Protein AF-0000000067996556 (afdb_homodimer)

Nearest PDB structures (foldseek):
  2uyc-assembly1_A  TM=7.256E-01  e=2.185E-19  Haemophilus haemolyticus
  2uz4-assembly1_A  TM=7.117E-01  e=2.463E-19  Haemophilus parahaemolyticus
  2zcj-assembly1_A  TM=7.144E-01  e=1.038E-18  Haemophilus parahaemolyticus
  4ft4-assembly1_B  TM=5.582E-01  e=3.050E-13  Zea mays
  4fsx-assembly1_A  TM=5.580E-01  e=1.956E-12  Zea mays

InterPro domains:
  IPR001525 C-5 cytosine methyltransferase [PF00145] (14-364)
  IPR001525 C-5 cytosine methyltransferase [PR00105] (13-29)
  IPR001525 C-5 cytosine methyltransferase [PR00105] (121-135)
  IPR001525 C-5 cytosine methyltransferase [PR00105] (166-179)
  IPR001525 C-5 cytosine methyltransferase [PS51679] (12-372)
  IPR001525 C-5 cytosine methyltransferase [TIGR00675] (15-363)
  IPR029063 S-adenosyl-L-methionine-dependent methyltransferase superfamily [G3DSA:3.40.50.150] (5-197)
  IPR029063 S-adenosyl-L-methionine-dependent methyltransferase superfamily [SSF53335] (13-363)
  IPR050750 Cytosine-specific C5-methyltransferase [PTHR46098] (11-363)

Solvent-accessible surface area (backbone atoms only — not comparable to full-atom values): 41242 Å² total; per-residue (Å²): 132,76,80,74,73,59,74,73,78,71,35,49,30,26,35,33,39,52,33,54,46,39,36,58,52,54,13,36,45,75,58,50,37,36,65,38,36,34,28,32,61,55,67,72,23,44,56,49,25,56,62,67,41,79,87,48,95,69,40,46,78,46,80,38,62,64,81,78,55,53,34,86,77,49,81,78,70,30,41,29,37,40,31,47,48,80,87,60,75,51,45,63,27,56,58,44,16,71,76,77,62,65,51,81,40,74,56,51,39,54,52,48,29,46,57,63,32,53,91,53,37,41,51,28,38,37,39,41,37,56,55,62,42,60,53,31,81,84,22,46,27,39,52,46,53,49,43,57,42,33,75,74,52,22,32,33,27,71,36,41,50,47,38,20,38,75,30,36,22,50,42,61,27,28,37,38,43,30,18,59,70,62,67,70,68,45,86,72,60,56,40,72,36,33,36,76,90,56,43,55,65,78,29,25,84,88,53,58,60,41,36,72,81,62,80,84,72,66,69,65,55,48,50,48,35,57,78,59,50,75,91,68,63,91,82,42,81,69,45,54,52,72,67,58,46,49,53,50,58,68,39,32,49,72,68,52,41,51,51,52,50,52,47,16,58,33,82,57,81,45,42,29,30,27,41,72,42,74,53,94,87,37,78,26,49,46,69,46,78,24,26,42,31,67,58,66,44,45,44,94,82,59,77,44,55,46,30,35,36,42,28,15,67,67,35,78,49,38,28,70,62,48,59,63,39,51,27,44,53,34,60,40,61,80,60,62,65,79,96,57,55,63,68,58,48,44,35,34,57,23,71,52,57,46,16,58,56,39,29,52,46,30,60,65,46,49,50,56,49,47,54,52,49,55,51,51,51,51,52,57,57,47,53,56,66,73,97,132,78,79,74,74,58,74,74,77,71,35,49,30,26,35,32,40,51,33,54,46,38,36,56,51,53,12,37,44,75,57,52,37,36,65,38,36,35,28,31,61,54,67,72,25,44,56,48,26,54,62,67,42,80,87,48,95,68,40,46,78,46,81,38,60,64,81,77,56,53,33,86,78,50,81,78,70,30,40,30,37,39,30,48,47,79,87,60,75,50,46,65,25,55,58,45,16,71,76,78,60,66,53,81,40,74,57,52,40,52,53,48,28,47,57,63,32,53,92,53,37,42,53,28,38,37,41,40,37,54,55,62,42,62,55,33,79,83,22,46,26,39,52,45,53,49,44,56,42,33,75,72,53,21,31,32,26,73,36,42,51,48,37,20,37,76,29,36,23,49,42,61,27,27,38,38,42,29,18,59,70,63,70,68,66,46,86,73,59,54,40,71,36,33,38,76,90,56,43,55,65,78,28,23,86,89,51,56,60,41,36,72,82,64,81,84,72,66,66,65,55,48,50,49,34,57,78,59,50,75,92,68,64,90,83,42,82,68,45,52,52,70,67,57,44,47,54,51,58,69,38,32,50,72,68,53,42,51,52,52,50,51,47,16,58,33,82,58,82,45,43,29,32,28,41,72,43,74,53,95,87,36,77,27,49,45,69,47,79,25,25,43,31,67,57,63,43,44,44,94,84,58,78,44,54,45,30,36,37,41,28,14,66,69,36,78,49,39,27,69,60,49,57,63,38,50,26,43,55,34,61,39,63,81,59,63,63,78,95,58,55,62,68,58,47,43,36,35,56,24,71,51,57,46,16,59,55,37,29,51,46,29,59,64,44,50,50,57,49,48,53,52,47,54,51,51,51,52,53,54,55,49,50,57,65,73,95

Organism: NCBI:txid85336

Foldseek 3Di:
DPPPPDPLVPFAEEEEEQCQLPLLVLLQVVQGYDYQEYEHADPLSVVLNCQFDPDDPRHDYDHRQLLPDALVNDDFRHQEYEYAFAPDQQQVLVVVCVPPNDSPGSLVSVLRRLVRNPPRRHQKYKYKFAPVCCCVVHRNNVQNSQVSLVVSQWAWEKWWAFLQLPFLEGGIMIMIMTGNDDDAADPDQLCNTQPPSNCVQVVDPSGRHGHDDFDNGGDGDQADLQVQADDDDPPDPQWDDPVVVVVQLVQDDPVQNVLQQVQQAAADKAKWKWWWDQDPNDIGIDTDNTNGHYQQAQDLVPRTWIKMWIHHPNDIIIGTGWLLSLCVRLVRNVRDPPPRDGSSSSNSSNSDHRSVVSNSCSNTPSVVSSVVVVVVVVVVVVVVVVD/DPPPPDPLVPFAEEEEEQCQLPLLVLLQVVQGYDYQEYEHADPLSVVLNCQFDPDDPRHDYDHRQLLPDALVNDDFRHQEYEYAFAPDQQQVLVVVCVPPNDSPGSLVSVLRRLVRNPPRRHQKYKYKFAPVCCCVVHRNNVQNSQVSLVVSQWAWEKWWAFCQLPFLEGGIMIMIMTGNDDDAADPDQLCNTQPPSNCVQVVDPSGRHGHDDFDNGGDGDQADLQVQADDDDPPDPQWDDPVVVVVQLVQDDPVQNVLQQVQQAAADKAKWKWWWDQDPNDIGIDTDNTNGHYQQAQDLVCRTWIKMWIHHPNDIIIGTGFLLSLCVRLVRNVRDPPPRDGSSSSNSSNSDHRSVVSNSCSNTPSVVSSVVVVVVVVVVVVVVVVD

Structure (mmCIF, N/CA/C/O backbone):
data_AF-0000000067996556-model_v1
#
loop_
_entity.id
_entity.type
_entity.pdbx_description
1 polymer 'DNA (cytosine-5-)-methyltransferase'
#
loop_
_atom_site.group_PDB
_atom_site.id
_atom_site.type_symbol
_atom_site.label_atom_id
_atom_site.label_alt_id
_atom_site.label_comp_id
_atom_site.label_asym_id
_atom_site.label_entity_id
_atom_site.label_seq_id
_atom_site.pdbx_PDB_ins_code
_atom_site.Cartn_x
_atom_site.Cartn_y
_atom_site.Cartn_z
_atom_site.occupancy
_atom_site.B_iso_or_equiv
_atom_site.auth_seq_id
_atom_site.auth_comp_id
_atom_site.auth_asym_id
_atom_site.auth_atom_id
_atom_site.pdbx_PDB_model_num
ATOM 1 N N . MET A 1 1 ? 3.379 -59.719 4.691 1 25.88 1 MET A N 1
ATOM 2 C CA . MET A 1 1 ? 3.924 -58.375 4.414 1 25.88 1 MET A CA 1
ATOM 3 C C . MET A 1 1 ? 2.809 -57.375 4.109 1 25.88 1 MET A C 1
ATOM 5 O O . MET A 1 1 ? 2.066 -57.562 3.139 1 25.88 1 MET A O 1
ATOM 9 N N . GLN A 1 2 ? 2.232 -56.719 5.062 1 29.73 2 GLN A N 1
ATOM 10 C CA . GLN A 1 2 ? 1.052 -55.875 4.953 1 29.73 2 GLN A CA 1
ATOM 11 C C . GLN A 1 2 ? 1.3 -54.719 3.992 1 29.73 2 GLN A C 1
ATOM 13 O O . GLN A 1 2 ? 2.404 -54.156 3.941 1 29.73 2 GLN A O 1
ATOM 18 N N . PRO A 1 3 ? 0.66 -54.594 2.861 1 30.47 3 PRO A N 1
ATOM 19 C CA . PRO A 1 3 ? 0.991 -53.531 1.905 1 30.47 3 PRO A CA 1
ATOM 20 C C . PRO A 1 3 ? 1.204 -52.156 2.576 1 30.47 3 PRO A C 1
ATOM 22 O O . PRO A 1 3 ? 0.48 -51.812 3.512 1 30.47 3 PRO A O 1
ATOM 25 N N . VAL A 1 4 ? 2.42 -51.656 2.748 1 31.97 4 VAL A N 1
ATOM 26 C CA . VAL A 1 4 ? 2.766 -50.281 3.111 1 31.97 4 VAL A CA 1
ATOM 27 C C . VAL A 1 4 ? 1.852 -49.312 2.379 1 31.97 4 VAL A C 1
ATOM 29 O O . VAL A 1 4 ? 1.897 -49.219 1.15 1 31.97 4 VAL A O 1
ATOM 32 N N . THR A 1 5 ? 0.625 -49.312 2.66 1 36.44 5 THR A N 1
ATOM 33 C CA . THR A 1 5 ? -0.158 -48.188 2.188 1 36.44 5 THR A CA 1
ATOM 34 C C . THR A 1 5 ? 0.727 -46.938 2.01 1 36.44 5 THR A C 1
ATOM 36 O O . THR A 1 5 ? 1.381 -46.5 2.955 1 36.44 5 THR A O 1
ATOM 39 N N . SER A 1 6 ? 1.306 -46.688 0.877 1 38.44 6 SER A N 1
ATOM 40 C CA . SER A 1 6 ? 2.295 -45.656 0.536 1 38.44 6 SER A CA 1
ATOM 41 C C . SER A 1 6 ? 1.972 -44.344 1.202 1 38.44 6 SER A C 1
ATOM 43 O O . SER A 1 6 ? 0.808 -43.938 1.266 1 38.44 6 SER A O 1
ATOM 45 N N . ILE A 1 7 ? 2.688 -43.781 2.162 1 44.28 7 ILE A N 1
ATOM 46 C CA . ILE A 1 7 ? 2.74 -42.531 2.869 1 44.28 7 ILE A CA 1
ATOM 47 C C . ILE A 1 7 ? 2.25 -41.406 1.954 1 44.28 7 ILE A C 1
ATOM 49 O O . ILE A 1 7 ? 1.663 -40.406 2.42 1 44.28 7 ILE A O 1
ATOM 53 N N . ASP A 1 8 ? 2.547 -41.5 0.631 1 48.75 8 ASP A N 1
ATOM 54 C CA . ASP A 1 8 ? 2.139 -40.469 -0.318 1 48.75 8 ASP A CA 1
ATOM 55 C C . ASP A 1 8 ? 0.616 -40.406 -0.419 1 48.75 8 ASP A C 1
ATOM 57 O O . ASP A 1 8 ? 0.061 -39.344 -0.668 1 48.75 8 ASP A O 1
ATOM 61 N N . SER A 1 9 ? -0.145 -41.5 -0.221 1 55.16 9 SER A N 1
ATOM 62 C CA . SER A 1 9 ? -1.596 -41.594 -0.341 1 55.16 9 SER A CA 1
ATOM 63 C C . SER A 1 9 ? -2.297 -40.844 0.796 1 55.16 9 SER A C 1
ATOM 65 O O . SER A 1 9 ? -3.475 -40.5 0.686 1 55.16 9 SER A O 1
ATOM 67 N N . ALA A 1 10 ? -1.484 -40.375 1.815 1 73.12 10 ALA A N 1
ATOM 68 C CA . ALA A 1 10 ? -2.086 -39.781 3.01 1 73.12 10 ALA A CA 1
ATOM 69 C C . ALA A 1 10 ? -2.074 -38.25 2.938 1 73.12 10 ALA A C 1
ATOM 71 O O . ALA A 1 10 ? -2.828 -37.594 3.65 1 73.12 10 ALA A O 1
ATOM 72 N N . ARG A 1 11 ? -1.387 -37.75 1.859 1 89.88 11 ARG A N 1
ATOM 73 C CA . ARG A 1 11 ? -1.314 -36.312 1.774 1 89.88 11 ARG A CA 1
ATOM 74 C C . ARG A 1 11 ? -2.574 -35.719 1.135 1 89.88 11 ARG A C 1
ATOM 76 O O . ARG A 1 11 ? -3.102 -36.281 0.174 1 89.88 11 ARG A O 1
ATOM 83 N N . PRO A 1 12 ? -3.037 -34.656 1.656 1 96 12 PRO A N 1
ATOM 84 C CA . PRO A 1 12 ? -4.238 -34.062 1.063 1 96 12 PRO A CA 1
ATOM 85 C C . PRO A 1 12 ? -4.039 -33.656 -0.398 1 96 12 PRO A C 1
ATOM 87 O O . PRO A 1 12 ? -2.98 -33.156 -0.763 1 96 12 PRO A O 1
ATOM 90 N N . LYS A 1 13 ? -5.027 -33.969 -1.216 1 97.25 13 LYS A N 1
ATOM 91 C CA . LYS A 1 13 ? -4.973 -33.719 -2.652 1 97.25 13 LYS A CA 1
ATOM 92 C C . LYS A 1 13 ? -5.262 -32.25 -2.957 1 97.25 13 LYS A C 1
ATOM 94 O O . LYS A 1 13 ? -6.133 -31.656 -2.334 1 97.25 13 LYS A O 1
ATOM 99 N N . ALA A 1 14 ? -4.512 -31.719 -3.973 1 98.38 14 ALA A N 1
ATOM 100 C CA . ALA A 1 14 ? -4.738 -30.344 -4.426 1 98.38 14 ALA A CA 1
ATOM 101 C C . ALA A 1 14 ? -4.914 -30.281 -5.941 1 98.38 14 ALA A C 1
ATOM 103 O O . ALA A 1 14 ? -4.34 -31.094 -6.668 1 98.38 14 ALA A O 1
ATOM 104 N N . LEU A 1 15 ? -5.766 -29.391 -6.395 1 98.62 15 LEU A N 1
ATOM 105 C CA . LEU A 1 15 ? -5.953 -29.047 -7.801 1 98.62 15 LEU A CA 1
ATOM 106 C C . LEU A 1 15 ? -5.297 -27.719 -8.141 1 98.62 15 LEU A C 1
ATOM 108 O O . LEU A 1 15 ? -5.43 -26.75 -7.387 1 98.62 15 LEU A O 1
ATOM 112 N N . GLU A 1 16 ? -4.539 -27.672 -9.219 1 98.69 16 GLU A N 1
ATOM 113 C CA . GLU A 1 16 ? -3.818 -26.453 -9.594 1 98.69 16 GLU A CA 1
ATOM 114 C C . GLU A 1 16 ? -4.355 -25.891 -10.906 1 98.69 16 GLU A C 1
ATOM 116 O O . GLU A 1 16 ? -4.008 -26.359 -11.984 1 98.69 16 GLU A O 1
ATOM 121 N N . PHE A 1 17 ? -5.141 -24.812 -10.789 1 98.06 17 PHE A N 1
ATOM 122 C CA . PHE A 1 17 ? -5.676 -24.109 -11.945 1 98.06 17 PHE A CA 1
ATOM 123 C C . PHE A 1 17 ? -4.727 -23 -12.398 1 98.06 17 PHE A C 1
ATOM 125 O O . PHE A 1 17 ? -4.188 -22.266 -11.57 1 98.06 17 PHE A O 1
ATOM 132 N N . PHE A 1 18 ? -4.551 -22.875 -13.781 1 96.94 18 PHE A N 1
ATOM 133 C CA . PHE A 1 18 ? -3.596 -21.906 -14.32 1 96.94 18 PHE A CA 1
ATOM 134 C C . PHE A 1 18 ? -2.199 -22.172 -13.766 1 96.94 18 PHE A C 1
ATOM 136 O O . PHE A 1 18 ? -1.559 -21.25 -13.234 1 96.94 18 PHE A O 1
ATOM 143 N N . ALA A 1 19 ? -1.689 -23.359 -14 1 97.94 19 ALA A N 1
ATOM 144 C CA . ALA A 1 19 ? -0.556 -23.938 -13.281 1 97.94 19 ALA A CA 1
ATOM 145 C C . ALA A 1 19 ? 0.755 -23.281 -13.711 1 97.94 19 ALA A C 1
ATOM 147 O O . ALA A 1 19 ? 1.739 -23.297 -12.969 1 97.94 19 ALA A O 1
ATOM 148 N N . GLY A 1 20 ? 0.725 -22.734 -14.945 1 96.75 20 GLY A N 1
ATOM 149 C CA . GLY A 1 20 ? 1.975 -22.188 -15.453 1 96.75 20 GLY A CA 1
ATOM 150 C C . GLY A 1 20 ? 3.111 -23.188 -15.445 1 96.75 20 GLY A C 1
ATOM 151 O O . GLY A 1 20 ? 2.973 -24.297 -15.977 1 96.75 20 GLY A O 1
ATOM 152 N N . ILE A 1 21 ? 4.215 -22.828 -14.852 1 97.94 21 ILE A N 1
ATOM 153 C CA . ILE A 1 21 ? 5.395 -23.688 -14.867 1 97.94 21 ILE A CA 1
ATOM 154 C C . ILE A 1 21 ? 5.469 -24.484 -13.562 1 97.94 21 ILE A C 1
ATOM 156 O O . ILE A 1 21 ? 6.504 -25.062 -13.25 1 97.94 21 ILE A O 1
ATOM 160 N N . GLY A 1 22 ? 4.453 -24.469 -12.727 1 98.56 22 GLY A N 1
ATOM 161 C CA . GLY A 1 22 ? 4.297 -25.391 -11.609 1 98.56 22 GLY A CA 1
ATOM 162 C C . GLY A 1 22 ? 4.914 -24.875 -10.32 1 98.56 22 GLY A C 1
ATOM 163 O O . GLY A 1 22 ? 5.27 -25.656 -9.438 1 98.56 22 GLY A O 1
ATOM 164 N N . LEU A 1 23 ? 5.039 -23.547 -10.125 1 98.75 23 LEU A N 1
ATOM 165 C CA . LEU A 1 23 ? 5.699 -23.062 -8.922 1 98.75 23 LEU A CA 1
ATOM 166 C C . LEU A 1 23 ? 4.758 -23.141 -7.723 1 98.75 23 LEU A C 1
ATOM 168 O O . LEU A 1 23 ? 5.203 -23.359 -6.594 1 98.75 23 LEU A O 1
ATOM 172 N N . ALA A 1 24 ? 3.414 -22.969 -7.922 1 98.75 24 ALA A N 1
ATOM 173 C CA . ALA A 1 24 ? 2.49 -23.219 -6.82 1 98.75 24 ALA A CA 1
ATOM 174 C C . ALA A 1 24 ? 2.582 -24.672 -6.352 1 98.75 24 ALA A C 1
ATOM 176 O O . ALA A 1 24 ? 2.625 -24.938 -5.148 1 98.75 24 ALA A O 1
ATOM 177 N N . ARG A 1 25 ? 2.633 -25.578 -7.293 1 98.5 25 ARG A N 1
ATOM 178 C CA . ARG A 1 25 ? 2.791 -27 -6.977 1 98.5 25 ARG A CA 1
ATOM 179 C C . ARG A 1 25 ? 4.035 -27.234 -6.133 1 98.5 25 ARG A C 1
ATOM 181 O O . ARG A 1 25 ? 3.988 -27.953 -5.133 1 98.5 25 ARG A O 1
ATOM 188 N N . ARG A 1 26 ? 5.141 -26.641 -6.574 1 98.31 26 ARG A N 1
ATOM 189 C CA . ARG A 1 26 ? 6.391 -26.797 -5.84 1 98.31 26 ARG A CA 1
ATOM 190 C C . ARG A 1 26 ? 6.223 -26.406 -4.379 1 98.31 26 ARG A C 1
ATOM 192 O O . ARG A 1 26 ? 6.652 -27.125 -3.479 1 98.31 26 ARG A O 1
ATOM 199 N N . GLY A 1 27 ? 5.605 -25.219 -4.121 1 98.56 27 GLY A N 1
ATOM 200 C CA . GLY A 1 27 ? 5.379 -24.766 -2.76 1 98.56 27 GLY A CA 1
ATOM 201 C C . GLY A 1 27 ? 4.418 -25.641 -1.988 1 98.56 27 GLY A C 1
ATOM 202 O O . GLY A 1 27 ? 4.648 -25.953 -0.815 1 98.56 27 GLY A O 1
ATOM 203 N N . LEU A 1 28 ? 3.342 -26.078 -2.602 1 98.5 28 LEU A N 1
ATOM 204 C CA . LEU A 1 28 ? 2.324 -26.922 -1.966 1 98.5 28 LEU A CA 1
ATOM 205 C C . LEU A 1 28 ? 2.889 -28.281 -1.606 1 98.5 28 LEU A C 1
ATOM 207 O O . LEU A 1 28 ? 2.697 -28.766 -0.487 1 98.5 28 LEU A O 1
ATOM 211 N N . GLU A 1 29 ? 3.615 -28.891 -2.52 1 97.38 29 GLU A N 1
ATOM 212 C CA . GLU A 1 29 ? 4.109 -30.25 -2.305 1 97.38 29 GLU A CA 1
ATOM 213 C C . GLU A 1 29 ? 5.219 -30.281 -1.257 1 97.38 29 GLU A C 1
ATOM 215 O O . GLU A 1 29 ? 5.379 -31.266 -0.538 1 97.38 29 GLU A O 1
ATOM 220 N N . SER A 1 30 ? 5.934 -29.172 -1.111 1 96.69 30 SER A N 1
ATOM 221 C CA . SER A 1 30 ? 6.984 -29.094 -0.101 1 96.69 30 SER A CA 1
ATOM 222 C C . SER A 1 30 ? 6.395 -29.016 1.303 1 96.69 30 SER A C 1
ATOM 224 O O . SER A 1 30 ? 7.105 -29.203 2.293 1 96.69 30 SER A O 1
ATOM 226 N N . THR A 1 31 ? 5.074 -28.734 1.384 1 95.31 31 THR A N 1
ATOM 227 C CA . THR A 1 31 ? 4.457 -28.516 2.689 1 95.31 31 THR A CA 1
ATOM 228 C C . THR A 1 31 ? 3.404 -29.594 2.971 1 95.31 31 THR A C 1
ATOM 230 O O . THR A 1 31 ? 2.59 -29.438 3.885 1 95.31 31 THR A O 1
ATOM 233 N N . GLY A 1 32 ? 3.293 -30.578 2.166 1 91.88 32 GLY A N 1
ATOM 234 C CA . GLY A 1 32 ? 2.514 -31.75 2.547 1 91.88 32 GLY A CA 1
ATOM 235 C C . GLY A 1 32 ? 1.309 -31.984 1.654 1 91.88 32 GLY A C 1
ATOM 236 O O . GLY A 1 32 ? 0.521 -32.906 1.891 1 91.88 32 GLY A O 1
ATOM 237 N N . PHE A 1 33 ? 1.073 -31.219 0.642 1 97.12 33 PHE A N 1
ATOM 238 C CA . PHE A 1 33 ? 0.013 -31.469 -0.327 1 97.12 33 PHE A CA 1
ATOM 239 C C . PHE A 1 33 ? 0.512 -32.375 -1.459 1 97.12 33 PHE A C 1
ATOM 241 O O . PHE A 1 33 ? 1.721 -32.531 -1.646 1 97.12 33 PHE A O 1
ATOM 248 N N . ARG A 1 34 ? -0.404 -32.938 -2.1 1 96.62 34 ARG A N 1
ATOM 249 C CA . ARG A 1 34 ? -0.15 -33.656 -3.346 1 96.62 34 ARG A CA 1
ATOM 250 C C . ARG A 1 34 ? -1.001 -33.094 -4.48 1 96.62 34 ARG A C 1
ATOM 252 O O . ARG A 1 34 ? -2.23 -33.188 -4.445 1 96.62 34 ARG A O 1
ATOM 259 N N . VAL A 1 35 ? -0.335 -32.531 -5.453 1 97.88 35 VAL A N 1
ATOM 260 C CA . VAL A 1 35 ? -1.072 -32 -6.594 1 97.88 35 VAL A CA 1
ATOM 261 C C . VAL A 1 35 ? -1.418 -33.125 -7.566 1 97.88 35 VAL A C 1
ATOM 263 O O . VAL A 1 35 ? -0.527 -33.75 -8.156 1 97.88 35 VAL A O 1
ATOM 266 N N . THR A 1 36 ? -2.713 -33.375 -7.766 1 97.44 36 THR A N 1
ATOM 267 C CA . THR A 1 36 ? -3.137 -34.531 -8.539 1 97.44 36 THR A CA 1
ATOM 268 C C . THR A 1 36 ? -3.646 -34.125 -9.914 1 97.44 36 THR A C 1
ATOM 270 O O . THR A 1 36 ? -3.826 -34.938 -10.805 1 97.44 36 THR A O 1
ATOM 273 N N . TRP A 1 37 ? -3.861 -32.875 -10.078 1 98.12 37 TRP A N 1
ATOM 274 C CA . TRP A 1 37 ? -4.387 -32.312 -11.328 1 98.12 37 TRP A CA 1
ATOM 275 C C . TRP A 1 37 ? -3.906 -30.891 -11.547 1 98.12 37 TRP A C 1
ATOM 277 O O . TRP A 1 37 ? -3.85 -30.094 -10.602 1 98.12 37 TRP A O 1
ATOM 287 N N . ALA A 1 38 ? -3.547 -30.578 -12.781 1 98.44 38 ALA A N 1
ATOM 288 C CA . ALA A 1 38 ? -3.127 -29.234 -13.156 1 98.44 38 ALA A CA 1
ATOM 289 C C . ALA A 1 38 ? -3.66 -28.859 -14.531 1 98.44 38 ALA A C 1
ATOM 291 O O . ALA A 1 38 ? -3.893 -29.734 -15.375 1 98.44 38 ALA A O 1
ATOM 292 N N . ASN A 1 39 ? -3.863 -27.516 -14.789 1 97.94 39 ASN A N 1
ATOM 293 C CA . ASN A 1 39 ? -4.332 -27.031 -16.078 1 97.94 39 ASN A CA 1
ATOM 294 C C . ASN A 1 39 ? -3.65 -25.719 -16.453 1 97.94 39 ASN A C 1
ATOM 296 O O . ASN A 1 39 ? -3.455 -24.844 -15.609 1 97.94 39 ASN A O 1
ATOM 300 N N . ASP A 1 40 ? -3.219 -25.625 -17.594 1 96.75 40 ASP A N 1
ATOM 301 C CA . ASP A 1 40 ? -2.787 -24.391 -18.25 1 96.75 40 ASP A CA 1
ATOM 302 C C . ASP A 1 40 ? -2.947 -24.5 -19.766 1 96.75 40 ASP A C 1
ATOM 304 O O . ASP A 1 40 ? -3.027 -25.609 -20.312 1 96.75 40 ASP A O 1
ATOM 308 N N . TYR A 1 41 ? -2.979 -23.359 -20.453 1 95.5 41 TYR A N 1
ATOM 309 C CA . TYR A 1 41 ? -3.213 -23.422 -21.891 1 95.5 41 TYR A CA 1
ATOM 310 C C . TYR A 1 41 ? -1.917 -23.219 -22.656 1 95.5 41 TYR A C 1
ATOM 312 O O . TYR A 1 41 ? -1.867 -23.453 -23.875 1 95.5 41 TYR A O 1
ATOM 320 N N . GLU A 1 42 ? -0.857 -22.797 -22.031 1 94.06 42 GLU A N 1
ATOM 321 C CA . GLU A 1 42 ? 0.361 -22.375 -22.719 1 94.06 42 GLU A CA 1
ATOM 322 C C . GLU A 1 42 ? 1.323 -23.547 -22.891 1 94.06 42 GLU A C 1
ATOM 324 O O . GLU A 1 42 ? 1.904 -24.031 -21.922 1 94.06 42 GLU A O 1
ATOM 329 N N . THR A 1 43 ? 1.57 -23.938 -24.172 1 96.06 43 THR A N 1
ATOM 330 C CA . THR A 1 43 ? 2.416 -25.078 -24.5 1 96.06 43 THR A CA 1
ATOM 331 C C . THR A 1 43 ? 3.848 -24.844 -24.031 1 96.06 43 THR A C 1
ATOM 333 O O . THR A 1 43 ? 4.516 -25.781 -23.578 1 96.06 43 THR A O 1
ATOM 336 N N . LYS A 1 44 ? 4.305 -23.672 -24.141 1 94.69 44 LYS A N 1
ATOM 337 C CA . LYS A 1 44 ? 5.676 -23.359 -23.75 1 94.69 44 LYS A CA 1
ATOM 338 C C . LYS A 1 44 ? 5.867 -23.516 -22.25 1 94.69 44 LYS A C 1
ATOM 340 O O . LYS A 1 44 ? 6.953 -23.859 -21.781 1 94.69 44 LYS A O 1
ATOM 345 N N . LYS A 1 45 ? 4.863 -23.266 -21.469 1 96 45 LYS A N 1
ATOM 346 C CA . LYS A 1 45 ? 4.941 -23.438 -20.016 1 96 45 LYS A CA 1
ATOM 347 C C . LYS A 1 45 ? 4.891 -24.922 -19.641 1 96 45 LYS A C 1
ATOM 349 O O . LYS A 1 45 ? 5.57 -25.359 -18.703 1 96 45 LYS A O 1
ATOM 354 N N . LEU A 1 46 ? 4.117 -25.672 -20.422 1 97.06 46 LEU A N 1
ATOM 355 C CA . LEU A 1 46 ? 4.055 -27.109 -20.188 1 97.06 46 LEU A CA 1
ATOM 356 C C . LEU A 1 46 ? 5.434 -27.75 -20.328 1 97.06 46 LEU A C 1
ATOM 358 O O . LEU A 1 46 ? 5.793 -28.641 -19.547 1 97.06 46 LEU A O 1
ATOM 362 N N . GLU A 1 47 ? 6.164 -27.328 -21.297 1 96.88 47 GLU A N 1
ATOM 363 C CA . GLU A 1 47 ? 7.496 -27.875 -21.516 1 96.88 47 GLU A CA 1
ATOM 364 C C . GLU A 1 47 ? 8.375 -27.688 -20.281 1 96.88 47 GLU A C 1
ATOM 366 O O . GLU A 1 47 ? 9.078 -28.625 -19.875 1 96.88 47 GLU A O 1
ATOM 371 N N . ILE A 1 48 ? 8.312 -26.516 -19.688 1 97.81 48 ILE A N 1
ATOM 372 C CA . ILE A 1 48 ? 9.07 -26.25 -18.469 1 97.81 48 ILE A CA 1
ATOM 373 C C . ILE A 1 48 ? 8.516 -27.094 -17.312 1 97.81 48 ILE A C 1
ATOM 375 O O . ILE A 1 48 ? 9.273 -27.688 -16.547 1 97.81 48 ILE A O 1
ATOM 379 N N . TYR A 1 49 ? 7.172 -27.172 -17.219 1 98.06 49 TYR A N 1
ATOM 380 C CA . TYR A 1 49 ? 6.492 -27.969 -16.188 1 98.06 49 TYR A CA 1
ATOM 381 C C . TYR A 1 49 ? 6.938 -29.422 -16.25 1 98.06 49 TYR A C 1
ATOM 383 O O . TYR A 1 49 ? 7.391 -29.984 -15.25 1 98.06 49 TYR A O 1
ATOM 391 N N . GLU A 1 50 ? 6.938 -30.031 -17.391 1 96.5 50 GLU A N 1
ATOM 392 C CA . GLU A 1 50 ? 7.219 -31.453 -17.578 1 96.5 50 GLU A CA 1
ATOM 393 C C . GLU A 1 50 ? 8.695 -31.75 -17.359 1 96.5 50 GLU A C 1
ATOM 395 O O . GLU A 1 50 ? 9.055 -32.875 -16.969 1 96.5 50 GLU A O 1
ATOM 400 N N . LYS A 1 51 ? 9.469 -30.797 -17.594 1 96.5 51 LYS A N 1
ATOM 401 C CA . LYS A 1 51 ? 10.898 -30.969 -17.359 1 96.5 51 LYS A CA 1
ATOM 402 C C . LYS A 1 51 ? 11.211 -31.047 -15.875 1 96.5 51 LYS A C 1
ATOM 404 O O . LYS A 1 51 ? 12.219 -31.641 -15.484 1 96.5 51 LYS A O 1
ATOM 409 N N . ASN A 1 52 ? 10.391 -30.5 -15.016 1 97.81 52 ASN A N 1
ATOM 410 C CA . ASN A 1 52 ? 10.719 -30.375 -13.602 1 97.81 52 ASN A CA 1
ATOM 411 C C . ASN A 1 52 ? 9.805 -31.25 -12.742 1 97.81 52 ASN A C 1
ATOM 413 O O . ASN A 1 52 ? 10 -31.344 -11.531 1 97.81 52 ASN A O 1
ATOM 417 N N . TYR A 1 53 ? 8.789 -31.859 -13.344 1 96.5 53 TYR A N 1
ATOM 418 C CA . TYR A 1 53 ? 7.906 -32.781 -12.641 1 96.5 53 TYR A CA 1
ATOM 419 C C . TYR A 1 53 ? 7.773 -34.094 -13.398 1 96.5 53 TYR A C 1
ATOM 421 O O . TYR A 1 53 ? 7.297 -34.125 -14.531 1 96.5 53 TYR A O 1
ATOM 429 N N . VAL A 1 54 ? 8.18 -35.125 -12.789 1 89 54 VAL A N 1
ATOM 430 C CA . VAL A 1 54 ? 8.109 -36.438 -13.398 1 89 54 VAL A CA 1
ATOM 431 C C . VAL A 1 54 ? 6.652 -36.875 -13.531 1 89 54 VAL A C 1
ATOM 433 O O . VAL A 1 54 ? 5.883 -36.781 -12.578 1 89 54 VAL A O 1
ATOM 436 N N . PRO A 1 55 ? 6.332 -37.219 -14.711 1 85.25 55 PRO A N 1
ATOM 437 C CA . PRO A 1 55 ? 4.969 -37.75 -14.875 1 85.25 55 PRO A CA 1
ATOM 438 C C . PRO A 1 55 ? 4.684 -38.938 -14 1 85.25 55 PRO A C 1
ATOM 440 O O . PRO A 1 55 ? 5.547 -39.812 -13.836 1 85.25 55 PRO A O 1
ATOM 443 N N . THR A 1 56 ? 3.654 -38.875 -13.266 1 85.94 56 THR A N 1
ATOM 444 C CA . THR A 1 56 ? 3.203 -40 -12.445 1 85.94 56 THR A CA 1
ATOM 445 C C . THR A 1 56 ? 1.75 -40.344 -12.758 1 85.94 56 THR A C 1
ATOM 447 O O . THR A 1 56 ? 1.036 -39.562 -13.375 1 85.94 56 THR A O 1
ATOM 450 N N . LEU A 1 57 ? 1.341 -41.562 -12.312 1 85.56 57 LEU A N 1
ATOM 451 C CA . LEU A 1 57 ? -0.033 -42 -12.523 1 85.56 57 LEU A CA 1
ATOM 452 C C . LEU A 1 57 ? -1.001 -41.219 -11.664 1 85.56 57 LEU A C 1
ATOM 454 O O . LEU A 1 57 ? -2.193 -41.125 -11.969 1 85.56 57 LEU A O 1
ATOM 458 N N . ASP A 1 58 ? -0.475 -40.594 -10.719 1 88.69 58 ASP A N 1
ATOM 459 C CA . ASP A 1 58 ? -1.325 -39.906 -9.75 1 88.69 58 ASP A CA 1
ATOM 460 C C . ASP A 1 58 ? -1.445 -38.438 -10.07 1 88.69 58 ASP A C 1
ATOM 462 O O . ASP A 1 58 ? -2.039 -37.656 -9.297 1 88.69 58 ASP A O 1
ATOM 466 N N . HIS A 1 59 ? -0.871 -38 -11.125 1 95 59 HIS A N 1
ATOM 467 C CA . HIS A 1 59 ? -0.955 -36.625 -11.531 1 95 59 HIS A CA 1
ATOM 468 C C . HIS A 1 59 ? -1.323 -36.5 -13.008 1 95 59 HIS A C 1
ATOM 470 O O . HIS A 1 59 ? -0.763 -37.188 -13.852 1 95 59 HIS A O 1
ATOM 476 N N . GLN A 1 60 ? -2.242 -35.625 -13.305 1 96 60 GLN A N 1
ATOM 477 C CA . GLN A 1 60 ? -2.635 -35.312 -14.68 1 96 60 GLN A CA 1
ATOM 478 C C . GLN A 1 60 ? -2.508 -33.844 -14.977 1 96 60 GLN A C 1
ATOM 480 O O . GLN A 1 60 ? -3.039 -33 -14.242 1 96 60 GLN A O 1
ATOM 485 N N . PHE A 1 61 ? -1.757 -33.531 -16.016 1 97.44 61 PHE A N 1
ATOM 486 C CA . PHE A 1 61 ? -1.738 -32.156 -16.547 1 97.44 61 PHE A CA 1
ATOM 487 C C . PHE A 1 61 ? -2.656 -32.062 -17.75 1 97.44 61 PHE A C 1
ATOM 489 O O . PHE A 1 61 ? -2.516 -32.781 -18.719 1 97.44 61 PHE A O 1
ATOM 496 N N . VAL A 1 62 ? -3.58 -31.172 -17.766 1 97.56 62 VAL A N 1
ATOM 497 C CA . VAL A 1 62 ? -4.496 -30.922 -18.875 1 97.56 62 VAL A CA 1
ATOM 498 C C . VAL A 1 62 ? -4.113 -29.641 -19.594 1 97.56 62 VAL A C 1
ATOM 500 O O . VAL A 1 62 ? -4.34 -28.547 -19.078 1 97.56 62 VAL A O 1
ATOM 503 N N . LEU A 1 63 ? -3.537 -29.766 -20.766 1 97.44 63 LEU A N 1
ATOM 504 C CA . LEU A 1 63 ? -3.217 -28.609 -21.609 1 97.44 63 LEU A CA 1
ATOM 505 C C . LEU A 1 63 ? -4.449 -28.125 -22.359 1 97.44 63 LEU A C 1
ATOM 507 O O . LEU A 1 63 ? -5.047 -28.891 -23.125 1 97.44 63 LEU A O 1
ATOM 511 N N . GLY A 1 64 ? -4.875 -26.875 -22.141 1 96.38 64 GLY A N 1
ATOM 512 C CA . GLY A 1 64 ? -6.016 -26.359 -22.875 1 96.38 64 GLY A CA 1
ATOM 513 C C . GLY A 1 64 ? -6.715 -25.219 -22.156 1 96.38 64 GLY A C 1
ATOM 514 O O . GLY A 1 64 ? -6.375 -24.891 -21.016 1 96.38 64 GLY A O 1
ATOM 515 N N . ASP A 1 65 ? -7.637 -24.672 -22.812 1 95.44 65 ASP A N 1
ATOM 516 C CA . ASP A 1 65 ? -8.453 -23.594 -22.266 1 95.44 65 ASP A CA 1
ATOM 517 C C . ASP A 1 65 ? -9.352 -24.094 -21.141 1 95.44 65 ASP A C 1
ATOM 519 O O . ASP A 1 65 ? -10.039 -25.109 -21.297 1 95.44 65 ASP A O 1
ATOM 523 N N . ILE A 1 66 ? -9.312 -23.422 -20.016 1 95.38 66 ILE A N 1
ATOM 524 C CA . ILE A 1 66 ? -10.062 -23.812 -18.828 1 95.38 66 ILE A CA 1
ATOM 525 C C . ILE A 1 66 ? -11.555 -23.875 -19.156 1 95.38 66 ILE A C 1
ATOM 527 O O . ILE A 1 66 ? -12.312 -24.578 -18.5 1 95.38 66 ILE A O 1
ATOM 531 N N . SER A 1 67 ? -12.062 -23.125 -20.172 1 94.06 67 SER A N 1
ATOM 532 C CA . SER A 1 67 ? -13.469 -23.109 -20.562 1 94.06 67 SER A CA 1
ATOM 533 C C . SER A 1 67 ? -13.922 -24.469 -21.047 1 94.06 67 SER A C 1
ATOM 535 O O . SER A 1 67 ? -15.117 -24.766 -21.047 1 94.06 67 SER A O 1
ATOM 537 N N . ASN A 1 68 ? -12.977 -25.312 -21.438 1 95.81 68 ASN A N 1
ATOM 538 C CA . ASN A 1 68 ? -13.305 -26.625 -21.969 1 95.81 68 ASN A CA 1
ATOM 539 C C . ASN A 1 68 ? -13.203 -27.703 -20.891 1 95.81 68 ASN A C 1
ATOM 541 O O . ASN A 1 68 ? -13.383 -28.891 -21.188 1 95.81 68 ASN A O 1
ATOM 545 N N . VAL A 1 69 ? -12.867 -27.328 -19.734 1 96.5 69 VAL A N 1
ATOM 546 C CA . VAL A 1 69 ? -12.75 -28.25 -18.625 1 96.5 69 VAL A CA 1
ATOM 547 C C . VAL A 1 69 ? -14.062 -28.297 -17.844 1 96.5 69 VAL A C 1
ATOM 549 O O . VAL A 1 69 ? -14.68 -27.266 -17.594 1 96.5 69 VAL A O 1
ATOM 552 N N . SER A 1 70 ? -14.523 -29.5 -17.469 1 96.94 70 SER A N 1
ATOM 553 C CA . SER A 1 70 ? -15.711 -29.672 -16.656 1 96.94 70 SER A CA 1
ATOM 554 C C . SER A 1 70 ? -15.359 -30.281 -15.297 1 96.94 70 SER A C 1
ATOM 556 O O . SER A 1 70 ? -14.305 -30.891 -15.141 1 96.94 70 SER A O 1
ATOM 558 N N . GLY A 1 71 ? -16.234 -30.078 -14.328 1 96.38 71 GLY A N 1
ATOM 559 C CA . GLY A 1 71 ? -16.031 -30.641 -13.008 1 96.38 71 GLY A CA 1
ATOM 560 C C . GLY A 1 71 ? -15.859 -32.156 -13.016 1 96.38 71 GLY A C 1
ATOM 561 O O . GLY A 1 71 ? -15.086 -32.688 -12.227 1 96.38 71 GLY A O 1
ATOM 562 N N . LYS A 1 72 ? -16.531 -32.812 -13.906 1 94.38 72 LYS A N 1
ATOM 563 C CA . LYS A 1 72 ? -16.516 -34.25 -13.977 1 94.38 72 LYS A CA 1
ATOM 564 C C . LYS A 1 72 ? -15.148 -34.781 -14.414 1 94.38 72 LYS A C 1
ATOM 566 O O . LYS A 1 72 ? -14.82 -35.938 -14.219 1 94.38 72 LYS A O 1
ATOM 571 N N . ASP A 1 73 ? -14.344 -33.906 -15.07 1 92.69 73 ASP A N 1
ATOM 572 C CA . ASP A 1 73 ? -13.023 -34.25 -15.578 1 92.69 73 ASP A CA 1
ATOM 573 C C . ASP A 1 73 ? -11.977 -34.25 -14.469 1 92.69 73 ASP A C 1
ATOM 575 O O . ASP A 1 73 ? -10.859 -34.75 -14.656 1 92.69 73 ASP A O 1
ATOM 579 N N . LEU A 1 74 ? -12.32 -33.719 -13.328 1 96.56 74 LEU A N 1
ATOM 580 C CA . LEU A 1 74 ? -11.344 -33.531 -12.258 1 96.56 74 LEU A CA 1
ATOM 581 C C . LEU A 1 74 ? -11.367 -34.688 -11.289 1 96.56 74 LEU A C 1
ATOM 583 O O . LEU A 1 74 ? -12.414 -35.312 -11.094 1 96.56 74 LEU A O 1
ATOM 587 N N . PRO A 1 75 ? -10.203 -34.969 -10.68 1 94.5 75 PRO A N 1
ATOM 588 C CA . PRO A 1 75 ? -10.203 -35.969 -9.602 1 94.5 75 PRO A CA 1
ATOM 589 C C . PRO A 1 75 ? -11.07 -35.531 -8.414 1 94.5 75 PRO A C 1
ATOM 591 O O . PRO A 1 75 ? -11.141 -34.344 -8.086 1 94.5 75 PRO A O 1
ATOM 594 N N . GLN A 1 76 ? -11.656 -36.531 -7.785 1 92.62 76 GLN A N 1
ATOM 595 C CA . GLN A 1 76 ? -12.523 -36.281 -6.641 1 92.62 76 GLN A CA 1
ATOM 596 C C . GLN A 1 76 ? -11.734 -36.281 -5.336 1 92.62 76 GLN A C 1
ATOM 598 O O . GLN A 1 76 ? -10.609 -36.781 -5.289 1 92.62 76 GLN A O 1
ATOM 603 N N . GLY A 1 77 ? -12.273 -35.625 -4.41 1 93.94 77 GLY A N 1
ATOM 604 C CA . GLY A 1 77 ? -11.719 -35.688 -3.066 1 93.94 77 GLY A CA 1
ATOM 605 C C . GLY A 1 77 ? -10.562 -34.719 -2.842 1 93.94 77 GLY A C 1
ATOM 606 O O . GLY A 1 77 ? -9.727 -34.969 -1.969 1 93.94 77 GLY A O 1
ATOM 607 N N . ALA A 1 78 ? -10.461 -33.719 -3.623 1 97.06 78 ALA A N 1
ATOM 608 C CA . ALA A 1 78 ? -9.422 -32.719 -3.412 1 97.06 78 ALA A CA 1
ATOM 609 C C . ALA A 1 78 ? -9.734 -31.859 -2.189 1 97.06 78 ALA A C 1
ATOM 611 O O . ALA A 1 78 ? -10.891 -31.516 -1.941 1 97.06 78 ALA A O 1
ATOM 612 N N . SER A 1 79 ? -8.664 -31.562 -1.485 1 98 79 SER A N 1
ATOM 613 C CA . SER A 1 79 ? -8.805 -30.75 -0.281 1 98 79 SER A CA 1
ATOM 614 C C . SER A 1 79 ? -8.562 -29.266 -0.577 1 98 79 SER A C 1
ATOM 616 O O . SER A 1 79 ? -8.914 -28.406 0.223 1 98 79 SER A O 1
ATOM 618 N N . LEU A 1 80 ? -7.945 -29.016 -1.66 1 98.62 80 LEU A N 1
ATOM 619 C CA . LEU A 1 80 ? -7.539 -27.656 -1.979 1 98.62 80 LEU A CA 1
ATOM 620 C C . LEU A 1 80 ? -7.594 -27.406 -3.482 1 98.62 80 LEU A C 1
ATOM 622 O O . LEU A 1 80 ? -7.184 -28.266 -4.273 1 98.62 80 LEU A O 1
ATOM 626 N N . ALA A 1 81 ? -8.148 -26.312 -3.875 1 98.81 81 ALA A N 1
ATOM 627 C CA . ALA A 1 81 ? -8 -25.797 -5.23 1 98.81 81 ALA A CA 1
ATOM 628 C C . ALA A 1 81 ? -7.203 -24.484 -5.238 1 98.81 81 ALA A C 1
ATOM 630 O O . ALA A 1 81 ? -7.555 -23.531 -4.535 1 98.81 81 ALA A O 1
ATOM 631 N N . TRP A 1 82 ? -6.117 -24.469 -5.953 1 98.81 82 TRP A N 1
ATOM 632 C CA . TRP A 1 82 ? -5.297 -23.281 -6.145 1 98.81 82 TRP A CA 1
ATOM 633 C C . TRP A 1 82 ? -5.484 -22.703 -7.547 1 98.81 82 TRP A C 1
ATOM 635 O O . TRP A 1 82 ? -5.379 -23.438 -8.539 1 98.81 82 TRP A O 1
ATOM 645 N N . ALA A 1 83 ? -5.754 -21.391 -7.625 1 98.25 83 ALA A N 1
ATOM 646 C CA . ALA A 1 83 ? -5.891 -20.734 -8.922 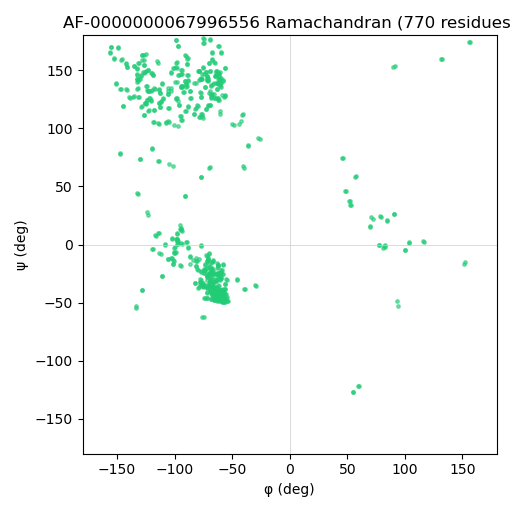1 98.25 83 ALA A CA 1
ATOM 647 C C . ALA A 1 83 ? -5.074 -19.453 -8.977 1 98.25 83 ALA A C 1
ATOM 649 O O . ALA A 1 83 ? -5.148 -18.609 -8.07 1 98.25 83 ALA A O 1
ATOM 650 N N . SER A 1 84 ? -4.25 -19.328 -9.961 1 95.88 84 SER A N 1
ATOM 651 C CA . SER A 1 84 ? -3.537 -18.094 -10.289 1 95.88 84 SER A CA 1
ATOM 652 C C . SER A 1 84 ? -3.998 -17.531 -11.625 1 95.88 84 SER A C 1
ATOM 654 O O . SER A 1 84 ? -3.25 -17.547 -12.602 1 95.88 84 SER A O 1
ATOM 656 N N . SER A 1 85 ? -5.164 -17 -11.688 1 89.62 85 SER A N 1
ATOM 657 C CA . SER A 1 85 ? -5.801 -16.578 -12.93 1 89.62 85 SER A CA 1
ATOM 658 C C . SER A 1 85 ? -5.254 -15.234 -13.406 1 89.62 85 SER A C 1
ATOM 660 O O . SER A 1 85 ? -4.812 -14.422 -12.594 1 89.62 85 SER A O 1
ATOM 662 N N . PRO A 1 86 ? -5.246 -15.062 -14.711 1 82 86 PRO A N 1
ATOM 663 C CA . PRO A 1 86 ? -4.895 -13.719 -15.188 1 82 86 PRO A CA 1
ATOM 664 C C . PRO A 1 86 ? -5.895 -12.656 -14.742 1 82 86 PRO A C 1
ATOM 666 O O . PRO A 1 86 ? -7.086 -12.945 -14.594 1 82 86 PRO A O 1
ATOM 669 N N . CYS A 1 87 ? -5.406 -11.508 -14.242 1 66.81 87 CYS A N 1
ATOM 670 C CA . CYS A 1 87 ? -6.227 -10.438 -13.68 1 66.81 87 CYS A CA 1
ATOM 671 C C . CYS A 1 87 ? -7.023 -9.734 -14.773 1 66.81 87 CYS A C 1
ATOM 673 O O . CYS A 1 87 ? -6.555 -8.75 -15.352 1 66.81 87 CYS A O 1
ATOM 675 N N . THR A 1 88 ? -7.973 -10.375 -15.445 1 63.84 88 THR A N 1
ATOM 676 C CA . THR A 1 88 ? -8.812 -9.711 -16.438 1 63.84 88 THR A CA 1
ATOM 677 C C . THR A 1 88 ? -10.055 -9.125 -15.773 1 63.84 88 THR A C 1
ATOM 679 O O . THR A 1 88 ? -10.453 -9.555 -14.688 1 63.84 88 THR A O 1
ATOM 682 N N . ASP A 1 89 ? -10.625 -7.91 -16.234 1 61.16 89 ASP A N 1
ATOM 683 C CA . ASP A 1 89 ? -11.781 -7.16 -15.75 1 61.16 89 ASP A CA 1
ATOM 684 C C . ASP A 1 89 ? -12.891 -8.102 -15.281 1 61.16 89 ASP A C 1
ATOM 686 O O . ASP A 1 89 ? -13.672 -8.602 -16.094 1 61.16 89 ASP A O 1
ATOM 690 N N . LEU A 1 90 ? -12.852 -8.555 -14.023 1 65.94 90 LEU A N 1
ATOM 691 C CA . LEU A 1 90 ? -13.797 -9.461 -13.391 1 65.94 90 LEU A CA 1
ATOM 692 C C . LEU A 1 90 ? -15.195 -8.844 -13.32 1 65.94 90 LEU A C 1
ATOM 694 O O . LEU A 1 90 ? -16.188 -9.523 -13.562 1 65.94 90 LEU A O 1
ATOM 698 N N . SER A 1 91 ? -15.375 -7.586 -12.984 1 58.84 91 SER A N 1
ATOM 699 C CA . SER A 1 91 ? -16.672 -6.969 -12.75 1 58.84 91 SER A CA 1
ATOM 700 C C . SER A 1 91 ? -17.438 -6.777 -14.062 1 58.84 91 SER A C 1
ATOM 702 O O . SER A 1 91 ? -18.656 -6.992 -14.117 1 58.84 91 SER A O 1
ATOM 704 N N . LEU A 1 92 ? -16.781 -6.383 -15.062 1 52.16 92 LEU A N 1
ATOM 705 C CA . LEU A 1 92 ? -17.469 -6.184 -16.328 1 52.16 92 LEU A CA 1
ATOM 706 C C . LEU A 1 92 ? -17.906 -7.516 -16.922 1 52.16 92 LEU A C 1
ATOM 708 O O . LEU A 1 92 ? -18.969 -7.598 -17.562 1 52.16 92 LEU A O 1
ATOM 712 N N . ALA A 1 93 ? -17.156 -8.453 -16.594 1 49.12 93 ALA A N 1
ATOM 713 C CA . ALA A 1 93 ? -17.422 -9.773 -17.156 1 49.12 93 ALA A CA 1
ATOM 714 C C . ALA A 1 93 ? -18.609 -10.438 -16.453 1 49.12 93 ALA A C 1
ATOM 716 O O . ALA A 1 93 ? -19.375 -11.18 -17.078 1 49.12 93 ALA A O 1
ATOM 717 N N . GLY A 1 94 ? -18.812 -10.141 -15.188 1 46.25 94 GLY A N 1
ATOM 718 C CA . GLY A 1 94 ? -19.891 -10.727 -14.422 1 46.25 94 GLY A CA 1
ATOM 719 C C . GLY A 1 94 ? -21.266 -10.188 -14.812 1 46.25 94 GLY A C 1
ATOM 720 O O . GLY A 1 94 ? -22.234 -10.93 -14.867 1 46.25 94 GLY A O 1
ATOM 721 N N . THR A 1 95 ? -21.328 -8.844 -14.945 1 45.38 95 THR A N 1
ATOM 722 C CA . THR A 1 95 ? -22.594 -8.195 -15.289 1 45.38 95 THR A CA 1
ATOM 723 C C . THR A 1 95 ? -23 -8.508 -16.719 1 45.38 95 THR A C 1
ATOM 725 O O . THR A 1 95 ? -24.188 -8.477 -17.062 1 45.38 95 THR A O 1
ATOM 728 N N . ARG A 1 96 ? -21.984 -8.531 -17.516 1 41.31 96 ARG A N 1
ATOM 729 C CA . ARG A 1 96 ? -22.359 -8.789 -18.891 1 41.31 96 ARG A CA 1
ATOM 730 C C . ARG A 1 96 ? -22.984 -10.172 -19.047 1 41.31 96 ARG A C 1
ATOM 732 O O . ARG A 1 96 ? -23.547 -10.492 -20.094 1 41.31 96 ARG A O 1
ATOM 739 N N . ALA A 1 97 ? -22.609 -10.977 -18.125 1 42.91 97 ALA A N 1
ATOM 740 C CA . ALA A 1 97 ? -23.25 -12.289 -18.219 1 42.91 97 ALA A CA 1
ATOM 741 C C . ALA A 1 97 ? -24.766 -12.172 -18.078 1 42.91 97 ALA A C 1
ATOM 743 O O . ALA A 1 97 ? -25.516 -12.977 -18.656 1 42.91 97 ALA A O 1
ATOM 744 N N . GLY A 1 98 ? -25.25 -11.305 -17.297 1 38.16 98 GLY A N 1
ATOM 745 C CA . GLY A 1 98 ? -26.703 -11.18 -17.281 1 38.16 98 GLY A CA 1
ATOM 746 C C . GLY A 1 98 ? -27.281 -10.883 -18.656 1 38.16 98 GLY A C 1
ATOM 747 O O . GLY A 1 98 ? -28.391 -11.336 -18.969 1 38.16 98 GLY A O 1
ATOM 748 N N . LEU A 1 99 ? -26.766 -9.961 -19.344 1 35.47 99 LEU A N 1
ATOM 749 C CA . LEU A 1 99 ? -27.484 -9.688 -20.594 1 35.47 99 LEU A CA 1
ATOM 750 C C . LEU A 1 99 ? -27.219 -10.773 -21.625 1 35.47 99 LEU A C 1
ATOM 752 O O . LEU A 1 99 ? -28.125 -11.195 -22.344 1 35.47 99 LEU A O 1
ATOM 756 N N . ALA A 1 100 ? -25.922 -10.977 -22.094 1 39.75 100 ALA A N 1
ATOM 757 C CA . ALA A 1 100 ? -25.812 -11.945 -23.188 1 39.75 100 ALA A CA 1
ATOM 758 C C . ALA A 1 100 ? -25.469 -13.336 -22.656 1 39.75 100 ALA A C 1
ATOM 760 O O . ALA A 1 100 ? -25.312 -14.281 -23.438 1 39.75 100 ALA A O 1
ATOM 761 N N . GLY A 1 101 ? -25.516 -13.75 -21.453 1 39.56 101 GLY A N 1
ATOM 762 C CA . GLY A 1 101 ? -25.469 -15.078 -20.859 1 39.56 101 GLY A CA 1
ATOM 763 C C . GLY A 1 101 ? -24.062 -15.5 -20.453 1 39.56 101 GLY A C 1
ATOM 764 O O . GLY A 1 101 ? -23.891 -16.5 -19.75 1 39.56 101 GLY A O 1
ATOM 765 N N . LYS A 1 102 ? -22.953 -15.406 -21.234 1 42 102 LYS A N 1
ATOM 766 C CA . LYS A 1 102 ? -21.734 -16.141 -20.953 1 42 102 LYS A CA 1
ATOM 767 C C . LYS A 1 102 ? -20.703 -15.25 -20.266 1 42 102 LYS A C 1
ATOM 769 O O . LYS A 1 102 ? -20.438 -14.133 -20.703 1 42 102 LYS A O 1
ATOM 774 N N . GLN A 1 103 ? -20.469 -15.289 -19.062 1 47.97 103 GLN A N 1
ATOM 775 C CA . GLN A 1 103 ? -19.375 -14.672 -18.328 1 47.97 103 GLN A CA 1
ATOM 776 C C . GLN A 1 103 ? -18.031 -14.977 -18.969 1 47.97 103 GLN A C 1
ATOM 778 O O . GLN A 1 103 ? -17.672 -16.141 -19.172 1 47.97 103 GLN A O 1
ATOM 783 N N . SER A 1 104 ? -17.188 -14.219 -19.75 1 54.72 104 SER A N 1
ATOM 784 C CA . SER A 1 104 ? -16.062 -14.523 -20.625 1 54.72 104 SER A CA 1
ATOM 785 C C . SER A 1 104 ? -14.734 -14.398 -19.891 1 54.72 104 SER A C 1
ATOM 787 O O . SER A 1 104 ? -13.688 -14.781 -20.406 1 54.72 104 SER A O 1
ATOM 789 N N . GLY A 1 105 ? -14.68 -14.305 -18.438 1 80.69 105 GLY A N 1
ATOM 790 C CA . GLY A 1 105 ? -13.367 -14.211 -17.828 1 80.69 105 GLY A CA 1
ATOM 791 C C . GLY A 1 105 ? -12.891 -15.516 -17.203 1 80.69 105 GLY A C 1
ATOM 792 O O . GLY A 1 105 ? -13.703 -16.328 -16.766 1 80.69 105 GLY A O 1
ATOM 793 N N . THR A 1 106 ? -11.586 -15.922 -17.453 1 87.62 106 THR A N 1
ATOM 794 C CA . THR A 1 106 ? -10.992 -17.172 -17.016 1 87.62 106 THR A CA 1
ATOM 795 C C . THR A 1 106 ? -11.336 -17.438 -15.547 1 87.62 106 THR A C 1
ATOM 797 O O . THR A 1 106 ? -11.586 -18.594 -15.164 1 87.62 106 THR A O 1
ATOM 800 N N . PHE A 1 107 ? -11.516 -16.453 -14.781 1 92.56 107 PHE A N 1
ATOM 801 C CA . PHE A 1 107 ? -11.898 -16.594 -13.375 1 92.56 107 PHE A CA 1
ATOM 802 C C . PHE A 1 107 ? -13.273 -17.234 -13.258 1 92.56 107 PHE A C 1
ATOM 804 O O . PHE A 1 107 ? -13.484 -18.109 -12.422 1 92.56 107 PHE A O 1
ATOM 811 N N . TRP A 1 108 ? -14.188 -16.828 -14.062 1 93 108 TRP A N 1
ATOM 812 C CA . TRP A 1 108 ? -15.562 -17.312 -13.961 1 93 108 TRP A CA 1
ATOM 813 C C . TRP A 1 108 ? -15.664 -18.781 -14.367 1 93 108 TRP A C 1
ATOM 815 O O . TRP A 1 108 ? -16.5 -19.516 -13.844 1 93 108 TRP A O 1
ATOM 825 N N . HIS A 1 109 ? -14.82 -19.172 -15.281 1 93.88 109 HIS A N 1
ATOM 826 C CA . HIS A 1 109 ? -14.773 -20.594 -15.609 1 93.88 109 HIS A CA 1
ATOM 827 C C . HIS A 1 109 ? -14.258 -21.422 -14.43 1 93.88 109 HIS A C 1
ATOM 829 O O . HIS A 1 109 ? -14.719 -22.531 -14.195 1 93.88 109 HIS A O 1
ATOM 835 N N . PHE A 1 110 ? -13.289 -20.875 -13.719 1 96 110 PHE A N 1
ATOM 836 C CA . PHE A 1 110 ? -12.82 -21.5 -12.492 1 96 110 PHE A CA 1
ATOM 837 C C . PHE A 1 110 ? -13.961 -21.656 -11.492 1 96 110 PHE A C 1
ATOM 839 O O . PHE A 1 110 ? -14.18 -22.734 -10.938 1 96 110 PHE A O 1
ATOM 846 N N . VAL A 1 111 ? -14.75 -20.594 -11.281 1 96.56 111 VAL A N 1
ATOM 847 C CA . VAL A 1 111 ? -15.891 -20.594 -10.367 1 96.56 111 VAL A CA 1
ATOM 848 C C . VAL A 1 111 ? -16.922 -21.625 -10.836 1 96.56 111 VAL A C 1
ATOM 850 O O . VAL A 1 111 ? -17.469 -22.375 -10.023 1 96.56 111 VAL A O 1
ATOM 853 N N . ARG A 1 112 ? -17.172 -21.641 -12.141 1 96.5 112 ARG A N 1
ATOM 854 C CA . ARG A 1 112 ? -18.109 -22.594 -12.719 1 96.5 112 ARG A CA 1
ATOM 855 C C . ARG A 1 112 ? -17.703 -24.031 -12.406 1 96.5 112 ARG A C 1
ATOM 857 O O . ARG A 1 112 ? -18.547 -24.844 -12.016 1 96.5 112 ARG A O 1
ATOM 864 N N . ILE A 1 113 ? -16.484 -24.312 -12.602 1 97.69 113 ILE A N 1
ATOM 865 C CA . ILE A 1 113 ? -15.977 -25.656 -12.367 1 97.69 113 ILE A CA 1
ATOM 866 C C . ILE A 1 113 ? -16.172 -26.031 -10.898 1 97.69 113 ILE A C 1
ATOM 868 O O . ILE A 1 113 ? -16.594 -27.141 -10.578 1 97.69 113 ILE A O 1
ATOM 872 N N . LEU A 1 114 ? -15.844 -25.125 -9.945 1 98 114 LEU A N 1
ATOM 873 C CA . LEU A 1 114 ? -16.078 -25.359 -8.523 1 98 114 LEU A CA 1
ATOM 874 C C . LEU A 1 114 ? -17.547 -25.672 -8.266 1 98 114 LEU A C 1
ATOM 876 O O . LEU A 1 114 ? -17.859 -26.578 -7.48 1 98 114 LEU A O 1
ATOM 880 N N . GLU A 1 115 ? -18.391 -24.922 -8.914 1 98 115 GLU A N 1
ATOM 881 C CA . GLU A 1 115 ? -19.828 -25.141 -8.773 1 98 115 GLU A CA 1
ATOM 882 C C . GLU A 1 115 ? -20.234 -26.531 -9.266 1 98 115 GLU A C 1
ATOM 884 O O . GLU A 1 115 ? -21.016 -27.219 -8.617 1 98 115 GLU A O 1
ATOM 889 N N . GLU A 1 116 ? -19.703 -26.922 -10.383 1 97.81 116 GLU A N 1
ATOM 890 C CA . GLU A 1 116 ? -20 -28.219 -11 1 97.81 116 GLU A CA 1
ATOM 891 C C . GLU A 1 116 ? -19.562 -29.375 -10.102 1 97.81 116 GLU A C 1
ATOM 893 O O . GLU A 1 116 ? -20.141 -30.453 -10.164 1 97.81 116 GLU A O 1
ATOM 898 N N . LEU A 1 117 ? -18.594 -29.094 -9.281 1 97.25 117 LEU A N 1
ATOM 899 C CA . LEU A 1 117 ? -18.109 -30.141 -8.375 1 97.25 117 LEU A CA 1
ATOM 900 C C . LEU A 1 117 ? -19.109 -30.391 -7.246 1 97.25 117 LEU A C 1
ATOM 902 O O . LEU A 1 117 ? -19.047 -31.422 -6.57 1 97.25 117 LEU A O 1
ATOM 906 N N . GLY A 1 118 ? -20 -29.438 -6.918 1 95.5 118 GLY A N 1
ATOM 907 C CA . GLY A 1 118 ? -21.062 -29.594 -5.934 1 95.5 118 GLY A CA 1
ATOM 908 C C . GLY A 1 118 ? -20.531 -29.922 -4.547 1 95.5 118 GLY A C 1
ATOM 909 O O . GLY A 1 118 ? -19.672 -29.203 -4.02 1 95.5 118 GLY A O 1
ATOM 910 N N . LYS A 1 119 ? -20.953 -31.031 -4.031 1 93.38 119 LYS A N 1
ATOM 911 C CA . LYS A 1 119 ? -20.562 -31.438 -2.686 1 93.38 119 LYS A CA 1
ATOM 912 C C . LYS A 1 119 ? -19.109 -31.906 -2.652 1 93.38 119 LYS A C 1
ATOM 914 O O . LYS A 1 119 ? -18.516 -31.984 -1.583 1 93.38 119 LYS A O 1
ATOM 919 N N . GLY A 1 120 ? -18.625 -32.188 -3.82 1 95.44 120 GLY A N 1
ATOM 920 C CA . GLY A 1 120 ? -17.25 -32.688 -3.914 1 95.44 120 GLY A CA 1
ATOM 921 C C . GLY A 1 120 ? -16.234 -31.562 -4.074 1 95.44 120 GLY A C 1
ATOM 922 O O . GLY A 1 120 ? -15.039 -31.828 -4.223 1 95.44 120 GLY A O 1
ATOM 923 N N . LYS A 1 121 ? -16.719 -30.297 -4.066 1 97.69 121 LYS A N 1
ATOM 924 C CA . LYS A 1 121 ? -15.773 -29.188 -4.203 1 97.69 121 LYS A CA 1
ATOM 925 C C . LYS A 1 121 ? -14.812 -29.141 -3.018 1 97.69 121 LYS A C 1
ATOM 927 O O . LYS A 1 121 ? -15.18 -29.516 -1.899 1 97.69 121 LYS A O 1
ATOM 932 N N . PRO A 1 122 ? -13.555 -28.734 -3.248 1 98.25 122 PRO A N 1
ATOM 933 C CA . PRO A 1 122 ? -12.594 -28.656 -2.148 1 98.25 122 PRO A CA 1
ATOM 934 C C . PRO A 1 122 ? -13.047 -27.734 -1.021 1 98.25 122 PRO A C 1
ATOM 936 O O . PRO A 1 122 ? -13.617 -26.672 -1.278 1 98.25 122 PRO A O 1
ATOM 939 N N . PRO A 1 123 ? -12.812 -28.094 0.172 1 98.19 123 PRO A N 1
ATOM 940 C CA . PRO A 1 123 ? -13.211 -27.25 1.299 1 98.19 123 PRO A CA 1
ATOM 941 C C . PRO A 1 123 ? -12.406 -25.953 1.368 1 98.19 123 PRO A C 1
ATOM 943 O O . PRO A 1 123 ? -12.828 -25 2.037 1 98.19 123 PRO A O 1
ATOM 946 N N . VAL A 1 124 ? -11.242 -25.922 0.755 1 98.69 124 VAL A N 1
ATOM 947 C CA . VAL A 1 124 ? -10.391 -24.734 0.737 1 98.69 124 VAL A CA 1
ATOM 948 C C . VAL A 1 124 ? -10.07 -24.344 -0.706 1 98.69 124 VAL A C 1
ATOM 950 O O . VAL A 1 124 ? -9.766 -25.219 -1.53 1 98.69 124 VAL A O 1
ATOM 953 N N . VAL A 1 125 ? -10.141 -23.047 -1.014 1 98.75 125 VAL A N 1
ATOM 954 C CA . VAL A 1 125 ? -9.781 -22.547 -2.332 1 98.75 125 VAL A CA 1
ATOM 955 C C . VAL A 1 125 ? -8.867 -21.328 -2.186 1 98.75 125 VAL A C 1
ATOM 957 O O . VAL A 1 125 ? -8.977 -20.578 -1.218 1 98.75 125 VAL A O 1
ATOM 960 N N . VAL A 1 126 ? -7.898 -21.203 -3.049 1 98.81 126 VAL A N 1
ATOM 961 C CA . VAL A 1 126 ? -7.012 -20.047 -3.09 1 98.81 126 VAL A CA 1
ATOM 962 C C . VAL A 1 126 ? -7.074 -19.391 -4.469 1 98.81 126 VAL A C 1
ATOM 964 O O . VAL A 1 126 ? -7.023 -20.078 -5.492 1 98.81 126 VAL A O 1
ATOM 967 N N . LEU A 1 127 ? -7.223 -18.109 -4.488 1 97.94 127 LEU A N 1
ATOM 968 C CA . LEU A 1 127 ? -7.043 -17.297 -5.695 1 97.94 127 LEU A CA 1
ATOM 969 C C . LEU A 1 127 ? -5.91 -16.297 -5.52 1 97.94 127 LEU A C 1
ATOM 971 O O . LEU A 1 127 ? -5.949 -15.461 -4.617 1 97.94 127 LEU A O 1
ATOM 975 N N . GLU A 1 128 ? -4.855 -16.438 -6.289 1 97.5 128 GLU A N 1
ATOM 976 C CA . GLU A 1 128 ? -3.748 -15.484 -6.332 1 97.5 128 GLU A CA 1
ATOM 977 C C . GLU A 1 128 ? -3.938 -14.461 -7.449 1 97.5 128 GLU A C 1
ATOM 979 O O . GLU A 1 128 ? -4.371 -14.812 -8.547 1 97.5 128 GLU A O 1
ATOM 984 N N . ASN A 1 129 ? -3.693 -13.188 -7.184 1 95 129 ASN A N 1
ATOM 985 C CA . ASN A 1 129 ? -3.816 -12.125 -8.18 1 95 129 ASN A CA 1
ATOM 986 C C . ASN A 1 129 ? -2.943 -10.922 -7.828 1 95 129 ASN A C 1
ATOM 988 O O . ASN A 1 129 ? -2.309 -10.898 -6.773 1 95 129 ASN A O 1
ATOM 992 N N . VAL A 1 130 ? -2.816 -9.977 -8.766 1 93.69 130 VAL A N 1
ATOM 993 C CA . VAL A 1 130 ? -2.066 -8.75 -8.531 1 93.69 130 VAL A CA 1
ATOM 994 C C . VAL A 1 130 ? -2.824 -7.867 -7.539 1 93.69 130 VAL A C 1
ATOM 996 O O . VAL A 1 130 ? -4.047 -7.957 -7.43 1 93.69 130 VAL A O 1
ATOM 999 N N . VAL A 1 131 ? -2.117 -6.992 -6.852 1 93.5 131 VAL A N 1
ATOM 1000 C CA . VAL A 1 131 ? -2.701 -6.137 -5.824 1 93.5 131 VAL A CA 1
ATOM 1001 C C . VAL A 1 131 ? -3.67 -5.145 -6.465 1 93.5 131 VAL A C 1
ATOM 1003 O O . VAL A 1 131 ? -4.594 -4.656 -5.809 1 93.5 131 VAL A O 1
ATOM 1006 N N . GLY A 1 132 ? -3.527 -4.871 -7.77 1 90.06 132 GLY A N 1
ATOM 1007 C CA . GLY A 1 132 ? -4.402 -3.957 -8.484 1 90.06 132 GLY A CA 1
ATOM 1008 C C . GLY A 1 132 ? -5.859 -4.379 -8.453 1 90.06 132 GLY A C 1
ATOM 1009 O O . GLY A 1 132 ? -6.754 -3.547 -8.609 1 90.06 132 GLY A O 1
ATOM 1010 N N . LEU A 1 133 ? -6.121 -5.652 -8.219 1 91.12 133 LEU A N 1
ATOM 1011 C CA . LEU A 1 133 ? -7.484 -6.16 -8.125 1 91.12 133 LEU A CA 1
ATOM 1012 C C . LEU A 1 133 ? -8.242 -5.48 -6.984 1 91.12 133 LEU A C 1
ATOM 1014 O O . LEU A 1 133 ? -9.453 -5.266 -7.078 1 91.12 133 LEU A O 1
ATOM 1018 N N . ALA A 1 134 ? -7.551 -5.09 -5.961 1 91.31 134 ALA A N 1
ATOM 1019 C CA . ALA A 1 134 ? -8.164 -4.52 -4.766 1 91.31 134 ALA A CA 1
ATOM 1020 C C . ALA A 1 134 ? -8.773 -3.152 -5.055 1 91.31 134 ALA A C 1
ATOM 1022 O O . ALA A 1 134 ? -9.672 -2.701 -4.344 1 91.31 134 ALA A O 1
ATOM 1023 N N . THR A 1 135 ? -8.258 -2.465 -6.102 1 84.5 135 THR A N 1
ATOM 1024 C CA . THR A 1 135 ? -8.734 -1.116 -6.395 1 84.5 135 THR A CA 1
ATOM 1025 C C . THR A 1 135 ? -9.359 -1.05 -7.785 1 84.5 135 THR A C 1
ATOM 1027 O O . THR A 1 135 ? -9.859 -0.003 -8.195 1 84.5 135 THR A O 1
ATOM 1030 N N . SER A 1 136 ? -9.258 -2.158 -8.43 1 81.75 136 SER A N 1
ATOM 1031 C CA . SER A 1 136 ? -9.844 -2.217 -9.766 1 81.75 136 SER A CA 1
ATOM 1032 C C . SER A 1 136 ? -11.32 -1.847 -9.742 1 81.75 136 SER A C 1
ATOM 1034 O O . SER A 1 136 ? -12.086 -2.369 -8.93 1 81.75 136 SER A O 1
ATOM 1036 N N . HIS A 1 137 ? -11.703 -0.919 -10.578 1 80 137 HIS A N 1
ATOM 1037 C CA . HIS A 1 137 ? -13.07 -0.42 -10.656 1 80 137 HIS A CA 1
ATOM 1038 C C . HIS A 1 137 ? -13.609 -0.065 -9.273 1 80 137 HIS A C 1
ATOM 1040 O O . HIS A 1 137 ? -14.695 -0.5 -8.891 1 80 137 HIS A O 1
ATOM 1046 N N . GLY A 1 138 ? -12.789 0.641 -8.523 1 76.06 138 GLY A N 1
ATOM 1047 C CA . GLY A 1 138 ? -13.188 1.104 -7.203 1 76.06 138 GLY A CA 1
ATOM 1048 C C . GLY A 1 138 ? -13.32 -0.019 -6.191 1 76.06 138 GLY A C 1
ATOM 1049 O O . GLY A 1 138 ? -14.039 0.114 -5.199 1 76.06 138 GLY A O 1
ATOM 1050 N N . GLY A 1 139 ? -12.781 -1.172 -6.52 1 87.62 139 GLY A N 1
ATOM 1051 C CA . GLY A 1 139 ? -12.867 -2.303 -5.609 1 87.62 139 GLY A CA 1
ATOM 1052 C C . GLY A 1 139 ? -13.953 -3.293 -5.988 1 87.62 139 GLY A C 1
ATOM 1053 O O . GLY A 1 139 ? -14.055 -4.371 -5.395 1 87.62 139 GLY A O 1
ATOM 1054 N N . ASP A 1 140 ? -14.734 -3.037 -6.977 1 85.5 140 ASP A N 1
ATOM 1055 C CA . ASP A 1 140 ? -15.867 -3.867 -7.363 1 85.5 140 ASP A CA 1
ATOM 1056 C C . ASP A 1 140 ? -15.406 -5.234 -7.859 1 85.5 140 ASP A C 1
ATOM 1058 O O . ASP A 1 140 ? -16.078 -6.242 -7.629 1 85.5 140 ASP A O 1
ATOM 1062 N N . ASP A 1 141 ? -14.289 -5.227 -8.562 1 88.94 141 ASP A N 1
ATOM 1063 C CA . ASP A 1 141 ? -13.797 -6.496 -9.086 1 88.94 141 ASP A CA 1
ATOM 1064 C C . ASP A 1 141 ? -13.445 -7.457 -7.949 1 88.94 141 ASP A C 1
ATOM 1066 O O . ASP A 1 141 ? -13.82 -8.633 -7.984 1 88.94 141 ASP A O 1
ATOM 1070 N N . LEU A 1 142 ? -12.727 -6.957 -6.949 1 94.06 142 LEU A N 1
ATOM 1071 C CA . LEU A 1 142 ? -12.398 -7.801 -5.805 1 94.06 142 LEU A CA 1
ATOM 1072 C C . LEU A 1 142 ? -13.664 -8.234 -5.074 1 94.06 142 LEU A C 1
ATOM 1074 O O . LEU A 1 142 ? -13.805 -9.398 -4.695 1 94.06 142 LEU A O 1
ATOM 1078 N N . ALA A 1 143 ? -14.586 -7.34 -4.859 1 93.38 143 ALA A N 1
ATOM 1079 C CA . ALA A 1 143 ? -15.852 -7.664 -4.199 1 93.38 143 ALA A CA 1
ATOM 1080 C C . ALA A 1 143 ? -16.609 -8.75 -4.957 1 93.38 143 ALA A C 1
ATOM 1082 O O . ALA A 1 143 ? -17.156 -9.672 -4.352 1 93.38 143 ALA A O 1
ATOM 1083 N N . GLU A 1 144 ? -16.578 -8.625 -6.25 1 91.19 144 GLU A N 1
ATOM 1084 C CA . GLU A 1 144 ? -17.266 -9.609 -7.074 1 91.19 144 GLU A CA 1
ATOM 1085 C C . GLU A 1 144 ? -16.625 -10.984 -6.945 1 91.19 144 GLU A C 1
ATOM 1087 O O . GLU A 1 144 ? -17.328 -12.008 -6.918 1 91.19 144 GLU A O 1
ATOM 1092 N N . ALA A 1 145 ? -15.336 -11 -6.965 1 94.44 145 ALA A N 1
ATOM 1093 C CA . ALA A 1 145 ? -14.641 -12.273 -6.781 1 94.44 145 ALA A CA 1
ATOM 1094 C C . ALA A 1 145 ? -15.008 -12.914 -5.449 1 94.44 145 ALA A C 1
ATOM 1096 O O . ALA A 1 145 ? -15.305 -14.109 -5.387 1 94.44 145 ALA A O 1
ATOM 1097 N N . ILE A 1 146 ? -15.008 -12.109 -4.402 1 97 146 ILE A N 1
ATOM 1098 C CA . ILE A 1 146 ? -15.352 -12.602 -3.072 1 97 146 ILE A CA 1
ATOM 1099 C C . ILE A 1 146 ? -16.797 -13.094 -3.057 1 97 146 ILE A C 1
ATOM 1101 O O . ILE A 1 146 ? -17.078 -14.18 -2.543 1 97 146 ILE A O 1
ATOM 1105 N N . CYS A 1 147 ? -17.719 -12.383 -3.678 1 95.12 147 CYS A N 1
ATOM 1106 C CA . CYS A 1 147 ? -19.125 -12.758 -3.742 1 95.12 147 CYS A CA 1
ATOM 1107 C C . CYS A 1 147 ? -19.297 -14.086 -4.477 1 95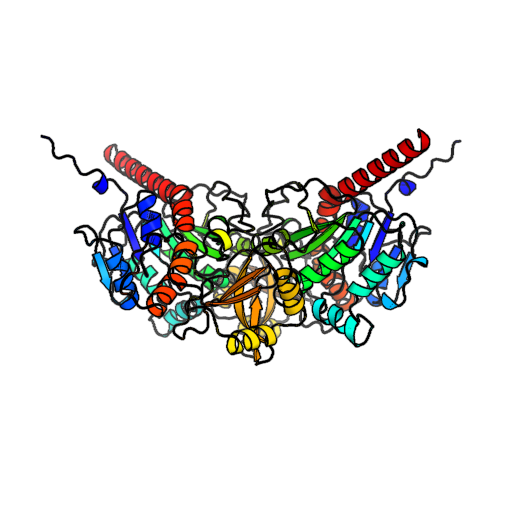.12 147 CYS A C 1
ATOM 1109 O O . CYS A 1 147 ? -20.141 -14.898 -4.098 1 95.12 147 CYS A O 1
ATOM 1111 N N . ALA A 1 148 ? -18.562 -14.219 -5.582 1 94.94 148 ALA A N 1
ATOM 1112 C CA . ALA A 1 148 ? -18.625 -15.477 -6.328 1 94.94 148 ALA A CA 1
ATOM 1113 C C . ALA A 1 148 ? -18.312 -16.672 -5.434 1 94.94 148 ALA A C 1
ATOM 1115 O O . ALA A 1 148 ? -19 -17.688 -5.473 1 94.94 148 ALA A O 1
ATOM 1116 N N . PHE A 1 149 ? -17.266 -16.562 -4.621 1 98.12 149 PHE A N 1
ATOM 1117 C CA . PHE A 1 149 ? -16.906 -17.625 -3.686 1 98.12 149 PHE A CA 1
ATOM 1118 C C . PHE A 1 149 ? -17.969 -17.75 -2.596 1 98.12 149 PHE A C 1
ATOM 1120 O O . PHE A 1 149 ? -18.297 -18.875 -2.174 1 98.12 149 PHE A O 1
ATOM 1127 N N . ASN A 1 150 ? -18.5 -16.594 -2.107 1 98.5 150 ASN A N 1
ATOM 1128 C CA . ASN A 1 150 ? -19.562 -16.609 -1.095 1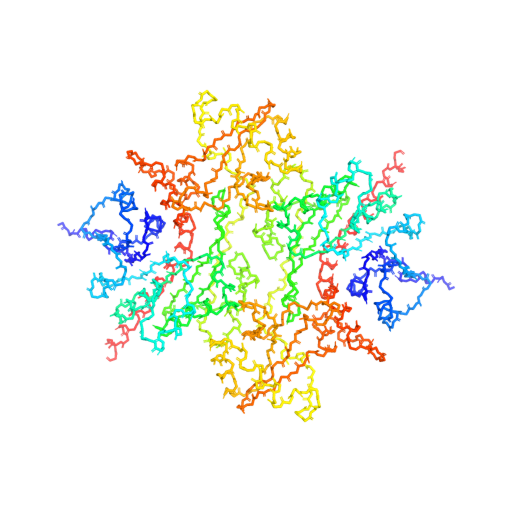 98.5 150 ASN A CA 1
ATOM 1129 C C . ASN A 1 150 ? -20.781 -17.391 -1.566 1 98.5 150 ASN A C 1
ATOM 1131 O O . ASN A 1 150 ? -21.359 -18.156 -0.799 1 98.5 150 ASN A O 1
ATOM 1135 N N . ARG A 1 151 ? -21.141 -17.219 -2.824 1 97.31 151 ARG A N 1
ATOM 1136 C CA . ARG A 1 151 ? -22.297 -17.906 -3.391 1 97.31 151 ARG A CA 1
ATOM 1137 C C . ARG A 1 151 ? -22.109 -19.422 -3.377 1 97.31 151 ARG A C 1
ATOM 1139 O O . ARG A 1 151 ? -23.078 -20.188 -3.348 1 97.31 151 ARG A O 1
ATOM 1146 N N . LEU A 1 152 ? -20.891 -19.859 -3.416 1 98.38 152 LEU A N 1
ATOM 1147 C CA . LEU A 1 152 ? -20.562 -21.281 -3.385 1 98.38 152 LEU A CA 1
ATOM 1148 C C . LEU A 1 152 ? -20.422 -21.781 -1.948 1 98.38 152 LEU A C 1
ATOM 1150 O O . LEU A 1 152 ? -20.094 -22.938 -1.718 1 98.38 152 LEU A O 1
ATOM 1154 N N . GLY A 1 153 ? -20.547 -20.906 -0.995 1 98.38 153 GLY A N 1
ATOM 1155 C CA . GLY A 1 153 ? -20.547 -21.297 0.406 1 98.38 153 GLY A CA 1
ATOM 1156 C C . GLY A 1 153 ? -19.234 -21 1.11 1 98.38 153 GLY A C 1
ATOM 1157 O O . GLY A 1 153 ? -19.094 -21.266 2.305 1 98.38 153 GLY A O 1
ATOM 1158 N N . TYR A 1 154 ? -18.281 -20.406 0.419 1 98.75 154 TYR A N 1
ATOM 1159 C CA . TYR A 1 154 ? -16.969 -20.125 1.015 1 98.75 154 TYR A CA 1
ATOM 1160 C C . TYR A 1 154 ? -16.984 -18.781 1.753 1 98.75 154 TYR A C 1
ATOM 1162 O O . TYR A 1 154 ? -17.469 -17.781 1.222 1 98.75 154 TYR A O 1
ATOM 1170 N N . SER A 1 155 ? -16.484 -18.719 2.99 1 98.81 155 SER A N 1
ATOM 1171 C CA . SER A 1 155 ? -16 -17.484 3.594 1 98.81 155 SER A CA 1
ATOM 1172 C C . SER A 1 155 ? -14.617 -17.109 3.064 1 98.81 155 SER A C 1
ATOM 1174 O O . SER A 1 155 ? -13.773 -17.984 2.865 1 98.81 155 SER A O 1
ATOM 1176 N N . VAL A 1 156 ? -14.352 -15.82 2.873 1 98.75 156 VAL A N 1
ATOM 1177 C CA . VAL A 1 156 ? -13.117 -15.477 2.17 1 98.75 156 VAL A CA 1
ATOM 1178 C C . VAL A 1 156 ? -12.25 -14.586 3.053 1 98.75 156 VAL A C 1
ATOM 1180 O O . VAL A 1 156 ? -12.734 -13.602 3.617 1 98.75 156 VAL A O 1
ATOM 1183 N N . ASP A 1 157 ? -11.031 -14.961 3.258 1 98.62 157 ASP A N 1
ATOM 1184 C CA . ASP A 1 157 ? -9.969 -14.094 3.76 1 98.62 157 ASP A CA 1
ATOM 1185 C C . ASP A 1 157 ? -9.172 -13.484 2.611 1 98.62 157 ASP A C 1
ATOM 1187 O O . ASP A 1 157 ? -9.062 -14.078 1.539 1 98.62 157 ASP A O 1
ATOM 1191 N N . VAL A 1 158 ? -8.688 -12.25 2.789 1 98.12 158 VAL A N 1
ATOM 1192 C CA . VAL A 1 158 ? -7.875 -11.594 1.769 1 98.12 158 VAL A CA 1
ATOM 1193 C C . VAL A 1 158 ? -6.551 -11.141 2.375 1 98.12 158 VAL A C 1
ATOM 1195 O O . VAL A 1 158 ? -6.535 -10.414 3.373 1 98.12 158 VAL A O 1
ATOM 1198 N N . LEU A 1 159 ? -5.465 -11.648 1.79 1 98.19 159 LEU A N 1
ATOM 1199 C CA . LEU A 1 159 ? -4.117 -11.297 2.223 1 98.19 159 LEU A CA 1
ATOM 1200 C C . LEU A 1 159 ? -3.346 -10.617 1.098 1 98.19 159 LEU A C 1
ATOM 1202 O O . LEU A 1 159 ? -3.59 -10.883 -0.081 1 98.19 159 LEU A O 1
ATOM 1206 N N . SER A 1 160 ? -2.48 -9.672 1.459 1 97.19 160 SER A N 1
ATOM 1207 C CA . SER A 1 160 ? -1.444 -9.148 0.572 1 97.19 160 SER A CA 1
ATOM 1208 C C . SER A 1 160 ? -0.053 -9.539 1.055 1 97.19 160 SER A C 1
ATOM 1210 O O . SER A 1 160 ? 0.353 -9.18 2.16 1 97.19 160 SER A O 1
ATOM 1212 N N . ILE A 1 161 ? 0.683 -10.281 0.25 1 98.12 161 ILE A N 1
ATOM 1213 C CA . ILE A 1 161 ? 2.018 -10.734 0.633 1 98.12 161 ILE A CA 1
ATOM 1214 C C . ILE A 1 161 ? 3.029 -10.305 -0.43 1 98.12 161 ILE A C 1
ATOM 1216 O O . ILE A 1 161 ? 2.879 -10.641 -1.607 1 98.12 161 ILE A O 1
ATOM 1220 N N . ASP A 1 162 ? 4.004 -9.539 0.008 1 97.44 162 ASP A N 1
ATOM 1221 C CA . ASP A 1 162 ? 5.129 -9.203 -0.859 1 97.44 162 ASP A CA 1
ATOM 1222 C C . ASP A 1 162 ? 6.215 -10.273 -0.792 1 97.44 162 ASP A C 1
ATOM 1224 O O . ASP A 1 162 ? 6.707 -10.602 0.289 1 97.44 162 ASP A O 1
ATOM 1228 N N . ALA A 1 163 ? 6.609 -10.797 -1.938 1 98.25 163 ALA A N 1
ATOM 1229 C CA . ALA A 1 163 ? 7.637 -11.836 -1.993 1 98.25 163 ALA A CA 1
ATOM 1230 C C . ALA A 1 163 ? 8.938 -11.352 -1.358 1 98.25 163 ALA A C 1
ATOM 1232 O O . ALA A 1 163 ? 9.797 -12.156 -0.987 1 98.25 163 ALA A O 1
ATOM 1233 N N . ARG A 1 164 ? 9.062 -10.07 -1.203 1 97.19 164 ARG A N 1
ATOM 1234 C CA . ARG A 1 164 ? 10.273 -9.469 -0.65 1 97.19 164 ARG A CA 1
ATOM 1235 C C . ARG A 1 164 ? 10.547 -9.992 0.756 1 97.19 164 ARG A C 1
ATOM 1237 O O . ARG A 1 164 ? 11.672 -9.898 1.249 1 97.19 164 ARG A O 1
ATOM 1244 N N . ARG A 1 165 ? 9.539 -10.445 1.399 1 97.12 165 ARG A N 1
ATOM 1245 C CA . ARG A 1 165 ? 9.711 -11 2.736 1 97.12 165 ARG A CA 1
ATOM 1246 C C . ARG A 1 165 ? 10.508 -12.297 2.689 1 97.12 165 ARG A C 1
ATOM 1248 O O . ARG A 1 165 ? 11.031 -12.75 3.713 1 97.12 165 ARG A O 1
ATOM 1255 N N . PHE A 1 166 ? 10.68 -12.93 1.479 1 98.44 166 PHE A N 1
ATOM 1256 C CA . PHE A 1 166 ? 11.258 -14.266 1.373 1 98.44 166 PHE A CA 1
ATOM 1257 C C . PHE A 1 166 ? 12.406 -14.273 0.373 1 98.44 166 PHE A C 1
ATOM 1259 O O . PHE A 1 166 ? 13.367 -15.023 0.539 1 98.44 166 PHE A O 1
ATOM 1266 N N . THR A 1 167 ? 12.289 -13.586 -0.691 1 98.56 167 THR A N 1
ATOM 1267 C CA . THR A 1 167 ? 13.297 -13.453 -1.736 1 98.56 167 THR A CA 1
ATOM 1268 C C . THR A 1 167 ? 13.586 -11.977 -2.023 1 98.56 167 THR A C 1
ATOM 1270 O O . THR A 1 167 ? 12.75 -11.117 -1.749 1 98.56 167 THR A O 1
ATOM 1273 N N . PRO A 1 168 ? 14.758 -11.656 -2.514 1 98.31 168 PRO A N 1
ATOM 1274 C CA . PRO A 1 168 ? 15.086 -10.25 -2.746 1 98.31 168 PRO A CA 1
ATOM 1275 C C . PRO A 1 168 ? 14.438 -9.688 -4.008 1 98.31 168 PRO A C 1
ATOM 1277 O O . PRO A 1 168 ? 15.133 -9.188 -4.895 1 98.31 168 PRO A O 1
ATOM 1280 N N . GLN A 1 169 ? 13.125 -9.742 -4.082 1 97.56 169 GLN A N 1
ATOM 1281 C CA . GLN A 1 169 ? 12.258 -9.242 -5.141 1 97.56 169 GLN A CA 1
ATOM 1282 C C . GLN A 1 169 ? 11.008 -8.578 -4.566 1 97.56 169 GLN A C 1
ATOM 1284 O O . GLN A 1 169 ? 10.359 -9.141 -3.68 1 97.56 169 GLN A O 1
ATOM 1289 N N . SER A 1 170 ? 10.758 -7.367 -4.953 1 96.12 170 SER A N 1
ATOM 1290 C CA . SER A 1 170 ? 9.453 -6.797 -4.617 1 96.12 170 SER A CA 1
ATOM 1291 C C . SER A 1 170 ? 8.367 -7.316 -5.551 1 96.12 170 SER A C 1
ATOM 1293 O O . SER A 1 170 ? 8.352 -6.988 -6.738 1 96.12 170 SER A O 1
ATOM 1295 N N . ARG A 1 171 ? 7.535 -8.086 -5.082 1 96.25 171 ARG A N 1
ATOM 1296 C CA . ARG A 1 171 ? 6.434 -8.703 -5.812 1 96.25 171 ARG A CA 1
ATOM 1297 C C . ARG A 1 171 ? 5.223 -8.906 -4.91 1 96.25 171 ARG A C 1
ATOM 1299 O O . ARG A 1 171 ? 5 -10 -4.395 1 96.25 171 ARG A O 1
ATOM 1306 N N . PRO A 1 172 ? 4.441 -7.797 -4.66 1 96.5 172 PRO A N 1
ATOM 1307 C CA . PRO A 1 172 ? 3.223 -7.934 -3.865 1 96.5 172 PRO A CA 1
ATOM 1308 C C . PRO A 1 172 ? 2.09 -8.617 -4.633 1 96.5 172 PRO A C 1
ATOM 1310 O O . PRO A 1 172 ? 1.859 -8.305 -5.801 1 96.5 172 PRO A O 1
ATOM 1313 N N . ARG A 1 173 ? 1.427 -9.531 -4.008 1 97.06 173 ARG A N 1
ATOM 1314 C CA . ARG A 1 173 ? 0.275 -10.227 -4.578 1 97.06 173 ARG A CA 1
ATOM 1315 C C . ARG A 1 173 ? -0.857 -10.336 -3.562 1 97.06 173 ARG A C 1
ATOM 1317 O O . ARG A 1 173 ? -0.62 -10.289 -2.354 1 97.06 173 ARG A O 1
ATOM 1324 N N . LEU A 1 174 ? -2.062 -10.43 -4.117 1 97.5 174 LEU A N 1
ATOM 1325 C CA . LEU A 1 174 ? -3.248 -10.742 -3.328 1 97.5 174 LEU A CA 1
ATOM 1326 C C . LEU A 1 174 ? -3.494 -12.25 -3.285 1 97.5 174 LEU A C 1
ATOM 1328 O O . LEU A 1 174 ? -3.326 -12.938 -4.293 1 97.5 174 LEU A O 1
ATOM 1332 N N . PHE A 1 175 ? -3.885 -12.672 -2.146 1 98.5 175 PHE A N 1
ATOM 1333 C CA . PHE A 1 175 ? -4.332 -14.047 -1.97 1 98.5 175 PHE A CA 1
ATOM 1334 C C . PHE A 1 175 ? -5.711 -14.094 -1.323 1 98.5 175 PHE A C 1
ATOM 1336 O O . PHE A 1 175 ? -5.883 -13.656 -0.184 1 98.5 175 PHE A O 1
ATOM 1343 N N . LEU A 1 176 ? -6.73 -14.516 -2.074 1 98.56 176 LEU A N 1
ATOM 1344 C CA . LEU A 1 176 ? -8.039 -14.82 -1.515 1 98.56 176 LEU A CA 1
ATOM 1345 C C . LEU A 1 176 ? -8.109 -16.281 -1.048 1 98.56 176 LEU A C 1
ATOM 1347 O O . LEU A 1 176 ? -7.895 -17.203 -1.84 1 98.56 176 LEU A O 1
ATOM 1351 N N . ILE A 1 177 ? -8.336 -16.469 0.242 1 98.81 177 ILE A N 1
ATOM 1352 C CA . ILE A 1 177 ? -8.445 -17.797 0.827 1 98.81 177 ILE A CA 1
ATOM 1353 C C . ILE A 1 177 ? -9.898 -18.094 1.183 1 98.81 177 ILE A C 1
ATOM 1355 O O . ILE A 1 177 ? -10.43 -17.547 2.152 1 98.81 177 ILE A O 1
ATOM 1359 N N . GLY A 1 178 ? -10.523 -18.938 0.358 1 98.81 178 GLY A N 1
ATOM 1360 C CA . GLY A 1 178 ? -11.883 -19.375 0.63 1 98.81 178 GLY A CA 1
ATOM 1361 C C . GLY A 1 178 ? -11.945 -20.625 1.485 1 98.81 178 GLY A C 1
ATOM 1362 O O . GLY A 1 178 ? -11.203 -21.578 1.26 1 98.81 178 GLY A O 1
ATOM 1363 N N . ALA A 1 179 ? -12.852 -20.656 2.486 1 98.69 179 ALA A N 1
ATOM 1364 C CA . ALA A 1 179 ? -13.023 -21.797 3.373 1 98.69 179 ALA A CA 1
ATOM 1365 C C . ALA A 1 179 ? -14.508 -22.109 3.578 1 98.69 179 ALA A C 1
ATOM 1367 O O . ALA A 1 179 ? -15.289 -21.219 3.914 1 98.69 179 ALA A O 1
ATOM 1368 N N . LEU A 1 180 ? -14.891 -23.359 3.344 1 98.06 180 LEU A N 1
ATOM 1369 C CA . LEU A 1 180 ? -16.25 -23.797 3.652 1 98.06 180 LEU A CA 1
ATOM 1370 C C . LEU A 1 180 ? -16.484 -23.812 5.16 1 98.06 180 LEU A C 1
ATOM 1372 O O . LEU A 1 180 ? -17.594 -23.578 5.621 1 98.06 180 LEU A O 1
ATOM 1376 N N . ASN A 1 181 ? -15.422 -24.109 5.871 1 96.88 181 ASN A N 1
ATOM 1377 C CA . ASN A 1 181 ? -15.398 -24.062 7.328 1 96.88 181 ASN A CA 1
ATOM 1378 C C . ASN A 1 181 ? -14.352 -23.062 7.832 1 96.88 181 ASN A C 1
ATOM 1380 O O . ASN A 1 181 ? -13.266 -23.469 8.25 1 96.88 181 ASN A O 1
ATOM 1384 N N . PRO A 1 182 ? -14.672 -21.781 7.875 1 97.19 182 PRO A N 1
ATOM 1385 C CA . PRO A 1 182 ? -13.68 -20.766 8.219 1 97.19 182 PRO A CA 1
ATOM 1386 C C . PRO A 1 182 ? -13.258 -20.828 9.688 1 97.19 182 PRO A C 1
ATOM 1388 O O . PRO A 1 182 ? -14.031 -21.25 10.539 1 97.19 182 PRO A O 1
ATOM 1391 N N . PRO A 1 183 ? -12.039 -20.453 9.938 1 95.69 183 PRO A N 1
ATOM 1392 C CA . PRO A 1 183 ? -11.617 -20.297 11.336 1 95.69 183 PRO A CA 1
ATOM 1393 C C . PRO A 1 183 ? -12.281 -19.109 12.023 1 95.69 183 PRO A C 1
ATOM 1395 O O . PRO A 1 183 ? -13.039 -18.375 11.391 1 95.69 183 PRO A O 1
ATOM 1398 N N . ALA A 1 184 ? -12.008 -18.953 13.289 1 93.69 184 ALA A N 1
ATOM 1399 C CA . ALA A 1 184 ? -12.516 -17.797 14.039 1 93.69 184 ALA A CA 1
ATOM 1400 C C . ALA A 1 184 ? -11.969 -16.5 13.469 1 93.69 184 ALA A C 1
ATOM 1402 O O . ALA A 1 184 ? -10.789 -16.406 13.117 1 93.69 184 ALA A O 1
ATOM 1403 N N . ASP A 1 185 ? -12.805 -15.531 13.391 1 93.88 185 ASP A N 1
ATOM 1404 C CA . ASP A 1 185 ? -12.414 -14.211 12.906 1 93.88 185 ASP A CA 1
ATOM 1405 C C . ASP A 1 185 ? -11.648 -13.43 13.969 1 93.88 185 ASP A C 1
ATOM 1407 O O . ASP A 1 185 ? -12.086 -13.336 15.117 1 93.88 185 ASP A O 1
ATOM 1411 N N . VAL A 1 186 ? -10.555 -12.906 13.562 1 90.88 186 VAL A N 1
ATOM 1412 C CA . VAL A 1 186 ? -9.766 -12.117 14.5 1 90.88 186 VAL A CA 1
ATOM 1413 C C . VAL A 1 186 ? -9.797 -10.641 14.094 1 90.88 186 VAL A C 1
ATOM 1415 O O . VAL A 1 186 ? -9.625 -10.312 12.914 1 90.88 186 VAL A O 1
ATOM 1418 N N . ALA A 1 187 ? -9.945 -9.703 15.07 1 80.75 187 ALA A N 1
ATOM 1419 C CA . ALA A 1 187 ? -10.102 -8.266 14.82 1 80.75 187 ALA A CA 1
ATOM 1420 C C . ALA A 1 187 ? -8.766 -7.629 14.453 1 80.75 187 ALA A C 1
ATOM 1422 O O . ALA A 1 187 ? -8.711 -6.723 13.617 1 80.75 187 ALA A O 1
ATOM 1423 N N . GLU A 1 188 ? -7.684 -8.133 15.039 1 80.5 188 GLU A N 1
ATOM 1424 C CA . GLU A 1 188 ? -6.371 -7.578 14.727 1 80.5 188 GLU A CA 1
ATOM 1425 C C . GLU A 1 188 ? -5.934 -7.941 13.312 1 80.5 188 GLU A C 1
ATOM 1427 O O . GLU A 1 188 ? -5.785 -9.125 12.992 1 80.5 188 GLU A O 1
ATOM 1432 N N . PRO A 1 189 ? -5.734 -7.043 12.539 1 75.06 189 PRO A N 1
ATOM 1433 C CA . PRO A 1 189 ? -5.566 -7.305 11.109 1 75.06 189 PRO A CA 1
ATOM 1434 C C . PRO A 1 189 ? -4.234 -7.977 10.789 1 75.06 189 PRO A C 1
ATOM 1436 O O . PRO A 1 189 ? -4.094 -8.602 9.734 1 75.06 189 PRO A O 1
ATOM 1439 N N . ASN A 1 190 ? -3.256 -8.102 11.703 1 87.5 190 ASN A N 1
ATOM 1440 C CA . ASN A 1 190 ? -1.936 -8.453 11.195 1 87.5 190 ASN A CA 1
ATOM 1441 C C . ASN A 1 190 ? -1.563 -7.602 9.984 1 87.5 190 ASN A C 1
ATOM 1443 O O . ASN A 1 190 ? -1.443 -8.117 8.867 1 87.5 190 ASN A O 1
ATOM 1447 N N . SER A 1 191 ? -1.229 -6.398 10.141 1 88.56 191 SER A N 1
ATOM 1448 C CA . SER A 1 191 ? -1.137 -5.387 9.094 1 88.56 191 SER A CA 1
ATOM 1449 C C . SER A 1 191 ? -0.089 -5.762 8.055 1 88.56 191 SER A C 1
ATOM 1451 O O . SER A 1 191 ? -0.117 -5.258 6.93 1 88.56 191 SER A O 1
ATOM 1453 N N . GLU A 1 192 ? 0.801 -6.703 8.461 1 92.31 192 GLU A N 1
ATOM 1454 C CA . GLU A 1 192 ? 1.785 -7.191 7.496 1 92.31 192 GLU A CA 1
ATOM 1455 C C . GLU A 1 192 ? 1.116 -7.977 6.371 1 92.31 192 GLU A C 1
ATOM 1457 O O . GLU A 1 192 ? 1.625 -8.016 5.25 1 92.31 192 GLU A O 1
ATOM 1462 N N . LEU A 1 193 ? -0.061 -8.531 6.723 1 96.31 193 LEU A N 1
ATOM 1463 C CA . LEU A 1 193 ? -0.751 -9.398 5.773 1 96.31 193 LEU A CA 1
ATOM 1464 C C . LEU A 1 193 ? -2.023 -8.734 5.254 1 96.31 193 LEU A C 1
ATOM 1466 O O . LEU A 1 193 ? -2.49 -9.055 4.16 1 96.31 193 LEU A O 1
ATOM 1470 N N . ARG A 1 194 ? -2.566 -7.906 6.02 1 96.06 194 ARG A N 1
ATOM 1471 C CA . ARG A 1 194 ? -3.785 -7.176 5.691 1 96.06 194 ARG A CA 1
ATOM 1472 C C . ARG A 1 194 ? -3.609 -5.68 5.934 1 96.06 194 ARG A C 1
ATOM 1474 O O . ARG A 1 194 ? -4.191 -5.121 6.867 1 96.06 194 ARG A O 1
ATOM 1481 N N . PRO A 1 195 ? -2.824 -5.039 5.012 1 93.81 195 PRO A N 1
ATOM 1482 C CA . PRO A 1 195 ? -2.541 -3.615 5.191 1 93.81 195 PRO A CA 1
ATOM 1483 C C . PRO A 1 195 ? -3.801 -2.752 5.152 1 93.81 195 PRO A C 1
ATOM 1485 O O . PRO A 1 195 ? -4.879 -3.242 4.805 1 93.81 195 PRO A O 1
ATOM 1488 N N . ASP A 1 196 ? -3.682 -1.49 5.484 1 90.81 196 ASP A N 1
ATOM 1489 C CA . ASP A 1 196 ? -4.816 -0.588 5.656 1 90.81 196 ASP A CA 1
ATOM 1490 C C . ASP A 1 196 ? -5.625 -0.473 4.367 1 90.81 196 ASP A C 1
ATOM 1492 O O . ASP A 1 196 ? -6.859 -0.464 4.402 1 90.81 196 ASP A O 1
ATOM 1496 N N . TRP A 1 197 ? -4.941 -0.408 3.258 1 89.81 197 TRP A N 1
ATOM 1497 C CA . TRP A 1 197 ? -5.617 -0.192 1.982 1 89.81 197 TRP A CA 1
ATOM 1498 C C . TRP A 1 197 ? -6.492 -1.388 1.621 1 89.81 197 TRP A C 1
ATOM 1500 O O . TRP A 1 197 ? -7.344 -1.295 0.734 1 89.81 197 TRP A O 1
ATOM 1510 N N . LEU A 1 198 ? -6.316 -2.463 2.287 1 94.31 198 LEU A N 1
ATOM 1511 C CA . LEU A 1 198 ? -7.062 -3.684 2.002 1 94.31 198 LEU A CA 1
ATOM 1512 C C . LEU A 1 198 ? -8.211 -3.861 2.99 1 94.31 198 LEU A C 1
ATOM 1514 O O . LEU A 1 198 ? -9.086 -4.707 2.785 1 94.31 198 LEU A O 1
ATOM 1518 N N . GLN A 1 199 ? -8.336 -3.068 4.02 1 93.38 199 GLN A N 1
ATOM 1519 C CA . GLN A 1 199 ? -9.227 -3.287 5.152 1 93.38 199 GLN A CA 1
ATOM 1520 C C . GLN A 1 199 ? -10.688 -3.08 4.754 1 93.38 199 GLN A C 1
ATOM 1522 O O . GLN A 1 199 ? -11.594 -3.584 5.418 1 93.38 199 GLN A O 1
ATOM 1527 N N . TRP A 1 200 ? -10.938 -2.369 3.668 1 91.75 200 TRP A N 1
ATOM 1528 C CA . TRP A 1 200 ? -12.305 -2.094 3.25 1 91.75 200 TRP A CA 1
ATOM 1529 C C . TRP A 1 200 ? -13.062 -3.391 2.986 1 91.75 200 TRP A C 1
ATOM 1531 O O . TRP A 1 200 ? -14.281 -3.455 3.178 1 91.75 200 TRP A O 1
ATOM 1541 N N . VAL A 1 201 ? -12.383 -4.445 2.59 1 95.31 201 VAL A N 1
ATOM 1542 C CA . VAL A 1 201 ? -12.961 -5.746 2.283 1 95.31 201 VAL A CA 1
ATOM 1543 C C . VAL A 1 201 ? -13.711 -6.277 3.502 1 95.31 201 VAL A C 1
ATOM 1545 O O . VAL A 1 201 ? -14.82 -6.805 3.377 1 95.31 201 VAL A O 1
ATOM 1548 N N . PHE A 1 202 ? -13.172 -6.078 4.621 1 95.06 202 PHE A N 1
ATOM 1549 C CA . PHE A 1 202 ? -13.695 -6.656 5.852 1 95.06 202 PHE A CA 1
ATOM 1550 C C . PHE A 1 202 ? -14.766 -5.762 6.465 1 95.06 202 PHE A C 1
ATOM 1552 O O . PHE A 1 202 ? -15.445 -6.156 7.414 1 95.06 202 PHE A O 1
ATOM 1559 N N . GLY A 1 203 ? -14.922 -4.559 5.961 1 91.69 203 GLY A N 1
ATOM 1560 C CA . GLY A 1 203 ? -15.945 -3.641 6.426 1 91.69 203 GLY A CA 1
ATOM 1561 C C . GLY A 1 203 ? -17.156 -3.596 5.523 1 91.69 203 GLY A C 1
ATOM 1562 O O . GLY A 1 203 ? -18.125 -2.879 5.801 1 91.69 203 GLY A O 1
ATOM 1563 N N . ASP A 1 204 ? -17.156 -4.297 4.441 1 92.31 204 ASP A N 1
ATOM 1564 C CA . ASP A 1 204 ? -18.281 -4.387 3.512 1 92.31 204 ASP A CA 1
ATOM 1565 C C . ASP A 1 204 ? -19.297 -5.43 3.977 1 92.31 204 ASP A C 1
ATOM 1567 O O . ASP A 1 204 ? -19.047 -6.633 3.881 1 92.31 204 ASP A O 1
ATOM 1571 N N . ASP A 1 205 ? -20.422 -5.062 4.363 1 88.88 205 ASP A N 1
ATOM 1572 C CA . ASP A 1 205 ? -21.422 -5.918 5 1 88.88 205 ASP A CA 1
ATOM 1573 C C . ASP A 1 205 ? -22.016 -6.906 4.004 1 88.88 205 ASP A C 1
ATOM 1575 O O . ASP A 1 205 ? -22.688 -7.867 4.395 1 88.88 205 ASP A O 1
ATOM 1579 N N . ARG A 1 206 ? -21.812 -6.73 2.719 1 89.56 206 ARG A N 1
ATOM 1580 C CA . ARG A 1 206 ? -22.359 -7.613 1.697 1 89.56 206 ARG A CA 1
ATOM 1581 C C . ARG A 1 206 ? -21.5 -8.859 1.533 1 89.56 206 ARG A C 1
ATOM 1583 O O . ARG A 1 206 ? -21.938 -9.852 0.934 1 89.56 206 ARG A O 1
ATOM 1590 N N . LEU A 1 207 ? -20.281 -8.75 2.02 1 96.19 207 LEU A N 1
ATOM 1591 C CA . LEU A 1 207 ? -19.312 -9.828 1.82 1 96.19 207 LEU A CA 1
ATOM 1592 C C . LEU A 1 207 ? -19.234 -10.727 3.051 1 96.19 207 LEU A C 1
ATOM 1594 O O . LEU A 1 207 ? -19.312 -10.242 4.184 1 96.19 207 LEU A O 1
ATOM 1598 N N . ILE A 1 208 ? -19.125 -12.031 2.787 1 98.12 208 ILE A N 1
ATOM 1599 C CA . ILE A 1 208 ? -18.844 -12.984 3.854 1 98.12 208 ILE A CA 1
ATOM 1600 C C . ILE A 1 208 ? -17.344 -13.242 3.92 1 98.12 208 ILE A C 1
ATOM 1602 O O . ILE A 1 208 ? -16.766 -13.859 3.021 1 98.12 208 ILE A O 1
ATOM 1606 N N . THR A 1 209 ? -16.75 -12.688 4.961 1 98.06 209 THR A N 1
ATOM 1607 C CA . THR A 1 209 ? -15.297 -12.734 5.094 1 98.06 209 THR A CA 1
ATOM 1608 C C . THR A 1 209 ? -14.891 -13.266 6.469 1 98.06 209 THR A C 1
ATOM 1610 O O . THR A 1 209 ? -15.75 -13.461 7.336 1 98.06 209 THR A O 1
ATOM 1613 N N . HIS A 1 210 ? -13.664 -13.672 6.609 1 97.69 210 HIS A N 1
ATOM 1614 C CA . HIS A 1 210 ? -13.023 -13.977 7.883 1 97.69 210 HIS A CA 1
ATOM 1615 C C . HIS A 1 210 ? -11.57 -13.531 7.887 1 97.69 210 HIS A C 1
ATOM 1617 O O . HIS A 1 210 ? -10.984 -13.297 6.824 1 97.69 210 HIS A O 1
ATOM 1623 N N . ARG A 1 211 ? -11.039 -13.281 9.023 1 96.69 211 ARG A N 1
ATOM 1624 C CA . ARG A 1 211 ? -9.617 -12.992 9.227 1 96.69 211 ARG A CA 1
ATOM 1625 C C . ARG A 1 211 ? -8.977 -14.039 10.125 1 96.69 211 ARG A C 1
ATOM 1627 O O . ARG A 1 211 ? -9.125 -13.992 11.352 1 96.69 211 ARG A O 1
ATOM 1634 N N . ALA A 1 212 ? -8.188 -14.922 9.469 1 97 212 ALA A N 1
ATOM 1635 C CA . ALA A 1 212 ? -7.523 -15.984 10.234 1 97 212 ALA A CA 1
ATOM 1636 C C . ALA A 1 212 ? -6.391 -15.414 11.086 1 97 212 ALA A C 1
ATOM 1638 O O . ALA A 1 212 ? -5.695 -14.484 10.664 1 97 212 ALA A O 1
ATOM 1639 N N . GLU A 1 213 ? -6.219 -16.016 12.289 1 95.5 213 GLU A N 1
ATOM 1640 C CA . GLU A 1 213 ? -5.027 -15.711 13.07 1 95.5 213 GLU A CA 1
ATOM 1641 C C . GLU A 1 213 ? -3.783 -16.359 12.461 1 95.5 213 GLU A C 1
ATOM 1643 O O . GLU A 1 213 ? -3.707 -17.578 12.344 1 95.5 213 GLU A O 1
ATOM 1648 N N . LEU A 1 214 ? -2.877 -15.578 12.039 1 96.56 214 LEU A N 1
ATOM 1649 C CA . LEU A 1 214 ? -1.649 -16.047 11.414 1 96.56 214 LEU A CA 1
ATOM 1650 C C . LEU A 1 214 ? -0.423 -15.484 12.117 1 96.56 214 LEU A C 1
ATOM 1652 O O . LEU A 1 214 ? -0.481 -14.391 12.695 1 96.56 214 LEU A O 1
ATOM 1656 N N . PRO A 1 215 ? 0.681 -16.266 12.117 1 95.62 215 PRO A N 1
ATOM 1657 C CA . PRO A 1 215 ? 1.912 -15.688 12.648 1 95.62 215 PRO A CA 1
ATOM 1658 C C . PRO A 1 215 ? 2.428 -14.523 11.812 1 95.62 215 PRO A C 1
ATOM 1660 O O . PRO A 1 215 ? 2.082 -14.406 10.633 1 95.62 215 PRO A O 1
ATOM 1663 N N . THR A 1 216 ? 3.236 -13.625 12.43 1 92.38 216 THR A N 1
ATOM 1664 C CA . THR A 1 216 ? 3.9 -12.562 11.688 1 92.38 216 THR A CA 1
ATOM 1665 C C . THR A 1 216 ? 4.852 -13.141 10.641 1 92.38 216 THR A C 1
ATOM 1667 O O . THR A 1 216 ? 5.68 -13.992 10.961 1 92.38 216 THR A O 1
ATOM 1670 N N . PRO A 1 217 ? 4.664 -12.766 9.414 1 94.81 217 PRO A N 1
ATOM 1671 C CA . PRO A 1 217 ? 5.633 -13.227 8.414 1 94.81 217 PRO A CA 1
ATOM 1672 C C . PRO A 1 217 ? 7.02 -12.617 8.609 1 94.81 217 PRO A C 1
ATOM 1674 O O . PRO A 1 217 ? 7.18 -11.68 9.398 1 94.81 217 PRO A O 1
ATOM 1677 N N . PRO A 1 218 ? 8.031 -13.18 7.957 1 94.62 218 PRO A N 1
ATOM 1678 C CA . PRO A 1 218 ? 9.367 -12.586 8.078 1 94.62 218 PRO A CA 1
ATOM 1679 C C . PRO A 1 218 ? 9.391 -11.109 7.668 1 94.62 218 PRO A C 1
ATOM 1681 O O . PRO A 1 218 ? 8.562 -10.68 6.859 1 94.62 218 PRO A O 1
ATOM 1684 N N . ALA A 1 219 ? 10.32 -10.367 8.258 1 93.12 219 ALA A N 1
ATOM 1685 C CA . ALA A 1 219 ? 10.5 -8.977 7.848 1 93.12 219 ALA A CA 1
ATOM 1686 C C . ALA A 1 219 ? 10.93 -8.898 6.387 1 93.12 219 ALA A C 1
ATOM 1688 O O . ALA A 1 219 ? 11.617 -9.789 5.883 1 93.12 219 ALA A O 1
ATOM 1689 N N . PRO A 1 220 ? 10.523 -7.84 5.691 1 94.31 220 PRO A N 1
ATOM 1690 C CA . PRO A 1 220 ? 10.992 -7.688 4.312 1 94.31 220 PRO A CA 1
ATOM 1691 C C . PRO A 1 220 ? 12.516 -7.547 4.219 1 94.31 220 PRO A C 1
ATOM 1693 O O . PRO A 1 220 ? 13.133 -6.91 5.078 1 94.31 220 PRO A O 1
ATOM 1696 N N . LEU A 1 221 ? 13.016 -8.109 3.217 1 95.81 221 LEU A N 1
ATOM 1697 C CA . LEU A 1 221 ? 14.445 -7.992 2.969 1 95.81 221 LEU A CA 1
ATOM 1698 C C . LEU A 1 221 ? 14.805 -6.582 2.506 1 95.81 221 LEU A C 1
ATOM 1700 O O . LEU A 1 221 ? 14.062 -5.973 1.732 1 95.81 221 LEU A O 1
ATOM 1704 N N . LEU A 1 222 ? 15.961 -6.102 2.947 1 94.62 222 LEU A N 1
ATOM 1705 C CA . LEU A 1 222 ? 16.453 -4.793 2.512 1 94.62 222 LEU A CA 1
ATOM 1706 C C . LEU A 1 222 ? 17.516 -4.941 1.438 1 94.62 222 LEU A C 1
ATOM 1708 O O . LEU A 1 222 ? 17.875 -3.969 0.771 1 94.62 222 LEU A O 1
ATOM 1712 N N . GLU A 1 223 ? 18.062 -6.133 1.326 1 96.31 223 GLU A N 1
ATOM 1713 C CA . GLU A 1 223 ? 19.109 -6.473 0.366 1 96.31 223 GLU A CA 1
ATOM 1714 C C . GLU A 1 223 ? 19.125 -7.969 0.07 1 96.31 223 GLU A C 1
ATOM 1716 O O . GLU A 1 223 ? 18.391 -8.734 0.693 1 96.31 223 GLU A O 1
ATOM 1721 N N . GLY A 1 224 ? 19.844 -8.398 -1.026 1 98 224 GLY A N 1
ATOM 1722 C CA . GLY A 1 224 ? 20 -9.828 -1.243 1 98 224 GLY A CA 1
ATOM 1723 C C . GLY A 1 224 ? 20.156 -10.195 -2.707 1 98 224 GLY A C 1
ATOM 1724 O O . GLY A 1 224 ? 20.625 -11.289 -3.029 1 98 224 GLY A O 1
ATOM 1725 N N . PHE A 1 225 ? 19.812 -9.297 -3.625 1 98.38 225 PHE A N 1
ATOM 1726 C CA . PHE A 1 225 ? 19.906 -9.617 -5.043 1 98.38 225 PHE A CA 1
ATOM 1727 C C . PHE A 1 225 ? 21.344 -9.922 -5.438 1 98.38 225 PHE A C 1
ATOM 1729 O O . PHE A 1 225 ? 21.609 -10.898 -6.141 1 98.38 225 PHE A O 1
ATOM 1736 N N . GLY A 1 226 ? 22.281 -9.109 -4.988 1 97.81 226 GLY A N 1
ATOM 1737 C CA . GLY A 1 226 ? 23.688 -9.32 -5.293 1 97.81 226 GLY A CA 1
ATOM 1738 C C . GLY A 1 226 ? 24.188 -10.695 -4.902 1 97.81 226 GLY A C 1
ATOM 1739 O O . GLY A 1 226 ? 25.047 -11.266 -5.578 1 97.81 226 GLY A O 1
ATOM 1740 N N . LYS A 1 227 ? 23.625 -11.266 -3.896 1 97.38 227 LYS A N 1
ATOM 1741 C CA . LYS A 1 227 ? 24.047 -12.555 -3.369 1 97.38 227 LYS A CA 1
ATOM 1742 C C . LYS A 1 227 ? 23.562 -13.703 -4.246 1 97.38 227 LYS A C 1
ATOM 1744 O O . LYS A 1 227 ? 24.141 -14.789 -4.242 1 97.38 227 LYS A O 1
ATOM 1749 N N . ILE A 1 228 ? 22.484 -13.438 -5.012 1 97.94 228 ILE A N 1
ATOM 1750 C CA . ILE A 1 228 ? 21.922 -14.555 -5.766 1 97.94 228 ILE A CA 1
ATOM 1751 C C . ILE A 1 228 ? 22.234 -14.383 -7.25 1 97.94 228 ILE A C 1
ATOM 1753 O O . ILE A 1 228 ? 21.828 -15.211 -8.078 1 97.94 228 ILE A O 1
ATOM 1757 N N . THR A 1 229 ? 22.938 -13.305 -7.574 1 97.88 229 THR A N 1
ATOM 1758 C CA . THR A 1 229 ? 23.281 -13.07 -8.969 1 97.88 229 THR A CA 1
ATOM 1759 C C . THR A 1 229 ? 24.141 -14.203 -9.516 1 97.88 229 THR A C 1
ATOM 1761 O O . THR A 1 229 ? 24.953 -14.781 -8.781 1 97.88 229 THR A O 1
ATOM 1764 N N . GLU A 1 230 ? 23.922 -14.516 -10.805 1 97.81 230 GLU A N 1
ATOM 1765 C CA . GLU A 1 230 ? 24.797 -15.477 -11.469 1 97.81 230 GLU A CA 1
ATOM 1766 C C . GLU A 1 230 ? 26.203 -14.922 -11.625 1 97.81 230 GLU A C 1
ATOM 1768 O O . GLU A 1 230 ? 26.375 -13.781 -12.078 1 97.81 230 GLU A O 1
ATOM 1773 N N . GLN A 1 231 ? 27.172 -15.703 -11.203 1 95.5 231 GLN A N 1
ATOM 1774 C CA . GLN A 1 231 ? 28.562 -15.281 -11.383 1 95.5 231 GLN A CA 1
ATOM 1775 C C . GLN A 1 231 ? 29 -15.438 -12.836 1 95.5 231 GLN A C 1
ATOM 1777 O O . GLN A 1 231 ? 29.141 -16.562 -13.336 1 95.5 231 GLN A O 1
ATOM 1782 N N . ILE A 1 232 ? 29.156 -14.305 -13.445 1 96 232 ILE A N 1
ATOM 1783 C CA . ILE A 1 232 ? 29.531 -14.242 -14.852 1 96 232 ILE A CA 1
ATOM 1784 C C . ILE A 1 232 ? 30.859 -13.508 -15 1 96 232 ILE A C 1
ATOM 1786 O O . ILE A 1 232 ? 31.062 -12.445 -14.414 1 96 232 ILE A O 1
ATOM 1790 N N . GLU A 1 233 ? 31.781 -14.07 -15.789 1 95.94 233 GLU A N 1
ATOM 1791 C CA . GLU A 1 233 ? 33.062 -13.438 -16 1 95.94 233 GLU A CA 1
ATOM 1792 C C . GLU A 1 233 ? 32.906 -12.078 -16.688 1 95.94 233 GLU A C 1
ATOM 1794 O O . GLU A 1 233 ? 32.031 -11.898 -17.531 1 95.94 233 GLU A O 1
ATOM 1799 N N . LYS A 1 234 ? 33.812 -11.188 -16.391 1 93.62 234 LYS A N 1
ATOM 1800 C CA . LYS A 1 234 ? 33.75 -9.828 -16.906 1 93.62 234 LYS A CA 1
ATOM 1801 C C . LYS A 1 234 ? 33.844 -9.812 -18.438 1 93.62 234 LYS A C 1
ATOM 1803 O O . LYS A 1 234 ? 33.344 -8.875 -19.078 1 93.62 234 LYS A O 1
ATOM 1808 N N . THR A 1 235 ? 34.438 -10.844 -19.016 1 95.19 235 THR A N 1
ATOM 1809 C CA . THR A 1 235 ? 34.656 -10.867 -20.453 1 95.19 235 THR A CA 1
ATOM 1810 C C . THR A 1 235 ? 33.531 -11.586 -21.172 1 95.19 235 THR A C 1
ATOM 1812 O O . THR A 1 235 ? 33.562 -11.742 -22.391 1 95.19 235 THR A O 1
ATOM 1815 N N . ASP A 1 236 ? 32.594 -12.008 -20.375 1 97.25 236 ASP A N 1
ATOM 1816 C CA . ASP A 1 236 ? 31.469 -12.75 -20.953 1 97.25 236 ASP A CA 1
ATOM 1817 C C . ASP A 1 236 ? 30.703 -11.898 -21.969 1 97.25 236 ASP A C 1
ATOM 1819 O O . ASP A 1 236 ? 30.484 -10.703 -21.75 1 97.25 236 ASP A O 1
ATOM 1823 N N . GLU A 1 237 ? 30.25 -12.523 -23.062 1 96.81 237 GLU A N 1
ATOM 1824 C CA . GLU A 1 237 ? 29.625 -11.828 -24.172 1 96.81 237 GLU A CA 1
ATOM 1825 C C . GLU A 1 237 ? 28.234 -11.32 -23.781 1 96.81 237 GLU A C 1
ATOM 1827 O O . GLU A 1 237 ? 27.641 -10.516 -24.5 1 96.81 237 GLU A O 1
ATOM 1832 N N . ARG A 1 238 ? 27.719 -11.75 -22.672 1 96.81 238 ARG A N 1
ATOM 1833 C CA . ARG A 1 238 ? 26.391 -11.32 -22.234 1 96.81 238 ARG A CA 1
ATOM 1834 C C . ARG A 1 238 ? 26.422 -9.883 -21.734 1 96.81 238 ARG A C 1
ATOM 1836 O O . ARG A 1 238 ? 25.375 -9.227 -21.656 1 96.81 238 ARG A O 1
ATOM 1843 N N . TRP A 1 239 ? 27.562 -9.422 -21.359 1 98.25 239 TRP A N 1
ATOM 1844 C CA . TRP A 1 239 ? 27.688 -8.008 -21 1 98.25 239 TRP A CA 1
ATOM 1845 C C .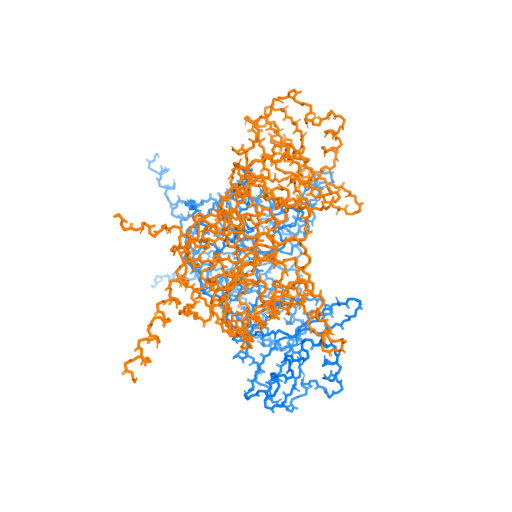 TRP A 1 239 ? 27.516 -7.121 -22.219 1 98.25 239 TRP A C 1
ATOM 1847 O O . TRP A 1 239 ? 28.047 -7.43 -23.297 1 98.25 239 TRP A O 1
ATOM 1857 N N . TRP A 1 240 ? 26.781 -6.078 -22.031 1 98.19 240 TRP A N 1
ATOM 1858 C CA . TRP A 1 240 ? 26.562 -5.152 -23.125 1 98.19 240 TRP A CA 1
ATOM 1859 C C . TRP A 1 240 ? 27.859 -4.496 -23.562 1 98.19 240 TRP A C 1
ATOM 1861 O O . TRP A 1 240 ? 28.75 -4.277 -22.734 1 98.19 240 TRP A O 1
ATOM 1871 N N . ASN A 1 241 ? 27.969 -4.152 -24.875 1 97.56 241 ASN A N 1
ATOM 1872 C CA . ASN A 1 241 ? 29.172 -3.482 -25.359 1 97.56 241 ASN A CA 1
ATOM 1873 C C . ASN A 1 241 ? 29.188 -2.016 -24.938 1 97.56 241 ASN A C 1
ATOM 1875 O O . ASN A 1 241 ? 28.25 -1.524 -24.312 1 97.56 241 ASN A O 1
ATOM 1879 N N . THR A 1 242 ? 30.234 -1.388 -25.281 1 96.69 242 THR A N 1
ATOM 1880 C CA . THR A 1 242 ? 30.5 -0.02 -24.844 1 96.69 242 THR A CA 1
ATOM 1881 C C . THR A 1 242 ? 29.422 0.925 -25.359 1 96.69 242 THR A C 1
ATOM 1883 O O . THR A 1 242 ? 28.938 1.791 -24.625 1 96.69 242 THR A O 1
ATOM 1886 N N . GLU A 1 243 ? 29 0.748 -26.578 1 97.69 243 GLU A N 1
ATOM 1887 C CA . GLU A 1 243 ? 28.016 1.628 -27.188 1 97.69 243 GLU A CA 1
ATOM 1888 C C . GLU A 1 243 ? 26.656 1.497 -26.5 1 97.69 243 GLU A C 1
ATOM 1890 O O . GLU A 1 243 ? 26.031 2.502 -26.172 1 97.69 243 GLU A O 1
ATOM 1895 N N . ARG A 1 244 ? 26.297 0.245 -26.312 1 97.31 244 ARG A N 1
ATOM 1896 C CA . ARG A 1 244 ? 25.016 -0.009 -25.656 1 97.31 244 ARG A CA 1
ATOM 1897 C C . ARG A 1 244 ? 25.031 0.475 -24.203 1 97.31 244 ARG A C 1
ATOM 1899 O O . ARG A 1 244 ? 24.047 1.042 -23.734 1 97.31 244 ARG A O 1
ATOM 1906 N N . THR A 1 245 ? 26.062 0.264 -23.516 1 97.94 245 THR A N 1
ATOM 1907 C CA . THR A 1 245 ? 26.219 0.72 -22.125 1 97.94 245 THR A CA 1
ATOM 1908 C C . THR A 1 245 ? 26.156 2.242 -22.062 1 97.94 245 THR A C 1
ATOM 1910 O O . THR A 1 245 ? 25.547 2.807 -21.156 1 97.94 245 THR A O 1
ATOM 1913 N N . LYS A 1 246 ? 26.766 2.912 -23.047 1 97.06 246 LYS A N 1
ATOM 1914 C CA . LYS A 1 246 ? 26.734 4.371 -23.094 1 97.06 246 LYS A CA 1
ATOM 1915 C C . LYS A 1 246 ? 25.312 4.879 -23.266 1 97.06 246 LYS A C 1
ATOM 1917 O O . LYS A 1 246 ? 24.906 5.848 -22.625 1 97.06 246 LYS A O 1
ATOM 1922 N N . LYS A 1 247 ? 24.625 4.223 -24.188 1 96.38 247 LYS A N 1
ATOM 1923 C CA . LYS A 1 247 ? 23.219 4.598 -24.406 1 96.38 247 LYS A CA 1
ATOM 1924 C C . LYS A 1 247 ? 22.406 4.418 -23.125 1 96.38 247 LYS A C 1
ATOM 1926 O O . LYS A 1 247 ? 21.531 5.227 -22.828 1 96.38 247 LYS A O 1
ATOM 1931 N N . PHE A 1 248 ? 22.656 3.352 -22.391 1 96.62 248 PHE A N 1
ATOM 1932 C CA . PHE A 1 248 ? 22.016 3.084 -21.094 1 96.62 248 PHE A CA 1
ATOM 1933 C C . PHE A 1 248 ? 22.297 4.219 -20.109 1 96.62 248 PHE A C 1
ATOM 1935 O O . PHE A 1 248 ? 21.359 4.785 -19.547 1 96.62 248 PHE A O 1
ATOM 1942 N N . ILE A 1 249 ? 23.484 4.613 -19.969 1 96.94 249 ILE A N 1
ATOM 1943 C CA . ILE A 1 249 ? 23.906 5.648 -19.031 1 96.94 249 ILE A CA 1
ATOM 1944 C C . ILE A 1 249 ? 23.297 6.988 -19.438 1 96.94 249 ILE A C 1
ATOM 1946 O O . ILE A 1 249 ? 22.797 7.73 -18.578 1 96.94 249 ILE A O 1
ATOM 1950 N N . ASP A 1 250 ? 23.25 7.242 -20.734 1 95.38 250 ASP A N 1
ATOM 1951 C CA . ASP A 1 250 ? 22.766 8.516 -21.25 1 95.38 250 ASP A CA 1
ATOM 1952 C C . ASP A 1 250 ? 21.266 8.656 -21.016 1 95.38 250 ASP A C 1
ATOM 1954 O O . ASP A 1 250 ? 20.719 9.766 -21.047 1 95.38 250 ASP A O 1
ATOM 1958 N N . SER A 1 251 ? 20.609 7.516 -20.891 1 94 251 SER A N 1
ATOM 1959 C CA . SER A 1 251 ? 19.156 7.543 -20.75 1 94 251 SER A CA 1
ATOM 1960 C C . SER A 1 251 ? 18.734 7.859 -19.312 1 94 251 SER A C 1
ATOM 1962 O O . SER A 1 251 ? 17.578 8.18 -19.062 1 94 251 SER A O 1
ATOM 1964 N N . LEU A 1 252 ? 19.641 7.777 -18.344 1 92.88 252 LEU A N 1
ATOM 1965 C CA . LEU A 1 252 ? 19.328 7.977 -16.938 1 92.88 252 LEU A CA 1
ATOM 1966 C C . LEU A 1 252 ? 19.031 9.445 -16.641 1 92.88 252 LEU A C 1
ATOM 1968 O O . LEU A 1 252 ? 19.594 10.336 -17.266 1 92.88 252 LEU A O 1
ATOM 1972 N N . SER A 1 253 ? 18.062 9.656 -15.797 1 86.19 253 SER A N 1
ATOM 1973 C CA . SER A 1 253 ? 17.844 11.016 -15.312 1 86.19 253 SER A CA 1
ATOM 1974 C C . SER A 1 253 ? 19.078 11.555 -14.602 1 86.19 253 SER A C 1
ATOM 1976 O O . SER A 1 253 ? 19.969 10.781 -14.227 1 86.19 253 SER A O 1
ATOM 1978 N N . SER A 1 254 ? 19.125 12.844 -14.367 1 86.56 254 SER A N 1
ATOM 1979 C CA . SER A 1 254 ? 20.281 13.469 -13.719 1 86.56 254 SER A CA 1
ATOM 1980 C C . SER A 1 254 ? 20.484 12.906 -12.312 1 86.56 254 SER A C 1
ATOM 1982 O O . SER A 1 254 ? 21.625 12.633 -11.914 1 86.56 254 SER A O 1
ATOM 1984 N N . THR A 1 255 ? 19.422 12.695 -11.664 1 83.69 255 THR A N 1
ATOM 1985 C CA . THR A 1 255 ? 19.5 12.18 -10.305 1 83.69 255 THR A CA 1
ATOM 1986 C C . THR A 1 255 ? 20.016 10.75 -10.289 1 83.69 255 THR A C 1
ATOM 1988 O O . THR A 1 255 ? 20.859 10.398 -9.461 1 83.69 255 THR A O 1
ATOM 1991 N N . GLN A 1 256 ? 19.578 9.969 -11.164 1 89.25 256 GLN A N 1
ATOM 1992 C CA . GLN A 1 256 ? 20 8.578 -11.242 1 89.25 256 GLN A CA 1
ATOM 1993 C C . GLN A 1 256 ? 21.469 8.484 -11.68 1 89.25 256 GLN A C 1
ATOM 1995 O O . GLN A 1 256 ? 22.203 7.633 -11.188 1 89.25 256 GLN A O 1
ATOM 2000 N N . LEU A 1 257 ? 21.766 9.359 -12.609 1 93.38 257 LEU A N 1
ATOM 2001 C CA . LEU A 1 257 ? 23.141 9.375 -13.07 1 93.38 257 LEU A CA 1
ATOM 2002 C C . LEU A 1 257 ? 24.094 9.695 -11.922 1 93.38 257 LEU A C 1
ATOM 2004 O O . LEU A 1 257 ? 25.141 9.055 -11.781 1 93.38 257 LEU A O 1
ATOM 2008 N N . GLU A 1 258 ? 23.672 10.633 -11.141 1 90.75 258 GLU A N 1
ATOM 2009 C CA . GLU A 1 258 ? 24.5 10.984 -9.984 1 90.75 258 GLU A CA 1
ATOM 2010 C C . GLU A 1 258 ? 24.656 9.805 -9.039 1 90.75 258 GLU A C 1
ATOM 2012 O O . GLU A 1 258 ? 25.766 9.508 -8.586 1 90.75 258 GLU A O 1
ATOM 2017 N N . ARG A 1 259 ? 23.609 9.148 -8.797 1 90.94 259 ARG A N 1
ATOM 2018 C CA . ARG A 1 259 ? 23.625 8 -7.891 1 90.94 259 ARG A CA 1
ATOM 2019 C C . ARG A 1 259 ? 24.469 6.863 -8.461 1 90.94 259 ARG A C 1
ATOM 2021 O O . ARG A 1 259 ? 25.297 6.285 -7.758 1 90.94 259 ARG A O 1
ATOM 2028 N N . VAL A 1 260 ? 24.266 6.555 -9.656 1 94.88 260 VAL A N 1
ATOM 2029 C CA . VAL A 1 260 ? 24.969 5.469 -10.336 1 94.88 260 VAL A CA 1
ATOM 2030 C C . VAL A 1 260 ? 26.469 5.781 -10.383 1 94.88 260 VAL A C 1
ATOM 2032 O O . VAL A 1 260 ? 27.297 4.895 -10.18 1 94.88 260 VAL A O 1
ATOM 2035 N N . THR A 1 261 ? 26.797 7.047 -10.633 1 95.81 261 THR A N 1
ATOM 2036 C CA . THR A 1 261 ? 28.188 7.465 -10.688 1 95.81 261 THR A CA 1
ATOM 2037 C C . THR A 1 261 ? 28.859 7.309 -9.32 1 95.81 261 THR A C 1
ATOM 2039 O O . THR A 1 261 ? 29.984 6.828 -9.227 1 95.81 261 THR A O 1
ATOM 2042 N N . GLU A 1 262 ? 28.141 7.707 -8.344 1 93.56 262 GLU A N 1
ATOM 2043 C CA . GLU A 1 262 ? 28.656 7.559 -6.988 1 93.56 262 GLU A CA 1
ATOM 2044 C C . GLU A 1 262 ? 28.891 6.09 -6.648 1 93.56 262 GLU A C 1
ATOM 2046 O O . GLU A 1 262 ? 29.922 5.738 -6.07 1 93.56 262 GLU A O 1
ATOM 2051 N N . MET A 1 263 ? 27.984 5.246 -6.977 1 94.25 263 MET A N 1
ATOM 2052 C CA . MET A 1 263 ? 28.094 3.816 -6.711 1 94.25 263 MET A CA 1
ATOM 2053 C C . MET A 1 263 ? 29.25 3.209 -7.504 1 94.25 263 MET A C 1
ATOM 2055 O O . MET A 1 263 ? 29.984 2.354 -6.992 1 94.25 263 MET A O 1
ATOM 2059 N N . LYS A 1 264 ? 29.359 3.656 -8.688 1 96.38 264 LYS A N 1
ATOM 2060 C CA . LYS A 1 264 ? 30.453 3.195 -9.539 1 96.38 264 LYS A CA 1
ATOM 2061 C C . LYS A 1 264 ? 31.812 3.48 -8.898 1 96.38 264 LYS A C 1
ATOM 2063 O O . LYS A 1 264 ? 32.719 2.648 -8.961 1 96.38 264 LYS A O 1
ATOM 2068 N N . ARG A 1 265 ? 31.922 4.617 -8.258 1 96 265 ARG A N 1
ATOM 2069 C CA . ARG A 1 265 ? 33.188 5.066 -7.691 1 96 265 ARG A CA 1
ATOM 2070 C C . ARG A 1 265 ? 33.469 4.398 -6.348 1 96 265 ARG A C 1
ATOM 2072 O O . ARG A 1 265 ? 34.594 4.367 -5.879 1 96 265 ARG A O 1
ATOM 2079 N N . SER A 1 266 ? 32.438 3.922 -5.73 1 94.25 266 SER A N 1
ATOM 2080 C CA . SER A 1 266 ? 32.594 3.336 -4.402 1 94.25 266 SER A CA 1
ATOM 2081 C C . SER A 1 266 ? 33.406 2.045 -4.449 1 94.25 266 SER A C 1
ATOM 2083 O O . SER A 1 266 ? 33.562 1.45 -5.516 1 94.25 266 SER A O 1
ATOM 2085 N N . SER A 1 267 ? 33.969 1.664 -3.291 1 94.88 267 SER A N 1
ATOM 2086 C CA . SER A 1 267 ? 34.75 0.426 -3.182 1 94.88 267 SER A CA 1
ATOM 2087 C C . SER A 1 267 ? 33.812 -0.789 -3.115 1 94.88 267 SER A C 1
ATOM 2089 O O . SER A 1 267 ? 32.75 -0.724 -2.525 1 94.88 267 SER A O 1
ATOM 2091 N N . GLY A 1 268 ? 34.281 -1.84 -3.766 1 95 268 GLY A N 1
ATOM 2092 C CA . GLY A 1 268 ? 33.5 -3.064 -3.742 1 95 268 GLY A CA 1
ATOM 2093 C C . GLY A 1 268 ? 32.531 -3.158 -4.887 1 95 268 GLY A C 1
ATOM 2094 O O . GLY A 1 268 ? 32.062 -2.139 -5.398 1 95 268 GLY A O 1
ATOM 2095 N N . ILE A 1 269 ? 32.188 -4.352 -5.262 1 95.5 269 ILE A N 1
ATOM 2096 C CA . ILE A 1 269 ? 31.266 -4.574 -6.367 1 95.5 269 ILE A CA 1
ATOM 2097 C C . ILE A 1 269 ? 29.828 -4.684 -5.836 1 95.5 269 ILE A C 1
ATOM 2099 O O . ILE A 1 269 ? 29.578 -5.383 -4.852 1 95.5 269 ILE A O 1
ATOM 2103 N N . LYS A 1 270 ? 28.938 -3.975 -6.445 1 95.94 270 LYS A N 1
ATOM 2104 C CA . LYS A 1 270 ? 27.516 -4.008 -6.125 1 95.94 270 LYS A CA 1
ATOM 2105 C C . LYS A 1 270 ? 26.672 -4.371 -7.355 1 95.94 270 LYS A C 1
ATOM 2107 O O . LYS A 1 270 ? 27.109 -4.156 -8.484 1 95.94 270 LYS A O 1
ATOM 2112 N N . TYR A 1 271 ? 25.594 -4.973 -7.125 1 97.69 271 TYR A N 1
ATOM 2113 C CA . TYR A 1 271 ? 24.641 -5.281 -8.18 1 97.69 271 TYR A CA 1
ATOM 2114 C C . TYR A 1 271 ? 23.312 -4.578 -7.926 1 97.69 271 TYR A C 1
ATOM 2116 O O . TYR A 1 271 ? 22.844 -4.504 -6.785 1 97.69 271 TYR A O 1
ATOM 2124 N N . ARG A 1 272 ? 22.719 -3.969 -8.914 1 97.12 272 ARG A N 1
ATOM 2125 C CA . ARG A 1 272 ? 21.391 -3.367 -8.914 1 97.12 272 ARG A CA 1
ATOM 2126 C C . ARG A 1 272 ? 20.594 -3.797 -10.133 1 97.12 272 ARG A C 1
ATOM 2128 O O . ARG A 1 272 ? 21.156 -4.254 -11.125 1 97.12 272 ARG A O 1
ATOM 2135 N N . THR A 1 273 ? 19.312 -3.734 -10.023 1 96.69 273 THR A N 1
ATOM 2136 C CA . THR A 1 273 ? 18.469 -4.016 -11.18 1 96.69 273 THR A CA 1
ATOM 2137 C C . THR A 1 273 ? 17.969 -2.719 -11.812 1 96.69 273 THR A C 1
ATOM 2139 O O . THR A 1 273 ? 17.953 -1.67 -11.164 1 96.69 273 THR A O 1
ATOM 2142 N N . ALA A 1 274 ? 17.719 -2.781 -13.07 1 95.12 274 ALA A N 1
ATOM 2143 C CA . ALA A 1 274 ? 17.219 -1.639 -13.828 1 95.12 274 ALA A CA 1
ATOM 2144 C C . ALA A 1 274 ? 16.031 -2.037 -14.703 1 95.12 274 ALA A C 1
ATOM 2146 O O . ALA A 1 274 ? 15.984 -3.148 -15.234 1 95.12 274 ALA A O 1
ATOM 2147 N N . TYR A 1 275 ? 15.039 -1.178 -14.773 1 91.06 275 TYR A N 1
ATOM 2148 C CA . TYR A 1 275 ? 13.875 -1.417 -15.625 1 91.06 275 TYR A CA 1
ATOM 2149 C C . TYR A 1 275 ? 13.625 -0.234 -16.547 1 91.06 275 TYR A C 1
ATOM 2151 O O . TYR A 1 275 ? 14.062 0.885 -16.266 1 91.06 275 TYR A O 1
ATOM 2159 N N . ARG A 1 276 ? 12.906 -0.513 -17.625 1 87.75 276 ARG A N 1
ATOM 2160 C CA . ARG A 1 276 ? 12.594 0.51 -18.625 1 87.75 276 ARG A CA 1
ATOM 2161 C C . ARG A 1 276 ? 11.227 1.134 -18.344 1 87.75 276 ARG A C 1
ATOM 2163 O O . ARG A 1 276 ? 10.281 0.435 -17.984 1 87.75 276 ARG A O 1
ATOM 2170 N N . ARG A 1 277 ? 11.172 2.447 -18.438 1 82.38 277 ARG A N 1
ATOM 2171 C CA . ARG A 1 277 ? 9.93 3.201 -18.344 1 82.38 277 ARG A CA 1
ATOM 2172 C C . ARG A 1 277 ? 9.812 4.223 -19.469 1 82.38 277 ARG A C 1
ATOM 2174 O O . ARG A 1 277 ? 10.805 4.531 -20.141 1 82.38 277 ARG A O 1
ATOM 2181 N N . THR A 1 278 ? 8.578 4.516 -19.812 1 77.81 278 THR A N 1
ATOM 2182 C CA . THR A 1 278 ? 8.367 5.605 -20.75 1 77.81 278 THR A CA 1
ATOM 2183 C C . THR A 1 278 ? 8.07 6.906 -20.016 1 77.81 278 THR A C 1
ATOM 2185 O O . THR A 1 278 ? 7.121 6.98 -19.234 1 77.81 278 THR A O 1
ATOM 2188 N N . ARG A 1 279 ? 8.953 7.812 -20.047 1 69.25 279 ARG A N 1
ATOM 2189 C CA . ARG A 1 279 ? 8.773 9.141 -19.469 1 69.25 279 ARG A CA 1
ATOM 2190 C C . ARG A 1 279 ? 8.703 10.203 -20.562 1 69.25 279 ARG A C 1
ATOM 2192 O O . ARG A 1 279 ? 9.625 10.336 -21.359 1 69.25 279 ARG A O 1
ATOM 2199 N N . ASN A 1 280 ? 7.637 10.945 -20.578 1 73.75 280 ASN A N 1
ATOM 2200 C CA . ASN A 1 280 ? 7.43 11.969 -21.594 1 73.75 280 ASN A CA 1
ATOM 2201 C C . ASN A 1 280 ? 7.617 11.414 -23.016 1 73.75 280 ASN A C 1
ATOM 2203 O O . ASN A 1 280 ? 8.32 12.008 -23.828 1 73.75 280 ASN A O 1
ATOM 2207 N N . GLY A 1 281 ? 7.191 10.211 -23.203 1 77.94 281 GLY A N 1
ATOM 2208 C CA . GLY A 1 281 ? 7.215 9.594 -24.531 1 77.94 281 GLY A CA 1
ATOM 2209 C C . GLY A 1 281 ? 8.562 9.008 -24.891 1 77.94 281 GLY A C 1
ATOM 2210 O O . GLY A 1 281 ? 8.734 8.453 -25.969 1 77.94 281 GLY A O 1
ATOM 2211 N N . LYS A 1 282 ? 9.508 9.148 -23.984 1 83.25 282 LYS A N 1
ATOM 2212 C CA . LYS A 1 282 ? 10.844 8.633 -24.266 1 83.25 282 LYS A CA 1
ATOM 2213 C C . LYS A 1 282 ? 11.18 7.465 -23.344 1 83.25 282 LYS A C 1
ATOM 2215 O O . LYS A 1 282 ? 11.008 7.559 -22.125 1 83.25 282 LYS A O 1
ATOM 2220 N N . PRO A 1 283 ? 11.641 6.391 -23.953 1 83.38 283 PRO A N 1
ATOM 2221 C CA . PRO A 1 283 ? 12.086 5.281 -23.109 1 83.38 283 PRO A CA 1
ATOM 2222 C C . PRO A 1 283 ? 13.305 5.637 -22.266 1 83.38 283 PRO A C 1
ATOM 2224 O O . PRO A 1 283 ? 14.266 6.211 -22.781 1 83.38 283 PRO A O 1
ATOM 2227 N N . THR A 1 284 ? 13.234 5.453 -21.016 1 89.69 284 THR A N 1
ATOM 2228 C CA . THR A 1 284 ? 14.336 5.723 -20.094 1 89.69 284 THR A CA 1
ATOM 2229 C C . THR A 1 284 ? 14.547 4.551 -19.141 1 89.69 284 THR A C 1
ATOM 2231 O O . THR A 1 284 ? 13.617 3.783 -18.875 1 89.69 284 THR A O 1
ATOM 2234 N N . TRP A 1 285 ? 15.82 4.316 -18.766 1 93.12 285 TRP A N 1
ATOM 2235 C CA . TRP A 1 285 ? 16.141 3.301 -17.781 1 93.12 285 TRP A CA 1
ATOM 2236 C C . TRP A 1 285 ? 16.094 3.885 -16.375 1 93.12 285 TRP A C 1
ATOM 2238 O O . TRP A 1 285 ? 16.438 5.051 -16.156 1 93.12 285 TRP A O 1
ATOM 2248 N N . GLU A 1 286 ? 15.594 3.129 -15.461 1 91.88 286 GLU A N 1
ATOM 2249 C CA . GLU A 1 286 ? 15.633 3.447 -14.031 1 91.88 286 GLU A CA 1
ATOM 2250 C C . GLU A 1 286 ? 16.375 2.371 -13.25 1 91.88 286 GLU A C 1
ATOM 2252 O O . GLU A 1 286 ? 16.016 1.193 -13.305 1 91.88 286 GLU A O 1
ATOM 2257 N N . VAL A 1 287 ? 17.406 2.803 -12.523 1 94.19 287 VAL A N 1
ATOM 2258 C CA . VAL A 1 287 ? 18.203 1.881 -11.719 1 94.19 287 VAL A CA 1
ATOM 2259 C C . VAL A 1 287 ? 17.734 1.918 -10.266 1 94.19 287 VAL A C 1
ATOM 2261 O O . VAL A 1 287 ? 17.656 2.99 -9.664 1 94.19 287 VAL A O 1
ATOM 2264 N N . ARG A 1 288 ? 17.422 0.771 -9.758 1 93.75 288 ARG A N 1
ATOM 2265 C CA . ARG A 1 288 ? 17 0.713 -8.367 1 93.75 288 ARG A CA 1
ATOM 2266 C C . ARG A 1 288 ? 18.125 1.124 -7.43 1 93.75 288 ARG A C 1
ATOM 2268 O O . ARG A 1 288 ? 19.297 0.78 -7.66 1 93.75 288 ARG A O 1
ATOM 2275 N N . ALA A 1 289 ? 17.703 1.788 -6.363 1 91.75 289 ALA A N 1
ATOM 2276 C CA . ALA A 1 289 ? 18.688 2.268 -5.395 1 91.75 289 ALA A CA 1
ATOM 2277 C C . ALA A 1 289 ? 19.094 1.16 -4.422 1 91.75 289 ALA A C 1
ATOM 2279 O O . ALA A 1 289 ? 20.219 1.121 -3.947 1 91.75 289 ALA A O 1
ATOM 2280 N N . ASP A 1 290 ? 18.156 0.254 -4.082 1 93.5 290 ASP A N 1
ATOM 2281 C CA . ASP A 1 290 ? 18.422 -0.806 -3.115 1 93.5 290 ASP A CA 1
ATOM 2282 C C . ASP A 1 290 ? 18.797 -2.111 -3.816 1 93.5 290 ASP A C 1
ATOM 2284 O O . ASP A 1 290 ? 18.797 -2.182 -5.047 1 93.5 290 ASP A O 1
ATOM 2288 N N . ASP A 1 291 ? 19.234 -3.094 -3.051 1 97.19 291 ASP A N 1
ATOM 2289 C CA . ASP A 1 291 ? 19.703 -4.387 -3.535 1 97.19 291 ASP A CA 1
ATOM 2290 C C . ASP A 1 291 ? 18.562 -5.402 -3.596 1 97.19 291 ASP A C 1
ATOM 2292 O O . ASP A 1 291 ? 18.703 -6.535 -3.133 1 97.19 291 ASP A O 1
ATOM 2296 N N . ILE A 1 292 ? 17.375 -4.941 -4.074 1 97.5 292 ILE A N 1
ATOM 2297 C CA . ILE A 1 292 ? 16.172 -5.727 -4.254 1 97.5 292 ILE A CA 1
ATOM 2298 C C . ILE A 1 292 ? 15.703 -5.633 -5.707 1 97.5 292 ILE A C 1
ATOM 2300 O O . ILE A 1 292 ? 15.711 -4.555 -6.301 1 97.5 292 ILE A O 1
ATOM 2304 N N . ALA A 1 293 ? 15.375 -6.73 -6.336 1 96.94 293 ALA A N 1
ATOM 2305 C CA . ALA A 1 293 ? 14.883 -6.723 -7.711 1 96.94 293 ALA A CA 1
ATOM 2306 C C . ALA A 1 293 ? 13.438 -6.25 -7.773 1 96.94 293 ALA A C 1
ATOM 2308 O O . ALA A 1 293 ? 12.688 -6.391 -6.801 1 96.94 293 ALA A O 1
ATOM 2309 N N . GLY A 1 294 ? 13.055 -5.672 -8.906 1 93.88 294 GLY A N 1
ATOM 2310 C CA . GLY A 1 294 ? 11.648 -5.395 -9.148 1 93.88 294 GLY A CA 1
ATOM 2311 C C . GLY A 1 294 ? 10.852 -6.637 -9.516 1 93.88 294 GLY A C 1
ATOM 2312 O O . GLY A 1 294 ? 11.414 -7.719 -9.68 1 93.88 294 GLY A O 1
ATOM 2313 N N . CYS A 1 295 ? 9.602 -6.406 -9.594 1 93.38 295 CYS A N 1
ATOM 2314 C CA . CYS A 1 295 ? 8.727 -7.512 -9.977 1 93.38 295 CYS A CA 1
ATOM 2315 C C . CYS A 1 295 ? 9.055 -8.008 -11.375 1 93.38 295 CYS A C 1
ATOM 2317 O O . CYS A 1 295 ? 9.109 -7.215 -12.32 1 93.38 295 CYS A O 1
ATOM 2319 N N . LEU A 1 296 ? 9.289 -9.258 -11.477 1 93.19 296 LEU A N 1
ATOM 2320 C CA . LEU A 1 296 ? 9.5 -9.844 -12.797 1 93.19 296 LEU A CA 1
ATOM 2321 C C . LEU A 1 296 ? 8.211 -9.844 -13.609 1 93.19 296 LEU A C 1
ATOM 2323 O O . LEU A 1 296 ? 7.16 -10.25 -13.109 1 93.19 296 LEU A O 1
ATOM 2327 N N . ARG A 1 297 ? 8.305 -9.141 -14.766 1 81 297 ARG A N 1
ATOM 2328 C CA . ARG A 1 297 ? 7.121 -9.07 -15.609 1 81 297 ARG A CA 1
ATOM 2329 C C . ARG A 1 297 ? 7.344 -9.805 -16.922 1 81 297 ARG A C 1
ATOM 2331 O O . ARG A 1 297 ? 8.484 -9.953 -17.375 1 81 297 ARG A O 1
ATOM 2338 N N . THR A 1 298 ? 6.414 -10.641 -17.391 1 64.81 298 THR A N 1
ATOM 2339 C CA . THR A 1 298 ? 6.59 -11.469 -18.578 1 64.81 298 THR A CA 1
ATOM 2340 C C . THR A 1 298 ? 5.883 -10.852 -19.781 1 64.81 298 THR A C 1
ATOM 2342 O O . THR A 1 298 ? 4.656 -10.93 -19.891 1 64.81 298 THR A O 1
ATOM 2345 N N . ALA A 1 299 ? 6.316 -9.664 -20.344 1 56.62 299 ALA A N 1
ATOM 2346 C CA . ALA A 1 299 ? 5.625 -9.328 -21.594 1 56.62 299 ALA A CA 1
ATOM 2347 C C . ALA A 1 299 ? 6.035 -10.273 -22.719 1 56.62 299 ALA A C 1
ATOM 2349 O O . ALA A 1 299 ? 7.16 -10.781 -22.734 1 56.62 299 ALA A O 1
ATOM 2350 N N . ARG A 1 300 ? 5.125 -10.867 -23.453 1 51.91 300 ARG A N 1
ATOM 2351 C CA . ARG A 1 300 ? 5.387 -11.688 -24.641 1 51.91 300 ARG A CA 1
ATOM 2352 C C . ARG A 1 300 ? 6.504 -11.086 -25.484 1 51.91 300 ARG A C 1
ATOM 2354 O O . ARG A 1 300 ? 7.359 -11.812 -26 1 51.91 300 ARG A O 1
ATOM 2361 N N . GLY A 1 301 ? 6.535 -9.719 -25.594 1 51.03 301 GLY A N 1
ATOM 2362 C CA . GLY A 1 301 ? 7.434 -9.094 -26.547 1 51.03 301 GLY A CA 1
ATOM 2363 C C . GLY A 1 301 ? 8.766 -8.688 -25.938 1 51.03 301 GLY A C 1
ATOM 2364 O O . GLY A 1 301 ? 9.625 -8.133 -26.625 1 51.03 301 GLY A O 1
ATOM 2365 N N . GLY A 1 302 ? 9.062 -9.156 -24.734 1 56.59 302 GLY A N 1
ATOM 2366 C CA . GLY A 1 302 ? 10.375 -8.914 -24.156 1 56.59 302 GLY A CA 1
ATOM 2367 C C . GLY A 1 302 ? 10.531 -7.516 -23.609 1 56.59 302 GLY A C 1
ATOM 2368 O O . GLY A 1 302 ? 11.602 -7.156 -23.109 1 56.59 302 GLY A O 1
ATOM 2369 N N . SER A 1 303 ? 9.578 -6.629 -23.672 1 59.41 303 SER A N 1
ATOM 2370 C CA . SER A 1 303 ? 9.734 -5.219 -23.328 1 59.41 303 SER A CA 1
ATOM 2371 C C . SER A 1 303 ? 9.75 -5.016 -21.812 1 59.41 303 SER A C 1
ATOM 2373 O O . SER A 1 303 ? 10.219 -3.984 -21.328 1 59.41 303 SER A O 1
ATOM 2375 N N . SER A 1 304 ? 9.594 -6.102 -20.984 1 80.62 304 SER A N 1
ATOM 2376 C CA . SER A 1 304 ? 9.469 -5.84 -19.562 1 80.62 304 SER A CA 1
ATOM 2377 C C . SER A 1 304 ? 10.539 -6.578 -18.766 1 80.62 304 SER A C 1
ATOM 2379 O O . SER A 1 304 ? 10.383 -6.801 -17.562 1 80.62 304 SER A O 1
ATOM 2381 N N . LYS A 1 305 ? 11.672 -6.824 -19.562 1 88.38 305 LYS A N 1
ATOM 2382 C CA . LYS A 1 305 ? 12.789 -7.48 -18.891 1 88.38 305 LYS A CA 1
ATOM 2383 C C . LYS A 1 305 ? 13.586 -6.488 -18.047 1 88.38 305 LYS A C 1
ATOM 2385 O O . LYS A 1 305 ? 13.68 -5.309 -18.391 1 88.38 305 LYS A O 1
ATOM 2390 N N . GLN A 1 306 ? 14.141 -7.035 -16.984 1 93.31 306 GLN A N 1
ATOM 2391 C CA . GLN A 1 306 ? 15.008 -6.211 -16.156 1 93.31 306 GLN A CA 1
ATOM 2392 C C . GLN A 1 306 ? 16.484 -6.414 -16.531 1 93.31 306 GLN A C 1
ATOM 2394 O O . GLN A 1 306 ? 16.875 -7.492 -16.969 1 93.31 306 GLN A O 1
ATOM 2399 N N . ALA A 1 307 ? 17.234 -5.379 -16.422 1 96.06 307 ALA A N 1
ATOM 2400 C CA . ALA A 1 307 ? 18.688 -5.465 -16.578 1 96.06 307 ALA A CA 1
ATOM 2401 C C . ALA A 1 307 ? 19.375 -5.543 -15.211 1 96.06 307 ALA A C 1
ATOM 2403 O O . ALA A 1 307 ? 18.766 -5.246 -14.18 1 96.06 307 ALA A O 1
ATOM 2404 N N . VAL A 1 308 ? 20.547 -6.082 -15.234 1 97.94 308 VAL A N 1
ATOM 2405 C CA . VAL A 1 308 ? 21.422 -6.125 -14.078 1 97.94 308 VAL A CA 1
ATOM 2406 C C . VAL A 1 308 ? 22.609 -5.195 -14.297 1 97.94 308 VAL A C 1
ATOM 2408 O O . VAL A 1 308 ? 23.281 -5.258 -15.336 1 97.94 308 VAL A O 1
ATOM 2411 N N . VAL A 1 309 ? 22.812 -4.309 -13.367 1 98.25 309 VAL A N 1
ATOM 2412 C CA . VAL A 1 309 ? 23.938 -3.381 -13.391 1 98.25 309 VAL A CA 1
ATOM 2413 C C . VAL A 1 309 ? 24.984 -3.816 -12.367 1 98.25 309 VAL A C 1
ATOM 2415 O O . VAL A 1 309 ? 24.688 -3.932 -11.18 1 98.25 309 VAL A O 1
ATOM 2418 N N . ARG A 1 310 ? 26.156 -4.141 -12.797 1 98.06 310 ARG A N 1
ATOM 2419 C CA . ARG A 1 310 ? 27.328 -4.391 -11.953 1 98.06 310 ARG A CA 1
ATOM 2420 C C . ARG A 1 310 ? 28.203 -3.146 -11.844 1 98.06 310 ARG A C 1
ATOM 2422 O O . ARG A 1 310 ? 28.656 -2.607 -12.852 1 98.06 310 ARG A O 1
ATOM 2429 N N . LEU A 1 311 ? 28.359 -2.693 -10.625 1 96.94 311 LEU A N 1
ATOM 2430 C CA . LEU A 1 311 ? 29.125 -1.452 -10.523 1 96.94 311 LEU A CA 1
ATOM 2431 C C . LEU A 1 311 ? 29.953 -1.42 -9.242 1 96.94 311 LEU A C 1
ATOM 2433 O O . LEU A 1 311 ? 29.641 -2.139 -8.289 1 96.94 311 LEU A O 1
ATOM 2437 N N . GLY A 1 312 ? 31 -0.568 -9.234 1 96.62 312 GLY A N 1
ATOM 2438 C CA . GLY A 1 312 ? 31.984 -0.43 -8.172 1 96.62 312 GLY A CA 1
ATOM 2439 C C . GLY A 1 312 ? 33.406 -0.449 -8.672 1 96.62 312 GLY A C 1
ATOM 2440 O O . GLY A 1 312 ? 33.688 -0.888 -9.789 1 96.62 312 GLY A O 1
ATOM 2441 N N . ASN A 1 313 ? 34.344 0.101 -7.832 1 96.88 313 ASN A N 1
ATOM 2442 C CA . ASN A 1 313 ? 35.75 0.17 -8.195 1 96.88 313 ASN A CA 1
ATOM 2443 C C . ASN A 1 313 ? 35.969 0.833 -9.555 1 96.88 313 ASN A C 1
ATOM 2445 O O . ASN A 1 313 ? 36.719 0.34 -10.383 1 96.88 313 ASN A O 1
ATOM 2449 N N . ASN A 1 314 ? 35.125 1.766 -9.805 1 96.69 314 ASN A N 1
ATOM 2450 C CA . ASN A 1 314 ? 35.156 2.615 -10.984 1 96.69 314 ASN A CA 1
ATOM 2451 C C . ASN A 1 314 ? 34.781 1.842 -12.25 1 96.69 314 ASN A C 1
ATOM 2453 O O . ASN A 1 314 ? 35.281 2.145 -13.336 1 96.69 314 ASN A O 1
ATOM 2457 N N . GLN A 1 315 ? 34.094 0.826 -12.109 1 96.31 315 GLN A N 1
ATOM 2458 C CA . GLN A 1 315 ? 33.625 0.025 -13.234 1 96.31 315 GLN A CA 1
ATOM 2459 C C . GLN A 1 315 ? 32.094 -0.04 -13.266 1 96.31 315 GLN A C 1
ATOM 2461 O O . GLN A 1 315 ? 31.438 0.032 -12.219 1 96.31 315 GLN A O 1
ATOM 2466 N N . LEU A 1 316 ? 31.531 -0.125 -14.477 1 97.94 316 LEU A N 1
ATOM 2467 C CA . LEU A 1 316 ? 30.094 -0.284 -14.695 1 97.94 316 LEU A CA 1
ATOM 2468 C C . LEU A 1 316 ? 29.828 -1.168 -15.906 1 97.94 316 LEU A C 1
ATOM 2470 O O . LEU A 1 316 ? 30.344 -0.906 -17 1 97.94 316 LEU A O 1
ATOM 2474 N N . GLN A 1 317 ? 29.172 -2.262 -15.711 1 98.25 317 GLN A N 1
ATOM 2475 C CA . GLN A 1 317 ? 28.719 -3.162 -16.766 1 98.25 317 GLN A CA 1
ATOM 2476 C C . GLN A 1 317 ? 27.219 -3.445 -16.641 1 98.25 317 GLN A C 1
ATOM 2478 O O . GLN A 1 317 ? 26.672 -3.387 -15.547 1 98.25 317 GLN A O 1
ATOM 2483 N N . VAL A 1 318 ? 26.594 -3.656 -17.781 1 98.5 318 VAL A N 1
ATOM 2484 C CA . VAL A 1 318 ? 25.156 -3.914 -17.797 1 98.5 318 VAL A CA 1
ATOM 2485 C C . VAL A 1 318 ? 24.875 -5.148 -18.641 1 98.5 318 VAL A C 1
ATOM 2487 O O . VAL A 1 318 ? 25.531 -5.379 -19.672 1 98.5 318 VAL A O 1
ATOM 2490 N N . ARG A 1 319 ? 23.969 -5.941 -18.281 1 97.75 319 ARG A N 1
ATOM 2491 C CA . ARG A 1 319 ? 23.469 -7.082 -19.031 1 97.75 319 ARG A CA 1
ATOM 2492 C C . ARG A 1 319 ? 21.984 -7.336 -18.734 1 97.75 319 ARG A C 1
ATOM 2494 O O . ARG A 1 319 ? 21.438 -6.742 -17.812 1 97.75 319 ARG A O 1
ATOM 2501 N N . TRP A 1 320 ? 21.422 -8.211 -19.547 1 96 320 TRP A N 1
ATOM 2502 C CA . TRP A 1 320 ? 20.094 -8.695 -19.188 1 96 320 TRP A CA 1
ATOM 2503 C C . TRP A 1 320 ? 20.156 -9.648 -18 1 96 320 TRP A C 1
ATOM 2505 O O . TRP A 1 320 ? 21.141 -10.383 -17.828 1 96 320 TRP A O 1
ATOM 2515 N N . MET A 1 321 ? 19.078 -9.625 -17.188 1 96.56 321 MET A N 1
ATOM 2516 C CA . MET A 1 321 ? 18.938 -10.641 -16.141 1 96.56 321 MET A CA 1
ATOM 2517 C C . MET A 1 321 ? 18.812 -12.031 -16.75 1 96.56 321 MET A C 1
ATOM 2519 O O . MET A 1 321 ? 18.109 -12.211 -17.766 1 96.56 321 MET A O 1
ATOM 2523 N N . THR A 1 322 ? 19.469 -13.055 -16.172 1 96.56 322 THR A N 1
ATOM 2524 C CA . THR A 1 322 ? 19.531 -14.383 -16.766 1 96.56 322 THR A CA 1
ATOM 2525 C C . THR A 1 322 ? 18.375 -15.25 -16.297 1 96.56 322 THR A C 1
ATOM 2527 O O . THR A 1 322 ? 17.75 -14.969 -15.281 1 96.56 322 THR A O 1
ATOM 2530 N N . PRO A 1 323 ? 18.109 -16.359 -17.047 1 96.69 323 PRO A N 1
ATOM 2531 C CA . PRO A 1 323 ? 17.094 -17.328 -16.625 1 96.69 323 PRO A CA 1
ATOM 2532 C C . PRO A 1 323 ? 17.359 -17.875 -15.219 1 96.69 323 PRO A C 1
ATOM 2534 O O . PRO A 1 323 ? 16.422 -18.031 -14.438 1 96.69 323 PRO A O 1
ATOM 2537 N N . LEU A 1 324 ? 18.594 -18.109 -14.883 1 98.06 324 LEU A N 1
ATOM 2538 C CA . LEU A 1 324 ? 18.938 -18.625 -13.562 1 98.06 324 LEU A CA 1
ATOM 2539 C C . LEU A 1 324 ? 18.578 -17.625 -12.477 1 98.06 324 LEU A C 1
ATOM 2541 O O . LEU A 1 324 ? 18.047 -18 -11.422 1 98.06 324 LEU A O 1
ATOM 2545 N N . GLU A 1 325 ? 18.859 -16.375 -12.727 1 98 325 GLU A N 1
ATOM 2546 C CA . GLU A 1 325 ? 18.531 -15.32 -11.766 1 98 325 GLU A CA 1
ATOM 2547 C C . GLU A 1 325 ? 17.016 -15.18 -11.594 1 98 325 GLU A C 1
ATOM 2549 O O . GLU A 1 325 ? 16.531 -15.008 -10.477 1 98 325 GLU A O 1
ATOM 2554 N N . TYR A 1 326 ? 16.234 -15.312 -12.703 1 97.31 326 TYR A N 1
ATOM 2555 C CA . TYR A 1 326 ? 14.789 -15.375 -12.602 1 97.31 326 TYR A CA 1
ATOM 2556 C C . TYR A 1 326 ? 14.344 -16.516 -11.695 1 97.31 326 TYR A C 1
ATOM 2558 O O . TYR A 1 326 ? 13.531 -16.312 -10.789 1 97.31 326 TYR A O 1
ATOM 2566 N N . ALA A 1 327 ? 14.922 -17.656 -11.93 1 98.56 327 ALA A N 1
ATOM 2567 C CA . ALA A 1 327 ? 14.562 -18.859 -11.172 1 98.56 327 ALA A CA 1
ATOM 2568 C C . ALA A 1 327 ? 14.867 -18.672 -9.688 1 98.56 327 ALA A C 1
ATOM 2570 O O . ALA A 1 327 ? 14.031 -19 -8.836 1 98.56 327 ALA A O 1
ATOM 2571 N N . ARG A 1 328 ? 16 -18.109 -9.391 1 98.81 328 ARG A N 1
ATOM 2572 C CA . ARG A 1 328 ? 16.422 -17.922 -8.008 1 98.81 328 ARG A CA 1
ATOM 2573 C C . ARG A 1 328 ? 15.523 -16.906 -7.297 1 98.81 328 ARG A C 1
ATOM 2575 O O . ARG A 1 328 ? 15.141 -17.109 -6.145 1 98.81 328 ARG A O 1
ATOM 2582 N N . LEU A 1 329 ? 15.133 -15.859 -7.992 1 98.56 329 LEU A N 1
ATOM 2583 C CA . LEU A 1 329 ? 14.25 -14.852 -7.422 1 98.56 329 LEU A CA 1
ATOM 2584 C C . LEU A 1 329 ? 12.867 -15.438 -7.133 1 98.56 329 LEU A C 1
ATOM 2586 O O . LEU A 1 329 ? 12.18 -14.977 -6.219 1 98.56 329 LEU A O 1
ATOM 2590 N N . MET A 1 330 ? 12.477 -16.484 -7.828 1 98.56 330 MET A N 1
ATOM 2591 C CA . MET A 1 330 ? 11.156 -17.078 -7.68 1 98.56 330 MET A CA 1
ATOM 2592 C C . MET A 1 330 ? 11.203 -18.281 -6.75 1 98.56 330 MET A C 1
ATOM 2594 O O . MET A 1 330 ? 10.195 -18.969 -6.57 1 98.56 330 MET A O 1
ATOM 2598 N N . GLY A 1 331 ? 12.344 -18.562 -6.156 1 98.56 331 GLY A N 1
ATOM 2599 C CA . GLY A 1 331 ? 12.492 -19.672 -5.23 1 98.56 331 GLY A CA 1
ATOM 2600 C C . GLY A 1 331 ? 12.641 -21.016 -5.926 1 98.56 331 GLY A C 1
ATOM 2601 O O . GLY A 1 331 ? 12.312 -22.047 -5.352 1 98.56 331 GLY A O 1
ATOM 2602 N N . ALA A 1 332 ? 13.102 -21 -7.176 1 98.56 332 ALA A N 1
ATOM 2603 C CA . ALA A 1 332 ? 13.234 -22.203 -7.98 1 98.56 332 ALA A CA 1
ATOM 2604 C C . ALA A 1 332 ? 14.609 -22.281 -8.641 1 98.56 332 ALA A C 1
ATOM 2606 O O . ALA A 1 332 ? 14.719 -22.594 -9.828 1 98.56 332 ALA A O 1
ATOM 2607 N N . GLY A 1 333 ? 15.586 -21.969 -7.875 1 98.25 333 GLY A N 1
ATOM 2608 C CA . GLY A 1 333 ? 16.938 -21.953 -8.406 1 98.25 333 GLY A CA 1
ATOM 2609 C C . GLY A 1 333 ? 17.406 -23.312 -8.875 1 98.25 333 GLY A C 1
ATOM 2610 O O . GLY A 1 333 ? 18.375 -23.422 -9.625 1 98.25 333 GLY A O 1
ATOM 2611 N N . ASP A 1 334 ? 16.734 -24.391 -8.477 1 98.12 334 ASP A N 1
ATOM 2612 C CA . ASP A 1 334 ? 17.141 -25.75 -8.812 1 98.12 334 ASP A CA 1
ATOM 2613 C C . ASP A 1 334 ? 16.344 -26.281 -10 1 98.12 334 ASP A C 1
ATOM 2615 O O . ASP A 1 334 ? 16.516 -27.438 -10.406 1 98.12 334 ASP A O 1
ATOM 2619 N N . TYR A 1 335 ? 15.5 -25.469 -10.617 1 98.31 335 TYR A N 1
ATOM 2620 C CA . TYR A 1 335 ? 14.75 -25.891 -11.797 1 98.31 335 TYR A CA 1
ATOM 2621 C C . TYR A 1 335 ? 15.695 -26.297 -12.93 1 98.31 335 TYR A C 1
ATOM 2623 O O . TYR A 1 335 ? 16.719 -25.641 -13.164 1 98.31 335 TYR A O 1
ATOM 2631 N N . ASP A 1 336 ? 15.375 -27.359 -13.625 1 98.38 336 ASP A N 1
ATOM 2632 C CA . ASP A 1 336 ? 16.062 -27.719 -14.852 1 98.38 336 ASP A CA 1
ATOM 2633 C C . ASP A 1 336 ? 15.617 -26.828 -16.016 1 98.38 336 ASP A C 1
ATOM 2635 O O . ASP A 1 336 ? 14.477 -26.953 -16.469 1 98.38 336 ASP A O 1
ATOM 2639 N N . LEU A 1 337 ? 16.531 -26.031 -16.453 1 97.88 337 LEU A N 1
ATOM 2640 C CA . LEU A 1 337 ? 16.203 -25.078 -17.516 1 97.88 337 LEU A CA 1
ATOM 2641 C C . LEU A 1 337 ? 16.969 -25.406 -18.797 1 97.88 337 LEU A C 1
ATOM 2643 O O . LEU A 1 337 ? 16.969 -24.625 -19.75 1 97.88 337 LEU A O 1
ATOM 2647 N N . SER A 1 338 ? 17.594 -26.531 -18.797 1 97.62 338 SER A N 1
ATOM 2648 C CA . SER A 1 338 ? 18.453 -26.891 -19.922 1 97.62 338 SER A CA 1
ATOM 2649 C C . SER A 1 338 ? 17.656 -27.094 -21.203 1 97.62 338 SER A C 1
ATOM 2651 O O . SER A 1 338 ? 16.547 -27.656 -21.172 1 97.62 338 SER A O 1
ATOM 2653 N N . GLY A 1 339 ? 18.172 -26.625 -22.297 1 96.75 339 GLY A N 1
ATOM 2654 C CA . GLY A 1 339 ? 17.578 -26.891 -23.609 1 96.75 339 GLY A CA 1
ATOM 2655 C C . GLY A 1 339 ? 16.406 -25.969 -23.922 1 96.75 339 GLY A C 1
ATOM 2656 O O . GLY A 1 339 ? 15.797 -26.078 -24.984 1 96.75 339 GLY A O 1
ATOM 2657 N N . LEU A 1 340 ? 16 -25.125 -23.062 1 96.56 340 LEU A N 1
ATOM 2658 C CA . LEU A 1 340 ? 14.883 -24.219 -23.281 1 96.56 340 LEU A CA 1
ATOM 2659 C C . LEU A 1 340 ? 15.367 -22.828 -23.703 1 96.56 340 LEU A C 1
ATOM 2661 O O . LEU A 1 340 ? 16.484 -22.422 -23.359 1 96.56 340 LEU A O 1
ATOM 2665 N N . LYS A 1 341 ? 14.555 -22.156 -24.438 1 94.31 341 LYS A N 1
ATOM 2666 C CA . LYS A 1 341 ? 14.891 -20.812 -24.875 1 94.31 341 LYS A CA 1
ATOM 2667 C C . LYS A 1 341 ? 14.75 -19.812 -23.734 1 94.31 341 LYS A C 1
ATOM 2669 O O . LYS A 1 341 ? 13.82 -19.906 -22.938 1 94.31 341 LYS A O 1
ATOM 2674 N N . ASP A 1 342 ? 15.617 -18.766 -23.734 1 93.06 342 ASP A N 1
ATOM 2675 C CA . ASP A 1 342 ? 15.625 -17.766 -22.672 1 93.06 342 ASP A CA 1
ATOM 2676 C C . ASP A 1 342 ? 14.266 -17.094 -22.547 1 93.06 342 ASP A C 1
ATOM 2678 O O . ASP A 1 342 ? 13.719 -17 -21.438 1 93.06 342 ASP A O 1
ATOM 2682 N N . ASN A 1 343 ? 13.742 -16.656 -23.625 1 91.19 343 ASN A N 1
ATOM 2683 C CA . ASN A 1 343 ? 12.484 -15.922 -23.578 1 91.19 343 ASN A CA 1
ATOM 2684 C C . ASN A 1 343 ? 11.352 -16.781 -23.031 1 91.19 343 ASN A C 1
ATOM 2686 O O . ASN A 1 343 ? 10.469 -16.281 -22.328 1 91.19 343 ASN A O 1
ATOM 2690 N N . GLN A 1 344 ? 11.359 -18.062 -23.406 1 93.12 344 GLN A N 1
ATOM 2691 C CA . GLN A 1 344 ? 10.391 -19.016 -22.875 1 93.12 344 GLN A CA 1
ATOM 2692 C C . GLN A 1 344 ? 10.5 -19.125 -21.344 1 93.12 344 GLN A C 1
ATOM 2694 O O . GLN A 1 344 ? 9.484 -19.109 -20.641 1 93.12 344 GLN A O 1
ATOM 2699 N N . ILE A 1 345 ? 11.727 -19.156 -20.859 1 95.44 345 ILE A N 1
ATOM 2700 C CA . ILE A 1 345 ? 12 -19.297 -19.422 1 95.44 345 ILE A CA 1
ATOM 2701 C C . ILE A 1 345 ? 11.562 -18.031 -18.688 1 95.44 345 ILE A C 1
ATOM 2703 O O . ILE A 1 345 ? 10.844 -18.109 -17.703 1 95.44 345 ILE A O 1
ATOM 2707 N N . LEU A 1 346 ? 11.945 -16.859 -19.234 1 94.81 346 LEU A N 1
ATOM 2708 C CA . LEU A 1 346 ? 11.625 -15.586 -18.594 1 94.81 346 LEU A CA 1
ATOM 2709 C C . LEU A 1 346 ? 10.117 -15.359 -18.562 1 94.81 346 LEU A C 1
ATOM 2711 O O . LEU A 1 346 ? 9.586 -14.883 -17.562 1 94.81 346 LEU A O 1
ATOM 2715 N N . PHE A 1 347 ? 9.453 -15.758 -19.609 1 92.38 347 PHE A N 1
ATOM 2716 C CA . PHE A 1 347 ? 7.996 -15.664 -19.672 1 92.38 347 PHE A CA 1
ATOM 2717 C C . PHE A 1 347 ? 7.352 -16.547 -18.609 1 92.38 347 PHE A C 1
ATOM 2719 O O . PHE A 1 347 ? 6.457 -16.109 -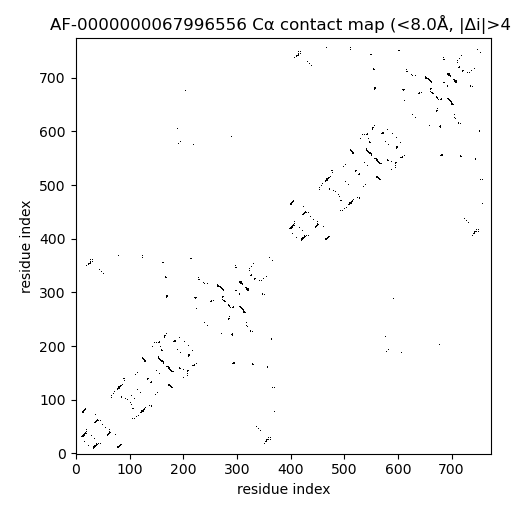17.891 1 92.38 347 PHE A O 1
ATOM 2726 N N . GLY A 1 348 ? 7.773 -17.766 -18.5 1 94.62 348 GLY A N 1
ATOM 2727 C CA . GLY A 1 348 ? 7.25 -18.703 -17.516 1 94.62 348 GLY A CA 1
ATOM 2728 C C . GLY A 1 348 ? 7.387 -18.203 -16.094 1 94.62 348 GLY A C 1
ATOM 2729 O O . GLY A 1 348 ? 6.418 -18.219 -15.336 1 94.62 348 GLY A O 1
ATOM 2730 N N . PHE A 1 349 ? 8.578 -17.672 -15.773 1 96.12 349 PHE A N 1
ATOM 2731 C CA . PHE A 1 349 ? 8.844 -17.203 -14.414 1 96.12 349 PHE A CA 1
ATOM 2732 C C . PHE A 1 349 ? 8.141 -15.883 -14.156 1 96.12 349 PHE A C 1
ATOM 2734 O O . PHE A 1 349 ? 7.648 -15.641 -13.047 1 96.12 349 PHE A O 1
ATOM 2741 N N . GLY A 1 350 ? 8.062 -15.008 -15.133 1 93.5 350 GLY A N 1
ATOM 2742 C CA . GLY A 1 350 ? 7.418 -13.719 -14.984 1 93.5 350 GLY A CA 1
ATOM 2743 C C . GLY A 1 350 ? 5.949 -13.82 -14.625 1 93.5 350 GLY A C 1
ATOM 2744 O O . GLY A 1 350 ? 5.41 -12.961 -13.922 1 93.5 350 GLY A O 1
ATOM 2745 N N . ASP A 1 351 ? 5.316 -14.906 -14.984 1 91.94 351 ASP A N 1
ATOM 2746 C CA . ASP A 1 351 ? 3.883 -15.094 -14.789 1 91.94 351 ASP A CA 1
ATOM 2747 C C . ASP A 1 351 ? 3.613 -16 -13.586 1 91.94 351 ASP A C 1
ATOM 2749 O O . ASP A 1 351 ? 2.459 -16.297 -13.273 1 91.94 351 ASP A O 1
ATOM 2753 N N . ALA A 1 352 ? 4.598 -16.344 -12.891 1 95.56 352 ALA A N 1
ATOM 2754 C CA . ALA A 1 352 ? 4.461 -17.391 -11.883 1 95.56 352 ALA A CA 1
ATOM 2755 C C . ALA A 1 352 ? 4.277 -16.797 -10.484 1 95.56 352 ALA A C 1
ATOM 2757 O O . ALA A 1 352 ? 4.137 -15.578 -10.344 1 95.56 352 ALA A O 1
ATOM 2758 N N . VAL A 1 353 ? 4.059 -17.641 -9.5 1 97.44 353 VAL A N 1
ATOM 2759 C CA . VAL A 1 353 ? 4.004 -17.281 -8.086 1 97.44 353 VAL A CA 1
ATOM 2760 C C . VAL A 1 353 ? 5.305 -17.688 -7.395 1 97.44 353 VAL A C 1
ATOM 2762 O O . VAL A 1 353 ? 5.941 -18.672 -7.781 1 97.44 353 VAL A O 1
ATOM 2765 N N . VAL A 1 354 ? 5.699 -16.938 -6.41 1 98.62 354 VAL A N 1
ATOM 2766 C CA . VAL A 1 354 ? 6.969 -17.172 -5.734 1 98.62 354 VAL A CA 1
ATOM 2767 C C . VAL A 1 354 ? 6.828 -18.359 -4.777 1 98.62 354 VAL A C 1
ATOM 2769 O O . VAL A 1 354 ? 5.988 -18.328 -3.873 1 98.62 354 VAL A O 1
ATOM 2772 N N . VAL A 1 355 ? 7.707 -19.359 -4.879 1 98.88 355 VAL A N 1
ATOM 2773 C CA . VAL A 1 355 ? 7.605 -20.641 -4.191 1 98.88 355 VAL A CA 1
ATOM 2774 C C . VAL A 1 355 ? 7.625 -20.422 -2.68 1 98.88 355 VAL A C 1
ATOM 2776 O O . VAL A 1 355 ? 6.758 -20.922 -1.962 1 98.88 355 VAL A O 1
ATOM 2779 N N . PRO A 1 356 ? 8.555 -19.594 -2.152 1 98.88 356 PRO A N 1
ATOM 2780 C CA . PRO A 1 356 ? 8.594 -19.422 -0.699 1 98.88 356 PRO A CA 1
ATOM 2781 C C . PRO A 1 356 ? 7.32 -18.781 -0.146 1 98.88 356 PRO A C 1
ATOM 2783 O O . PRO A 1 356 ? 6.941 -19.047 0.997 1 98.88 356 PRO A O 1
ATOM 2786 N N . VAL A 1 357 ? 6.645 -17.938 -0.901 1 98.81 357 VAL A N 1
ATOM 2787 C CA . VAL A 1 357 ? 5.371 -17.375 -0.466 1 98.81 357 VAL A CA 1
ATOM 2788 C C . VAL A 1 357 ? 4.332 -18.484 -0.329 1 98.81 357 VAL A C 1
ATOM 2790 O O . VAL A 1 357 ? 3.617 -18.562 0.673 1 98.81 357 VAL A O 1
ATOM 2793 N N . VAL A 1 358 ? 4.258 -19.359 -1.325 1 98.88 358 VAL A N 1
ATOM 2794 C CA . VAL A 1 358 ? 3.32 -20.469 -1.314 1 98.88 358 VAL A CA 1
ATOM 2795 C C . VAL A 1 358 ? 3.621 -21.391 -0.13 1 98.88 358 VAL A C 1
ATOM 2797 O O . VAL A 1 358 ? 2.707 -21.828 0.565 1 98.88 358 VAL A O 1
ATOM 2800 N N . GLU A 1 359 ? 4.906 -21.672 0.113 1 98.81 359 GLU A N 1
ATOM 2801 C CA . GLU A 1 359 ? 5.316 -22.516 1.234 1 98.81 359 GLU A CA 1
ATOM 2802 C C . GLU A 1 359 ? 4.84 -21.938 2.562 1 98.81 359 GLU A C 1
ATOM 2804 O O . GLU A 1 359 ? 4.285 -22.656 3.396 1 98.81 359 GLU A O 1
ATOM 2809 N N . TRP A 1 360 ? 5.082 -20.641 2.736 1 98.75 360 TRP A N 1
ATOM 2810 C CA . TRP A 1 360 ? 4.688 -20 3.982 1 98.75 360 TRP A CA 1
ATOM 2811 C C . TRP A 1 360 ? 3.176 -20.047 4.168 1 98.75 360 TRP A C 1
ATOM 2813 O O . TRP A 1 360 ? 2.688 -20.375 5.254 1 98.75 360 TRP A O 1
ATOM 2823 N N . LEU A 1 361 ? 2.4 -19.719 3.105 1 98.56 361 LEU A N 1
ATOM 2824 C CA . LEU A 1 361 ? 0.943 -19.75 3.148 1 98.56 361 LEU A CA 1
ATOM 2825 C C . LEU A 1 361 ? 0.436 -21.156 3.453 1 98.56 361 LEU A C 1
ATOM 2827 O O . LEU A 1 361 ? -0.469 -21.328 4.273 1 98.56 361 LEU A O 1
ATOM 2831 N N . ALA A 1 362 ? 1.027 -22.156 2.771 1 98.62 362 ALA A N 1
ATOM 2832 C CA . ALA A 1 362 ? 0.609 -23.531 2.955 1 98.62 362 ALA A CA 1
ATOM 2833 C C . ALA A 1 362 ? 0.863 -24 4.387 1 98.62 362 ALA A C 1
ATOM 2835 O O . ALA A 1 362 ? -0.033 -24.531 5.039 1 98.62 362 ALA A O 1
ATOM 2836 N N . GLU A 1 363 ? 2.02 -23.734 4.898 1 98.19 363 GLU A N 1
ATOM 2837 C CA . GLU A 1 363 ? 2.428 -24.188 6.223 1 98.19 363 GLU A CA 1
ATOM 2838 C C . GLU A 1 363 ? 1.601 -23.516 7.316 1 98.19 363 GLU A C 1
ATOM 2840 O O . GLU A 1 363 ? 1.183 -24.172 8.273 1 98.19 363 GLU A O 1
ATOM 2845 N N . ASN A 1 364 ? 1.327 -22.266 7.164 1 97.94 364 ASN A N 1
ATOM 2846 C CA . ASN A 1 364 ? 0.793 -21.5 8.281 1 97.94 364 ASN A CA 1
ATOM 2847 C C . ASN A 1 364 ? -0.718 -21.312 8.172 1 97.94 364 ASN A C 1
ATOM 2849 O O . ASN A 1 364 ? -1.381 -20.969 9.148 1 97.94 364 ASN A O 1
ATOM 2853 N N . TYR A 1 365 ? -1.314 -21.578 7.012 1 98.12 365 TYR A N 1
ATOM 2854 C CA . TYR A 1 365 ? -2.727 -21.266 6.824 1 98.12 365 TYR A CA 1
ATOM 2855 C C . TYR A 1 365 ? -3.469 -22.438 6.191 1 98.12 365 TYR A C 1
ATOM 2857 O O . TYR A 1 365 ? -4.387 -23 6.793 1 98.12 365 TYR A O 1
ATOM 2865 N N . LEU A 1 366 ? -3.01 -22.938 5.055 1 98.5 366 LEU A N 1
ATOM 2866 C CA . LEU A 1 366 ? -3.781 -23.875 4.25 1 98.5 366 LEU A CA 1
ATOM 2867 C C . LEU A 1 366 ? -3.811 -25.266 4.902 1 98.5 366 LEU A C 1
ATOM 2869 O O . LEU A 1 366 ? -4.867 -25.891 4.988 1 98.5 366 LEU A O 1
ATOM 2873 N N . VAL A 1 367 ? -2.633 -25.734 5.355 1 97.31 367 VAL A N 1
ATOM 2874 C CA . VAL A 1 367 ? -2.568 -27.047 5.984 1 97.31 367 VAL A CA 1
ATOM 2875 C C . VAL A 1 367 ? -3.436 -27.062 7.242 1 97.31 367 VAL A C 1
ATOM 2877 O O . VAL A 1 367 ? -4.293 -27.938 7.398 1 97.31 367 VAL A O 1
ATOM 2880 N N . PRO A 1 368 ? -3.293 -26.062 8.094 1 95.5 368 PRO A N 1
ATOM 2881 C CA . PRO A 1 368 ? -4.176 -26.016 9.266 1 95.5 368 PRO A CA 1
ATOM 2882 C C . PRO A 1 368 ? -5.652 -25.953 8.891 1 95.5 368 PRO A C 1
ATOM 2884 O O . PRO A 1 368 ? -6.484 -26.594 9.539 1 95.5 368 PRO A O 1
ATOM 2887 N N . LEU A 1 369 ? -6 -25.25 7.914 1 96.06 369 LEU A N 1
ATOM 2888 C CA . LEU A 1 369 ? -7.387 -25.109 7.48 1 96.06 369 LEU A CA 1
ATOM 2889 C C . LEU A 1 369 ? -7.941 -26.422 6.977 1 96.06 369 LEU A C 1
ATOM 2891 O O . LEU A 1 369 ? -9.07 -26.797 7.301 1 96.06 369 LEU A O 1
ATOM 2895 N N . VAL A 1 370 ? -7.18 -27.156 6.18 1 96.25 370 VAL A N 1
ATOM 2896 C CA . VAL A 1 370 ? -7.578 -28.438 5.617 1 96.25 370 VAL A CA 1
ATOM 2897 C C . VAL A 1 370 ? -7.719 -29.469 6.73 1 96.25 370 VAL A C 1
ATOM 2899 O O . VAL A 1 370 ? -8.648 -30.281 6.723 1 96.25 370 VAL A O 1
ATOM 2902 N N . ASN A 1 371 ? -6.809 -29.422 7.691 1 92.5 371 ASN A N 1
ATOM 2903 C CA . ASN A 1 371 ? -6.867 -30.344 8.82 1 92.5 371 ASN A CA 1
ATOM 2904 C C . ASN A 1 371 ? -8.109 -30.109 9.672 1 92.5 371 ASN A C 1
ATOM 2906 O O . ASN A 1 371 ? -8.703 -31.047 10.188 1 92.5 371 ASN A O 1
ATOM 2910 N N . GLN A 1 372 ? -8.453 -28.875 9.828 1 89 372 GLN A N 1
ATOM 2911 C CA . GLN A 1 372 ? -9.664 -28.547 10.57 1 89 372 GLN A CA 1
ATOM 2912 C C . GLN A 1 372 ? -10.914 -29.047 9.852 1 89 372 GLN A C 1
ATOM 2914 O O . GLN A 1 372 ? -11.859 -29.516 10.484 1 89 372 GLN A O 1
ATOM 2919 N N . SER A 1 373 ? -10.938 -28.969 8.617 1 84.44 373 SER A N 1
ATOM 2920 C CA . SER A 1 373 ? -12.07 -29.391 7.805 1 84.44 373 SER A CA 1
ATOM 2921 C C . SER A 1 373 ? -12.242 -30.906 7.84 1 84.44 373 SER A C 1
ATOM 2923 O O . SER A 1 373 ? -13.367 -31.422 7.809 1 84.44 373 SER A O 1
ATOM 2925 N N . SER A 1 374 ? -11.18 -31.625 7.836 1 79.75 374 SER A N 1
ATOM 2926 C CA . SER A 1 374 ? -11.234 -33.094 7.895 1 79.75 374 SER A CA 1
ATOM 2927 C C . SER A 1 374 ? -11.766 -33.562 9.242 1 79.75 374 SER A C 1
ATOM 2929 O O . SER A 1 374 ? -12.484 -34.562 9.305 1 79.75 374 SER A O 1
ATOM 2931 N N . GLN A 1 375 ? -11.43 -32.812 10.266 1 70.62 375 GLN A N 1
ATOM 2932 C CA . GLN A 1 375 ? -11.922 -33.188 11.586 1 70.62 375 GLN A CA 1
ATOM 2933 C C . GLN A 1 375 ? -13.414 -32.906 11.719 1 70.62 375 GLN A C 1
ATOM 2935 O O . GLN A 1 375 ? -14.141 -33.656 12.352 1 70.62 375 GLN A O 1
ATOM 2940 N N . ALA A 1 376 ? -13.797 -31.891 11.117 1 65.38 376 ALA A N 1
ATOM 2941 C CA . ALA A 1 376 ? -15.211 -31.531 11.156 1 65.38 376 ALA A CA 1
ATOM 2942 C C . ALA A 1 376 ? -16.062 -32.562 10.414 1 65.38 376 ALA A C 1
ATOM 2944 O O . ALA A 1 376 ? -17.141 -32.906 10.875 1 65.38 376 ALA A O 1
ATOM 2945 N N . LYS A 1 377 ? -15.617 -33.125 9.375 1 63.03 377 LYS A N 1
ATOM 2946 C CA . LYS A 1 377 ? -16.312 -34.125 8.602 1 63.03 377 LYS A CA 1
ATOM 2947 C C . LYS A 1 377 ? -16.406 -35.438 9.367 1 63.03 377 LYS A C 1
ATOM 2949 O O . LYS A 1 377 ? -17.422 -36.156 9.281 1 63.03 377 LYS A O 1
ATOM 2954 N N . SER A 1 378 ? -15.328 -35.594 10.047 1 60.53 378 SER A N 1
ATOM 2955 C CA . SER A 1 378 ? -15.32 -36.844 10.82 1 60.53 378 SER A CA 1
ATOM 2956 C C . SER A 1 378 ? -16.312 -36.781 11.977 1 60.53 378 SER A C 1
ATOM 2958 O O . SER A 1 378 ? -16.984 -37.781 12.281 1 60.53 378 SER A O 1
ATOM 2960 N N . MET A 1 379 ? -16.469 -35.562 12.547 1 51.84 379 MET A N 1
ATOM 2961 C CA . MET A 1 379 ? -17.406 -35.406 13.656 1 51.84 379 MET A CA 1
ATOM 2962 C C . MET A 1 379 ? -18.844 -35.5 13.172 1 51.84 379 MET A C 1
ATOM 2964 O O . MET A 1 379 ? -19.703 -36.062 13.859 1 51.84 379 MET A O 1
ATOM 2968 N N . ASP A 1 380 ? -19.125 -35 12.062 1 53.62 380 ASP A N 1
ATOM 2969 C CA . ASP A 1 380 ? -20.469 -35.062 11.5 1 53.62 380 ASP A CA 1
ATOM 2970 C C . ASP A 1 380 ? -20.828 -36.5 11.125 1 53.62 380 ASP A C 1
ATOM 2972 O O . ASP A 1 380 ? -21.969 -36.938 11.297 1 53.62 380 ASP A O 1
ATOM 2976 N N . PHE A 1 381 ? -19.859 -37.344 10.648 1 49.59 381 PHE A N 1
ATOM 2977 C CA . PHE A 1 381 ? -20.094 -38.75 10.328 1 49.59 381 PHE A CA 1
ATOM 2978 C C . PHE A 1 381 ? -20.328 -39.562 11.594 1 49.59 381 PHE A C 1
ATOM 2980 O O . PHE A 1 381 ? -21.125 -40.5 11.586 1 49.59 381 PHE A O 1
ATOM 2987 N N . ARG A 1 382 ? -19.859 -39.156 12.703 1 49.16 382 ARG A N 1
ATOM 2988 C CA . ARG A 1 382 ? -20.078 -39.844 13.969 1 49.16 382 ARG A CA 1
ATOM 2989 C C . ARG A 1 382 ? -21.438 -39.531 14.555 1 49.16 382 ARG A C 1
ATOM 2991 O O . ARG A 1 382 ? -22.094 -40.375 15.133 1 49.16 382 ARG A O 1
ATOM 2998 N N . LYS A 1 383 ? -21.859 -38.375 14.422 1 56.97 383 LYS A N 1
ATOM 2999 C CA . LYS A 1 383 ? -23.156 -38.031 14.969 1 56.97 383 LYS A CA 1
ATOM 3000 C C . LYS A 1 383 ? -24.281 -38.75 14.227 1 56.97 383 LYS A C 1
ATOM 3002 O O . LYS A 1 383 ? -25.328 -39.031 14.805 1 56.97 383 LYS A O 1
ATOM 3007 N N . VAL A 1 384 ? -24.031 -38.938 13.148 1 50.47 384 VAL A N 1
ATOM 3008 C CA . VAL A 1 384 ? -25.016 -39.656 12.336 1 50.47 384 VAL A CA 1
ATOM 3009 C C . VAL A 1 384 ? -25 -41.125 12.68 1 50.47 384 VAL A C 1
ATOM 3011 O O . VAL A 1 384 ? -26.031 -41.812 12.602 1 50.47 384 VAL A O 1
ATOM 3014 N N . LYS A 1 385 ? -24 -41.562 12.977 1 52.38 385 LYS A N 1
ATOM 3015 C CA . LYS A 1 385 ? -23.953 -42.969 13.344 1 52.38 385 LYS A CA 1
ATOM 3016 C C . LYS A 1 385 ? -24.516 -43.188 14.742 1 52.38 385 LYS A C 1
ATOM 3018 O O . LYS A 1 385 ? -24.984 -44.281 15.055 1 52.38 385 LYS A O 1
ATOM 3023 N N . ASN A 1 386 ? -24.328 -42.281 15.539 1 53.66 386 ASN A N 1
ATOM 3024 C CA . ASN A 1 386 ? -24.828 -42.469 16.906 1 53.66 386 ASN A CA 1
ATOM 3025 C C . ASN A 1 386 ? -26.281 -42.031 17.031 1 53.66 386 ASN A C 1
ATOM 3027 O O . ASN A 1 386 ? -26.844 -42.094 18.125 1 53.66 386 ASN A O 1
ATOM 3031 N N . GLY A 1 387 ? -26.828 -41.281 16.141 1 38.03 387 GLY A N 1
ATOM 3032 C CA . GLY A 1 387 ? -28.266 -41.094 16.156 1 38.03 387 GLY A CA 1
ATOM 3033 C C . GLY A 1 387 ? -29.016 -42.156 15.398 1 38.03 387 GLY A C 1
ATOM 3034 O O . GLY A 1 387 ? -28.469 -42.812 14.5 1 38.03 387 GLY A O 1
ATOM 3035 N N . MET B 1 1 ? 6.102 35.688 48.031 1 25.78 1 MET B N 1
ATOM 3036 C CA . MET B 1 1 ? 5.328 34.938 47.031 1 25.78 1 MET B CA 1
ATOM 3037 C C . MET B 1 1 ? 6.168 34.625 45.812 1 25.78 1 MET B C 1
ATOM 3039 O O . MET B 1 1 ? 6.633 35.562 45.125 1 25.78 1 MET B O 1
ATOM 3043 N N . GLN B 1 2 ? 6.895 33.562 45.75 1 29.3 2 GLN B N 1
ATOM 3044 C CA . GLN B 1 2 ? 7.875 33.219 44.719 1 29.3 2 GLN B CA 1
ATOM 3045 C C . GLN B 1 2 ? 7.227 33.125 43.344 1 29.3 2 GLN B C 1
ATOM 3047 O O . GLN B 1 2 ? 6.094 32.688 43.219 1 29.3 2 GLN B O 1
ATOM 3052 N N . PRO B 1 3 ? 7.492 34 42.375 1 30.03 3 PRO B N 1
ATOM 3053 C CA . PRO B 1 3 ? 6.77 33.969 41.094 1 30.03 3 PRO B CA 1
ATOM 3054 C C . PRO B 1 3 ? 6.586 32.562 40.562 1 30.03 3 PRO B C 1
ATOM 3056 O O . PRO B 1 3 ? 7.492 31.719 40.656 1 30.03 3 PRO B O 1
ATOM 3059 N N . VAL B 1 4 ? 5.422 31.938 40.594 1 31.88 4 VAL B N 1
ATOM 3060 C CA . VAL B 1 4 ? 5.02 30.734 39.906 1 31.88 4 VAL B CA 1
ATOM 3061 C C . VAL B 1 4 ? 5.566 30.75 38.469 1 31.88 4 VAL B C 1
ATOM 3063 O O . VAL B 1 4 ? 5.172 31.594 37.656 1 31.88 4 VAL B O 1
ATOM 3066 N N . THR B 1 5 ? 6.797 30.672 38.312 1 36.56 5 THR B N 1
ATOM 3067 C CA . THR B 1 5 ? 7.27 30.391 36.938 1 36.56 5 THR B CA 1
ATOM 3068 C C . THR B 1 5 ? 6.223 29.609 36.156 1 36.56 5 THR B C 1
ATOM 3070 O O . THR B 1 5 ? 5.793 28.531 36.594 1 36.56 5 THR B O 1
ATOM 3073 N N . SER B 1 6 ? 5.332 30.203 35.438 1 38.34 6 SER B N 1
ATOM 3074 C CA . SER B 1 6 ? 4.164 29.672 34.75 1 38.34 6 SER B CA 1
ATOM 3075 C C . SER B 1 6 ? 4.48 28.344 34.062 1 38.34 6 SER B C 1
ATOM 3077 O O . SER B 1 6 ? 5.555 28.188 33.469 1 38.34 6 SER B O 1
ATOM 3079 N N . ILE B 1 7 ? 3.994 27.188 34.438 1 44.12 7 ILE B N 1
ATOM 3080 C CA . ILE B 1 7 ? 3.982 25.812 33.938 1 44.12 7 ILE B CA 1
ATOM 3081 C C . ILE B 1 7 ? 4.055 25.812 32.406 1 44.12 7 ILE B C 1
ATOM 3083 O O . ILE B 1 7 ? 4.613 24.906 31.812 1 44.12 7 ILE B O 1
ATOM 3087 N N . ASP B 1 8 ? 3.416 26.812 31.766 1 48.62 8 ASP B N 1
ATOM 3088 C CA . ASP B 1 8 ? 3.412 26.906 30.297 1 48.62 8 ASP B CA 1
ATOM 3089 C C . ASP B 1 8 ? 4.824 27.125 29.766 1 48.62 8 ASP B C 1
ATOM 3091 O O . ASP B 1 8 ? 5.152 26.672 28.656 1 48.62 8 ASP B O 1
ATOM 3095 N N . SER B 1 9 ? 5.734 27.797 30.484 1 55.25 9 SER B N 1
ATOM 3096 C CA . SER B 1 9 ? 7.098 28.141 30.094 1 55.25 9 SER B CA 1
ATOM 3097 C C . SER B 1 9 ? 7.992 26.906 30.047 1 55.25 9 SER B C 1
ATOM 3099 O O . SER B 1 9 ? 9.047 26.906 29.406 1 55.25 9 SER B O 1
ATOM 3101 N N . ALA B 1 10 ? 7.43 25.734 30.516 1 73.06 10 ALA B N 1
ATOM 3102 C CA . ALA B 1 10 ? 8.266 24.547 30.656 1 73.06 10 ALA B CA 1
ATOM 3103 C C . ALA B 1 10 ? 8.047 23.594 29.484 1 73.06 10 ALA B C 1
ATOM 3105 O O . ALA B 1 10 ? 8.875 22.719 29.219 1 73.06 10 ALA B O 1
ATOM 3106 N N . ARG B 1 11 ? 7.027 23.969 28.641 1 89.88 11 ARG B N 1
ATOM 3107 C CA . ARG B 1 11 ? 6.754 23.062 27.531 1 89.88 11 ARG B CA 1
ATOM 3108 C C . ARG B 1 11 ? 7.715 23.297 26.375 1 89.88 11 ARG B C 1
ATOM 3110 O O . ARG B 1 11 ? 8.023 24.453 26.062 1 89.88 11 ARG B O 1
ATOM 3117 N N . PRO B 1 12 ? 8.172 22.266 25.781 1 95.94 12 PRO B N 1
ATOM 3118 C CA . PRO B 1 12 ? 9.078 22.453 24.656 1 95.94 12 PRO B CA 1
ATOM 3119 C C . PRO B 1 12 ? 8.445 23.25 23.5 1 95.94 12 PRO B C 1
ATOM 3121 O O . PRO B 1 12 ? 7.273 23.031 23.188 1 95.94 12 PRO B O 1
ATOM 3124 N N . LYS B 1 13 ? 9.211 24.188 22.969 1 97.19 13 LYS B N 1
ATOM 3125 C CA . LYS B 1 13 ? 8.734 25.062 21.906 1 97.19 13 LYS B CA 1
ATOM 3126 C C . LYS B 1 13 ? 8.75 24.359 20.562 1 97.19 13 LYS B C 1
ATOM 3128 O O . LYS B 1 13 ? 9.664 23.594 20.266 1 97.19 13 LYS B O 1
ATOM 3133 N N . ALA B 1 14 ? 7.695 24.656 19.734 1 98.38 14 ALA B N 1
ATOM 3134 C CA . ALA B 1 14 ? 7.617 24.109 18.375 1 98.38 14 ALA B CA 1
ATOM 3135 C C . ALA B 1 14 ? 7.363 25.219 17.359 1 98.38 14 ALA B C 1
ATOM 3137 O O . ALA B 1 14 ? 6.723 26.219 17.672 1 98.38 14 ALA B O 1
ATOM 3138 N N . LEU B 1 15 ? 7.938 25.047 16.172 1 98.62 15 LEU B N 1
ATOM 3139 C CA . LEU B 1 15 ? 7.695 25.891 15.016 1 98.62 15 LEU B CA 1
ATOM 3140 C C . LEU B 1 15 ? 6.812 25.172 14 1 98.62 15 LEU B C 1
ATOM 3142 O O . LEU B 1 15 ? 7.023 23.984 13.711 1 98.62 15 LEU B O 1
ATOM 3146 N N . GLU B 1 16 ? 5.789 25.844 13.508 1 98.69 16 GLU B N 1
ATOM 3147 C CA . GLU B 1 16 ? 4.848 25.234 12.57 1 98.69 16 GLU B CA 1
ATOM 3148 C C . GLU B 1 16 ? 4.938 25.891 11.195 1 98.69 16 GLU B C 1
ATOM 3150 O O . GLU B 1 16 ? 4.371 26.969 10.977 1 98.69 16 GLU B O 1
ATOM 3155 N N . PHE B 1 17 ? 5.59 25.188 10.266 1 98.06 17 PHE B N 1
ATOM 3156 C CA . PHE B 1 17 ? 5.703 25.641 8.883 1 98.06 17 PHE B CA 1
ATOM 3157 C C . PHE B 1 17 ? 4.53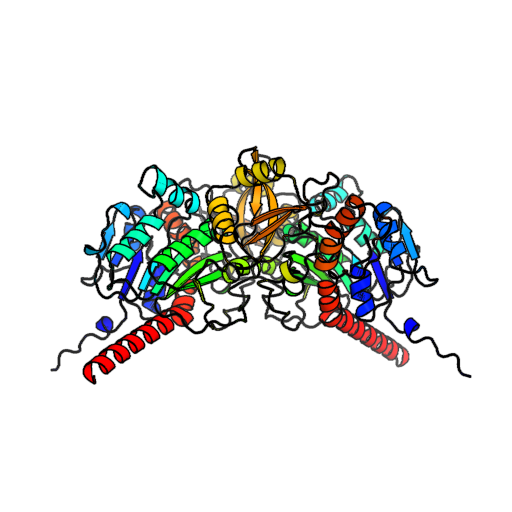9 25.125 8.047 1 98.06 17 PHE B C 1
ATOM 3159 O O . PHE B 1 17 ? 4.152 23.969 8.156 1 98.06 17 PHE B O 1
ATOM 3166 N N . PHE B 1 18 ? 3.969 26.031 7.137 1 96.88 18 PHE B N 1
ATOM 3167 C CA . PHE B 1 18 ? 2.791 25.672 6.352 1 96.88 18 PHE B CA 1
ATOM 3168 C C . PHE B 1 18 ? 1.64 25.266 7.262 1 96.88 18 PHE B C 1
ATOM 3170 O O . PHE B 1 18 ? 1.059 24.188 7.086 1 96.88 18 PHE B O 1
ATOM 3177 N N . ALA B 1 19 ? 1.244 26.156 8.133 1 97.94 19 ALA B N 1
ATOM 3178 C CA . ALA B 1 19 ? 0.428 25.875 9.305 1 97.94 19 ALA B CA 1
ATOM 3179 C C . ALA B 1 19 ? -1.022 25.609 8.914 1 97.94 19 ALA B C 1
ATOM 3181 O O . ALA B 1 19 ? -1.758 24.938 9.656 1 97.94 19 ALA B O 1
ATOM 3182 N N . GLY B 1 20 ? -1.398 26.156 7.742 1 96.75 20 GLY B N 1
ATOM 3183 C CA . GLY B 1 20 ? -2.797 26.016 7.363 1 96.75 20 GLY B CA 1
ATOM 3184 C C . GLY B 1 20 ? -3.752 26.531 8.422 1 96.75 20 GLY B C 1
ATOM 3185 O O . GLY B 1 20 ? -3.627 27.672 8.875 1 96.75 20 GLY B O 1
ATOM 3186 N N . ILE B 1 21 ? -4.688 25.703 8.828 1 97.88 21 ILE B N 1
ATOM 3187 C CA . ILE B 1 21 ? -5.715 26.141 9.773 1 97.88 21 ILE B CA 1
ATOM 3188 C C . ILE B 1 21 ? -5.336 25.703 11.188 1 97.88 21 ILE B C 1
ATOM 3190 O O . ILE B 1 21 ? -6.172 25.719 12.094 1 97.88 21 ILE B O 1
ATOM 3194 N N . GLY B 1 22 ? -4.137 25.203 11.414 1 98.56 22 GLY B N 1
ATOM 3195 C CA . GLY B 1 22 ? -3.576 25 12.742 1 98.56 22 GLY B CA 1
ATOM 3196 C C . GLY B 1 22 ? -3.875 23.625 13.32 1 98.56 22 GLY B C 1
ATOM 3197 O O . GLY B 1 22 ? -3.881 23.453 14.539 1 98.56 22 GLY B O 1
ATOM 3198 N N . LEU B 1 23 ? -4.105 22.594 12.5 1 98.75 23 LEU B N 1
ATOM 3199 C CA . LEU B 1 23 ? -4.465 21.297 13.055 1 98.75 23 LEU B CA 1
ATOM 3200 C C . LEU B 1 23 ? -3.232 20.578 13.594 1 98.75 23 LEU B C 1
ATOM 3202 O O . LEU B 1 23 ? -3.322 19.828 14.57 1 98.75 23 LEU B O 1
ATOM 3206 N N . ALA B 1 24 ? -2.029 20.781 12.984 1 98.75 24 ALA B N 1
ATOM 3207 C CA . ALA B 1 24 ? -0.816 20.25 13.602 1 98.75 24 ALA B CA 1
ATOM 3208 C C . ALA B 1 24 ? -0.599 20.844 14.992 1 98.75 24 ALA B C 1
ATOM 3210 O O . ALA B 1 24 ? -0.279 20.141 15.938 1 98.75 24 ALA B O 1
ATOM 3211 N N . ARG B 1 25 ? -0.783 22.156 15.094 1 98.5 25 ARG B N 1
ATOM 3212 C CA . ARG B 1 25 ? -0.676 22.844 16.375 1 98.5 25 ARG B CA 1
ATOM 3213 C C . ARG B 1 25 ? -1.606 22.219 17.406 1 98.5 25 ARG B C 1
ATOM 3215 O O . ARG B 1 25 ? -1.198 21.969 18.547 1 98.5 25 ARG B O 1
ATOM 3222 N N . ARG B 1 26 ? -2.854 22 17 1 98.31 26 ARG B N 1
ATOM 3223 C CA . ARG B 1 26 ? -3.828 21.406 17.906 1 98.31 26 ARG B CA 1
ATOM 3224 C C . ARG B 1 26 ? -3.322 20.094 18.469 1 98.31 26 ARG B C 1
ATOM 3226 O O . ARG B 1 26 ? -3.402 19.844 19.672 1 98.31 26 ARG B O 1
ATOM 3233 N N . GLY B 1 27 ? -2.807 19.188 17.578 1 98.56 27 GLY B N 1
ATOM 3234 C CA . GLY B 1 27 ? -2.281 17.906 18.016 1 98.56 27 GLY B CA 1
ATOM 3235 C C . GLY B 1 27 ? -1.043 18.047 18.891 1 98.56 27 GLY B C 1
ATOM 3236 O O . GLY B 1 27 ? -0.91 17.344 19.891 1 98.56 27 GLY B O 1
ATOM 3237 N N . LEU B 1 28 ? -0.132 18.922 18.547 1 98.56 28 LEU B N 1
ATOM 3238 C CA . LEU B 1 28 ? 1.114 19.125 19.281 1 98.56 28 LEU B CA 1
ATOM 3239 C C . LEU B 1 28 ? 0.844 19.703 20.656 1 98.56 28 LEU B C 1
ATOM 3241 O O . LEU B 1 28 ? 1.39 19.219 21.656 1 98.56 28 LEU B O 1
ATOM 3245 N N . GLU B 1 29 ? -0.022 20.688 20.75 1 97.38 29 GLU B N 1
ATOM 3246 C CA . GLU B 1 29 ? -0.267 21.375 22.016 1 97.38 29 GLU B CA 1
ATOM 3247 C C . GLU B 1 29 ? -1.037 20.469 22.984 1 97.38 29 GLU B C 1
ATOM 3249 O O . GLU B 1 29 ? -0.872 20.578 24.203 1 97.38 29 GLU B O 1
ATOM 3254 N N . SER B 1 30 ? -1.805 19.547 22.453 1 96.69 30 SER B N 1
ATOM 3255 C CA . SER B 1 30 ? -2.541 18.609 23.312 1 96.69 30 SER B CA 1
ATOM 3256 C C . SER B 1 30 ? -1.607 17.594 23.953 1 96.69 30 SER B C 1
ATOM 3258 O O . SER B 1 30 ? -1.99 16.906 24.891 1 96.69 30 SER B O 1
ATOM 3260 N N . THR B 1 31 ? -0.365 17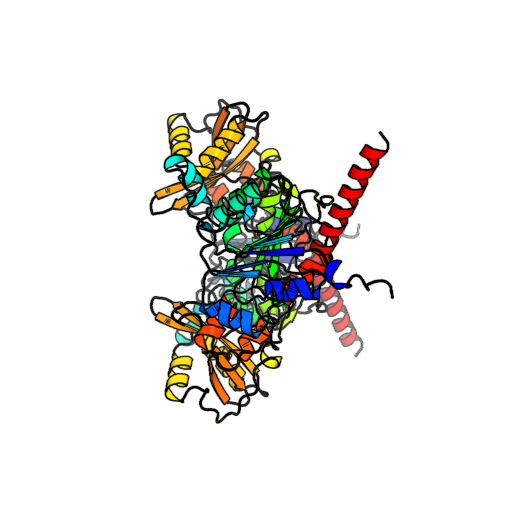.516 23.438 1 95.31 31 THR B N 1
ATOM 3261 C CA . THR B 1 31 ? 0.552 16.484 23.922 1 95.31 31 THR B CA 1
ATOM 3262 C C . THR B 1 31 ? 1.764 17.109 24.594 1 95.31 31 THR B C 1
ATOM 3264 O O . THR B 1 31 ? 2.77 16.438 24.844 1 95.31 31 THR B O 1
ATOM 3267 N N . GLY B 1 32 ? 1.77 18.391 24.812 1 92 32 GLY B N 1
ATOM 3268 C CA . GLY B 1 32 ? 2.76 18.984 25.688 1 92 32 GLY B CA 1
ATOM 3269 C C . GLY B 1 32 ? 3.697 19.938 24.984 1 92 32 GLY B C 1
ATOM 3270 O O . GLY B 1 32 ? 4.625 20.484 25.594 1 92 32 GLY B O 1
ATOM 3271 N N . PHE B 1 33 ? 3.553 20.219 23.734 1 97.12 33 PHE B N 1
ATOM 3272 C CA . PHE B 1 33 ? 4.332 21.234 23.031 1 97.12 33 PHE B CA 1
ATOM 3273 C C . PHE B 1 33 ? 3.658 22.594 23.125 1 97.12 33 PHE B C 1
ATOM 3275 O O . PHE B 1 33 ? 2.473 22.688 23.453 1 97.12 33 PHE B O 1
ATOM 3282 N N . ARG B 1 34 ? 4.43 23.562 22.906 1 96.62 34 ARG B N 1
ATOM 3283 C CA . ARG B 1 34 ? 3.938 24.922 22.734 1 96.62 34 ARG B CA 1
ATOM 3284 C C . ARG B 1 34 ? 4.367 25.5 21.391 1 96.62 34 ARG B C 1
ATOM 3286 O O . ARG B 1 34 ? 5.562 25.688 21.141 1 96.62 34 ARG B O 1
ATOM 3293 N N . VAL B 1 35 ? 3.398 25.766 20.562 1 97.88 35 VAL B N 1
ATOM 3294 C CA . VAL B 1 35 ? 3.723 26.328 19.266 1 97.88 35 VAL B CA 1
ATOM 3295 C C . VAL B 1 35 ? 3.926 27.844 19.406 1 97.88 35 VAL B C 1
ATOM 3297 O O . VAL B 1 35 ? 2.99 28.578 19.734 1 97.88 35 VAL B O 1
ATOM 3300 N N . THR B 1 36 ? 5.145 28.312 19.125 1 97.44 36 THR B N 1
ATOM 3301 C CA . THR B 1 36 ? 5.48 29.719 19.375 1 97.44 36 THR B CA 1
ATOM 3302 C C . THR B 1 36 ? 5.539 30.516 18.078 1 97.44 36 THR B C 1
ATOM 3304 O O . THR B 1 36 ? 5.574 31.734 18.109 1 97.44 36 THR B O 1
ATOM 3307 N N . TRP B 1 37 ? 5.547 29.828 17 1 98.12 37 TRP B N 1
ATOM 3308 C CA . TRP B 1 37 ? 5.645 30.469 15.695 1 98.12 37 TRP B CA 1
ATOM 3309 C C . TRP B 1 37 ? 4.949 29.609 14.633 1 98.12 37 TRP B C 1
ATOM 3311 O O . TRP B 1 37 ? 5.051 28.391 14.641 1 98.12 37 TRP B O 1
ATOM 3321 N N . ALA B 1 38 ? 4.23 30.281 13.734 1 98.44 38 ALA B N 1
ATOM 3322 C CA . ALA B 1 38 ? 3.561 29.609 12.617 1 98.44 38 ALA B CA 1
ATOM 3323 C C . ALA B 1 38 ? 3.65 30.453 11.344 1 98.44 38 ALA B C 1
ATOM 3325 O O . ALA B 1 38 ? 3.754 31.672 11.406 1 98.44 38 ALA B O 1
ATOM 3326 N N . ASN B 1 39 ? 3.619 29.766 10.148 1 97.94 39 ASN B N 1
ATOM 3327 C CA . ASN B 1 39 ? 3.66 30.453 8.859 1 97.94 39 ASN B CA 1
ATOM 3328 C C . ASN B 1 39 ? 2.744 29.781 7.84 1 97.94 39 ASN B C 1
ATOM 3330 O O . ASN B 1 39 ? 2.678 28.562 7.773 1 97.94 39 ASN B O 1
ATOM 3334 N N . ASP B 1 40 ? 2.006 30.5 7.184 1 96.69 40 ASP B N 1
ATOM 3335 C CA . ASP B 1 40 ? 1.261 30.125 5.984 1 96.69 40 ASP B CA 1
ATOM 3336 C C . ASP B 1 40 ? 1.014 31.344 5.09 1 96.69 40 ASP B C 1
ATOM 3338 O O . ASP B 1 40 ? 1.072 32.469 5.547 1 96.69 40 ASP B O 1
ATOM 3342 N N . TYR B 1 41 ? 0.726 31.094 3.814 1 95.5 41 TYR B N 1
ATOM 3343 C CA . TYR B 1 41 ? 0.566 32.219 2.916 1 95.5 41 TYR B CA 1
ATOM 3344 C C . TYR B 1 41 ? -0.907 32.5 2.639 1 95.5 41 TYR B C 1
ATOM 3346 O O . TYR B 1 41 ? -1.256 33.562 2.076 1 95.5 41 TYR B O 1
ATOM 3354 N N . GLU B 1 42 ? -1.797 31.625 3 1 94 42 GLU B N 1
ATOM 3355 C CA . GLU B 1 42 ? -3.197 31.703 2.598 1 94 42 GLU B CA 1
ATOM 3356 C C . GLU B 1 42 ? -4.023 32.5 3.615 1 94 42 GLU B C 1
ATOM 3358 O O . GLU B 1 42 ? -4.254 32 4.73 1 94 42 GLU B O 1
ATOM 3363 N N . THR B 1 43 ? -4.555 33.656 3.186 1 96.06 43 THR B N 1
ATOM 3364 C CA . THR B 1 43 ? -5.305 34.531 4.059 1 96.06 43 THR B CA 1
ATOM 3365 C C . THR B 1 43 ? -6.574 33.875 4.562 1 96.06 43 THR B C 1
ATOM 3367 O O . THR B 1 43 ? -6.98 34.062 5.711 1 96.06 43 THR B O 1
ATOM 3370 N N . LYS B 1 44 ? -7.184 33.125 3.754 1 94.69 44 LYS B N 1
ATOM 3371 C CA . LYS B 1 44 ? -8.422 32.438 4.129 1 94.69 44 LYS B CA 1
ATOM 3372 C C . LYS B 1 44 ? -8.18 31.406 5.219 1 94.69 44 LYS B C 1
ATOM 3374 O O . LYS B 1 44 ? -9.055 31.156 6.051 1 94.69 44 LYS B O 1
ATOM 3379 N N . LYS B 1 45 ? -7.051 30.797 5.242 1 96 45 LYS B N 1
ATOM 3380 C CA . LYS B 1 45 ? -6.707 29.844 6.289 1 96 45 LYS B CA 1
ATOM 3381 C C . LYS B 1 45 ? -6.379 30.547 7.598 1 96 45 LYS B C 1
ATOM 3383 O O . LYS B 1 45 ? -6.723 30.062 8.68 1 96 45 LYS B O 1
ATOM 3388 N N . LEU B 1 46 ? -5.75 31.719 7.473 1 97 46 LEU B N 1
ATOM 3389 C CA . LEU B 1 46 ? -5.449 32.5 8.664 1 97 46 LEU B CA 1
ATOM 3390 C C . LEU B 1 46 ? -6.723 32.844 9.422 1 97 46 LEU B C 1
ATOM 3392 O O . LEU B 1 46 ? -6.742 32.812 10.656 1 97 46 LEU B O 1
ATOM 3396 N N . GLU B 1 47 ? -7.742 33.188 8.711 1 96.88 47 GLU B N 1
ATOM 3397 C CA . GLU B 1 47 ? -9.008 33.562 9.344 1 96.88 47 GLU B CA 1
ATOM 3398 C C . GLU B 1 47 ? -9.531 32.438 10.211 1 96.88 47 GLU B C 1
ATOM 3400 O O . GLU B 1 47 ? -9.984 32.656 11.336 1 96.88 47 GLU B O 1
ATOM 3405 N N . ILE B 1 48 ? -9.461 31.203 9.68 1 97.81 48 ILE B N 1
ATOM 3406 C CA . ILE B 1 48 ? -9.883 30.031 10.438 1 97.81 48 ILE B CA 1
ATOM 3407 C C . ILE B 1 48 ? -8.938 29.812 11.617 1 97.81 48 ILE B C 1
ATOM 3409 O O . ILE B 1 48 ? -9.383 29.547 12.734 1 97.81 48 ILE B O 1
ATOM 3413 N N . TYR B 1 49 ? -7.613 29.953 11.391 1 98.06 49 TYR B N 1
ATOM 3414 C CA . TYR B 1 49 ? -6.594 29.812 12.422 1 98.06 49 TYR B CA 1
ATOM 3415 C C . TYR B 1 49 ? -6.852 30.766 13.578 1 98.06 49 TYR B C 1
ATOM 3417 O O . TYR B 1 49 ? -6.941 30.328 14.734 1 98.06 49 TYR B O 1
ATOM 3425 N N . GLU B 1 50 ? -7.086 32 13.312 1 96.5 50 GLU B N 1
ATOM 3426 C CA . GLU B 1 50 ? -7.23 33.062 14.328 1 96.5 50 GLU B CA 1
ATOM 3427 C C . GLU B 1 50 ? -8.547 32.906 15.086 1 96.5 50 GLU B C 1
ATOM 3429 O O . GLU B 1 50 ? -8.641 33.312 16.25 1 96.5 50 GLU B O 1
ATOM 3434 N N . LYS B 1 51 ? -9.469 32.344 14.445 1 96.5 51 LYS B N 1
ATOM 3435 C CA . LYS B 1 51 ? -10.75 32.125 15.102 1 96.5 51 LYS B CA 1
ATOM 3436 C C . LYS B 1 51 ? -10.641 31.047 16.172 1 96.5 51 LYS B C 1
ATOM 3438 O O . LYS B 1 51 ? -11.422 31.016 17.125 1 96.5 51 LYS B O 1
ATOM 3443 N N . ASN B 1 52 ? -9.695 30.141 16.062 1 97.81 52 ASN B N 1
ATOM 3444 C CA . ASN B 1 52 ? -9.641 28.969 16.938 1 97.81 52 ASN B CA 1
ATOM 3445 C C . ASN B 1 52 ? -8.43 29.031 17.875 1 97.81 52 ASN B C 1
ATOM 3447 O O . ASN B 1 52 ? -8.273 28.172 18.734 1 97.81 52 ASN B O 1
ATOM 3451 N N . TYR B 1 53 ? -7.543 30 17.672 1 96.5 53 TYR B N 1
ATOM 3452 C CA . TYR B 1 53 ? -6.402 30.203 18.562 1 96.5 53 TYR B CA 1
ATOM 3453 C C . TYR B 1 53 ? -6.324 31.656 19.031 1 96.5 53 TYR B C 1
ATOM 3455 O O . TYR B 1 53 ? -6.191 32.562 18.219 1 96.5 53 TYR B O 1
ATOM 3463 N N . VAL B 1 54 ? -6.41 31.812 20.266 1 88.75 54 VAL B N 1
ATOM 3464 C CA . VAL B 1 54 ? -6.352 33.156 20.859 1 88.75 54 VAL B CA 1
ATOM 3465 C C . VAL B 1 54 ? -4.945 33.719 20.688 1 88.75 54 VAL B C 1
ATOM 3467 O O . VAL B 1 54 ? -3.957 33.062 21.016 1 88.75 54 VAL B O 1
ATOM 3470 N N . PRO B 1 55 ? -4.922 34.875 20.141 1 85.12 55 PRO B N 1
ATOM 3471 C CA . PRO B 1 55 ? -3.604 35.5 20.047 1 85.12 55 PRO B CA 1
ATOM 3472 C C . PRO B 1 55 ? -2.939 35.688 21.406 1 85.12 55 PRO B C 1
ATOM 3474 O O . PRO B 1 55 ? -3.613 36.031 22.391 1 85.12 55 PRO B O 1
ATOM 3477 N N . THR B 1 56 ? -1.758 35.25 21.531 1 85.56 56 THR B N 1
ATOM 3478 C CA . THR B 1 56 ? -0.962 35.438 22.734 1 85.56 56 THR B CA 1
ATOM 3479 C C . THR B 1 56 ? 0.382 36.062 22.391 1 85.56 56 THR B C 1
ATOM 3481 O O . THR B 1 56 ? 0.792 36.094 21.234 1 85.56 56 THR B O 1
ATOM 3484 N N . LEU B 1 57 ? 1.029 36.594 23.453 1 85.38 57 LEU B N 1
ATOM 3485 C CA . LEU B 1 57 ? 2.338 37.219 23.281 1 85.38 57 LEU B CA 1
ATOM 3486 C C . LEU B 1 57 ? 3.396 36.188 22.953 1 85.38 57 LEU B C 1
ATOM 3488 O O . LEU B 1 57 ? 4.438 36.5 22.375 1 85.38 57 LEU B O 1
ATOM 3492 N N . ASP B 1 58 ? 3.09 35 23.234 1 88.56 58 ASP B N 1
ATOM 3493 C CA . ASP B 1 58 ? 4.082 33.938 23.094 1 88.56 58 ASP B CA 1
ATOM 3494 C C . ASP B 1 58 ? 3.926 33.219 21.766 1 88.56 58 ASP B C 1
ATOM 3496 O O . ASP B 1 58 ? 4.605 32.219 21.516 1 88.56 58 ASP B O 1
ATOM 3500 N N . HIS B 1 59 ? 3.035 33.656 20.953 1 95 59 HIS B N 1
ATOM 3501 C CA . HIS B 1 59 ? 2.834 33.031 19.656 1 95 59 HIS B CA 1
ATOM 3502 C C . HIS B 1 59 ? 2.77 34.094 18.547 1 95 59 HIS B C 1
ATOM 3504 O O . HIS B 1 59 ? 2.084 35.094 18.703 1 95 59 HIS B O 1
ATOM 3510 N N . GLN B 1 60 ? 3.467 33.844 17.484 1 95.94 60 GLN B N 1
ATOM 3511 C CA . GLN B 1 60 ? 3.434 34.719 16.312 1 95.94 60 GLN B CA 1
ATOM 3512 C C . GLN B 1 60 ? 3.049 33.938 15.062 1 95.94 60 GLN B C 1
ATOM 3514 O O . GLN B 1 60 ? 3.654 32.906 14.758 1 95.94 60 GLN B O 1
ATOM 3519 N N . PHE B 1 61 ? 2.006 34.406 14.406 1 97.44 61 PHE B N 1
ATOM 3520 C CA . PHE B 1 61 ? 1.682 33.906 13.078 1 97.44 61 PHE B CA 1
ATOM 3521 C C . PHE B 1 61 ? 2.217 34.812 11.992 1 97.44 61 PHE B C 1
ATOM 3523 O O . PHE B 1 61 ? 1.918 36.031 11.992 1 97.44 61 PHE B O 1
ATOM 3530 N N . VAL B 1 62 ? 2.998 34.375 11.086 1 97.5 62 VAL B N 1
ATOM 3531 C CA . VAL B 1 62 ? 3.545 35.125 9.977 1 97.5 62 VAL B CA 1
ATOM 3532 C C . VAL B 1 62 ? 2.824 34.75 8.688 1 97.5 62 VAL B C 1
ATOM 3534 O O . VAL B 1 62 ? 3.047 33.688 8.133 1 97.5 62 VAL B O 1
ATOM 3537 N N . LEU B 1 63 ? 1.97 35.625 8.211 1 97.44 63 LEU B N 1
ATOM 3538 C CA . LEU B 1 63 ? 1.291 35.438 6.934 1 97.44 63 LEU B CA 1
ATOM 3539 C C . LEU B 1 63 ? 2.203 35.844 5.773 1 97.44 63 LEU B C 1
ATOM 3541 O O . LEU B 1 63 ? 2.662 36.969 5.695 1 97.44 63 LEU B O 1
ATOM 3545 N N . GLY B 1 64 ? 2.506 34.906 4.859 1 96.38 64 GLY B N 1
ATOM 3546 C CA . GLY B 1 64 ? 3.326 35.25 3.707 1 96.38 64 GLY B CA 1
ATOM 3547 C C . GLY B 1 64 ? 4.051 34.031 3.119 1 96.38 64 GLY B C 1
ATOM 3548 O O . GLY B 1 64 ? 4.004 32.938 3.676 1 96.38 64 GLY B O 1
ATOM 3549 N N . ASP B 1 65 ? 4.676 34.281 2.061 1 95.38 65 ASP B N 1
ATOM 3550 C CA . ASP B 1 65 ? 5.473 33.25 1.38 1 95.38 65 ASP B CA 1
ATOM 3551 C C . ASP B 1 65 ? 6.699 32.875 2.205 1 95.38 65 ASP B C 1
ATOM 3553 O O . ASP B 1 65 ? 7.434 33.75 2.672 1 95.38 65 ASP B O 1
ATOM 3557 N N . ILE B 1 66 ? 6.883 31.594 2.404 1 95.25 66 ILE B N 1
ATOM 3558 C CA . ILE B 1 66 ? 7.973 31.078 3.223 1 95.25 66 ILE B CA 1
ATOM 3559 C C . ILE B 1 66 ? 9.312 31.547 2.658 1 95.25 66 ILE B C 1
ATOM 3561 O O . ILE B 1 66 ? 10.305 31.609 3.381 1 95.25 66 ILE B O 1
ATOM 3565 N N . SER B 1 67 ? 9.422 31.859 1.349 1 94 67 SER B N 1
ATOM 3566 C CA . SER B 1 67 ? 10.656 32.312 0.715 1 94 67 SER B CA 1
ATOM 3567 C C . SER B 1 67 ? 11.125 33.625 1.302 1 94 67 SER B C 1
ATOM 3569 O O . SER B 1 67 ? 12.305 34 1.198 1 94 67 SER B O 1
ATOM 3571 N N . ASN B 1 68 ? 10.227 34.344 1.95 1 95.81 68 ASN B N 1
ATOM 3572 C CA . ASN B 1 68 ? 10.555 35.656 2.508 1 95.81 68 ASN B CA 1
ATOM 3573 C C . ASN B 1 68 ? 10.883 35.562 3.996 1 95.81 68 ASN B C 1
ATOM 3575 O O . ASN B 1 68 ? 11.117 36.594 4.648 1 95.81 68 ASN B O 1
ATOM 3579 N N . VAL B 1 69 ? 10.836 34.406 4.516 1 96.44 69 VAL B N 1
ATOM 3580 C CA . VAL B 1 69 ? 11.133 34.188 5.926 1 96.44 69 VAL B CA 1
ATOM 3581 C C . VAL B 1 69 ? 12.609 33.812 6.086 1 96.44 69 VAL B C 1
ATOM 3583 O O . VAL B 1 69 ? 13.141 33.031 5.301 1 96.44 69 VAL B O 1
ATOM 3586 N N . SER B 1 70 ? 13.297 34.375 7.078 1 96.88 70 SER B N 1
ATOM 3587 C CA . SER B 1 70 ? 14.68 34.062 7.398 1 96.88 70 SER B CA 1
ATOM 3588 C C . SER B 1 70 ? 14.781 33.406 8.773 1 96.88 70 SER B C 1
ATOM 3590 O O . SER B 1 70 ? 13.898 33.562 9.609 1 96.88 70 SER B O 1
ATOM 3592 N N . GLY B 1 71 ? 15.844 32.656 8.977 1 96.38 71 GLY B N 1
ATOM 3593 C CA . GLY B 1 71 ? 16.078 32.031 10.266 1 96.38 71 GLY B CA 1
ATOM 3594 C C . GLY B 1 71 ? 16.109 33.031 11.422 1 96.38 71 GLY B C 1
ATOM 3595 O O . GLY B 1 71 ? 15.648 32.719 12.523 1 96.38 71 GLY B O 1
ATOM 3596 N N . LYS B 1 72 ? 16.594 34.188 11.172 1 94.31 72 LYS B N 1
ATOM 3597 C CA . LYS B 1 72 ? 16.734 35.219 12.211 1 94.31 72 LYS B CA 1
ATOM 3598 C C . LYS B 1 72 ? 15.375 35.719 12.688 1 94.31 72 LYS B C 1
ATOM 3600 O O . LYS B 1 72 ? 15.266 36.312 13.758 1 94.31 72 LYS B O 1
ATOM 3605 N N . ASP B 1 73 ? 14.32 35.5 11.867 1 92.62 73 ASP B N 1
ATOM 3606 C CA . ASP B 1 73 ? 12.969 35.969 12.172 1 92.62 73 ASP B CA 1
ATOM 3607 C C . ASP B 1 73 ? 12.273 35 13.141 1 92.62 73 ASP B C 1
ATOM 3609 O O . ASP B 1 73 ? 11.211 35.312 13.68 1 92.62 73 ASP B O 1
ATOM 3613 N N . LEU B 1 74 ? 12.844 33.844 13.344 1 96.5 74 LEU B N 1
ATOM 3614 C CA . LEU B 1 74 ? 12.18 32.812 14.125 1 96.5 74 LEU B CA 1
ATOM 3615 C C . LEU B 1 74 ? 12.609 32.875 15.586 1 96.5 74 LEU B C 1
ATOM 3617 O O . LEU B 1 74 ? 13.734 33.281 15.891 1 96.5 74 LEU B O 1
ATOM 3621 N N . PRO B 1 75 ? 11.703 32.469 16.484 1 94.44 75 PRO B N 1
ATOM 3622 C CA . PRO B 1 75 ? 12.117 32.312 17.875 1 94.44 75 PRO B CA 1
ATOM 3623 C C . PRO B 1 75 ? 13.219 31.266 18.062 1 94.44 75 PRO B C 1
ATOM 3625 O O . PRO B 1 75 ? 13.227 30.25 17.359 1 94.44 75 PRO B O 1
ATOM 3628 N N . GLN B 1 76 ? 14.062 31.531 19.016 1 92.56 76 GLN B N 1
ATOM 3629 C CA . GLN B 1 76 ? 15.172 30.625 19.312 1 92.56 76 GLN B CA 1
ATOM 3630 C C . GLN B 1 76 ? 14.766 29.562 20.328 1 92.56 76 GLN B C 1
ATOM 3632 O O . GLN B 1 76 ? 13.758 29.719 21.031 1 92.56 76 GLN B O 1
ATOM 3637 N N . GLY B 1 77 ? 15.453 28.516 20.266 1 93.88 77 GLY B N 1
ATOM 3638 C CA . GLY B 1 77 ? 15.297 27.5 21.297 1 93.88 77 GLY B CA 1
ATOM 3639 C C . GLY B 1 77 ? 14.141 26.547 21.031 1 93.88 77 GLY B C 1
ATOM 3640 O O . GLY B 1 77 ? 13.602 25.953 21.969 1 93.88 77 GLY B O 1
ATOM 3641 N N . ALA B 1 78 ? 13.711 26.453 19.828 1 97.06 78 ALA B N 1
ATOM 3642 C CA . ALA B 1 78 ? 12.656 25.5 19.5 1 97.06 78 ALA B CA 1
ATOM 3643 C C . ALA B 1 78 ? 13.172 24.078 19.531 1 97.06 78 ALA B C 1
ATOM 3645 O O . ALA B 1 78 ? 14.305 23.797 19.125 1 97.06 78 ALA B O 1
ATOM 3646 N N . SER B 1 79 ? 12.305 23.219 20.031 1 98 79 SER B N 1
ATOM 3647 C CA . SER B 1 79 ? 12.664 21.812 20.141 1 98 79 SER B CA 1
ATOM 3648 C C . SER B 1 79 ? 12.172 21.016 18.938 1 98 79 SER B C 1
ATOM 3650 O O . SER B 1 79 ? 12.617 19.891 18.688 1 98 79 SER B O 1
ATOM 3652 N N . LEU B 1 80 ? 11.258 21.578 18.234 1 98.56 80 LEU B N 1
ATOM 3653 C CA . LEU B 1 80 ? 10.609 20.859 17.141 1 98.56 80 LEU B CA 1
ATOM 3654 C C . LEU B 1 80 ? 10.234 21.828 16.016 1 98.56 80 LEU B C 1
ATOM 3656 O O . LEU B 1 80 ? 9.734 22.922 16.281 1 98.56 80 LEU B O 1
ATOM 3660 N N . ALA B 1 81 ? 10.523 21.453 14.812 1 98.81 81 ALA B N 1
ATOM 3661 C CA . ALA B 1 81 ? 9.953 22.094 13.633 1 98.81 81 ALA B CA 1
ATOM 3662 C C . ALA B 1 81 ? 9.031 21.141 12.883 1 98.81 81 ALA B C 1
ATOM 3664 O O . ALA B 1 81 ? 9.438 20.031 12.516 1 98.81 81 ALA B O 1
ATOM 3665 N N . TRP B 1 82 ? 7.789 21.516 12.719 1 98.81 82 TRP B N 1
ATOM 3666 C CA . TRP B 1 82 ? 6.805 20.766 11.945 1 98.81 82 TRP B CA 1
ATOM 3667 C C . TRP B 1 82 ? 6.531 21.453 10.609 1 98.81 82 TRP B C 1
ATOM 3669 O O . TRP B 1 82 ? 6.254 22.641 10.562 1 98.81 82 TRP B O 1
ATOM 3679 N N . ALA B 1 83 ? 6.617 20.672 9.516 1 98.19 83 ALA B N 1
ATOM 3680 C CA . ALA B 1 83 ? 6.316 21.203 8.195 1 98.19 83 ALA B CA 1
ATOM 3681 C C . ALA B 1 83 ? 5.363 20.297 7.43 1 98.19 83 ALA B C 1
ATOM 3683 O O . ALA B 1 83 ? 5.586 19.078 7.352 1 98.19 83 ALA B O 1
ATOM 3684 N N . SER B 1 84 ? 4.293 20.828 6.945 1 95.81 84 SER B N 1
ATOM 3685 C CA . SER B 1 84 ? 3.373 20.156 6.031 1 95.81 84 SER B CA 1
ATOM 3686 C C . SER B 1 84 ? 3.373 20.828 4.66 1 95.81 84 SER B C 1
ATOM 3688 O O . SER B 1 84 ? 2.395 21.469 4.277 1 95.81 84 SER B O 1
ATOM 3690 N N . SER B 1 85 ? 4.406 20.672 3.922 1 89.62 85 SER B N 1
ATOM 3691 C CA . SER B 1 85 ? 4.621 21.391 2.67 1 89.62 85 SER B CA 1
ATOM 3692 C C . SER B 1 85 ? 3.803 20.781 1.535 1 89.62 85 SER B C 1
ATOM 3694 O O . SER B 1 85 ? 3.498 19.594 1.555 1 89.62 85 SER B O 1
ATOM 3696 N N . PRO B 1 86 ? 3.412 21.641 0.602 1 81.81 86 PRO B N 1
ATOM 3697 C CA . PRO B 1 86 ? 2.785 21.062 -0.587 1 81.81 86 PRO B CA 1
ATOM 3698 C C . PRO B 1 86 ? 3.73 20.156 -1.369 1 81.81 86 PRO B C 1
ATOM 3700 O O . PRO B 1 86 ? 4.941 20.375 -1.377 1 81.81 86 PRO B O 1
ATOM 3703 N N . CYS B 1 87 ? 3.258 18.953 -1.775 1 66.69 87 CYS B N 1
ATOM 3704 C CA . CYS B 1 87 ? 4.062 17.922 -2.441 1 66.69 87 CYS B CA 1
ATOM 3705 C C . CYS B 1 87 ? 4.449 18.375 -3.846 1 66.69 87 CYS B C 1
ATOM 3707 O O . CYS B 1 87 ? 3.721 18.125 -4.805 1 66.69 87 CYS B O 1
ATOM 3709 N N . THR B 1 88 ? 5.273 19.406 -4.039 1 63.88 88 THR B N 1
ATOM 3710 C CA . THR B 1 88 ? 5.738 19.812 -5.359 1 63.88 88 THR B CA 1
ATOM 3711 C C . THR B 1 88 ? 7.02 19.062 -5.73 1 63.88 88 THR B C 1
ATOM 3713 O O . THR B 1 88 ? 7.719 18.547 -4.855 1 63.88 88 THR B O 1
ATOM 3716 N N . ASP B 1 89 ? 7.285 18.688 -7.074 1 61.22 89 ASP B N 1
ATOM 3717 C CA . ASP B 1 89 ? 8.422 17.984 -7.645 1 61.22 89 ASP B CA 1
ATOM 3718 C C . ASP B 1 89 ? 9.727 18.375 -6.961 1 61.22 89 ASP B C 1
ATOM 3720 O O . ASP B 1 89 ? 10.32 19.406 -7.305 1 61.22 89 ASP B O 1
ATOM 3724 N N . LEU B 1 90 ? 10.094 17.75 -5.84 1 66.12 90 LEU B N 1
ATOM 3725 C CA . LEU B 1 90 ? 11.281 18 -5.031 1 66.12 90 LEU B CA 1
ATOM 3726 C C . LEU B 1 90 ? 12.547 17.719 -5.832 1 66.12 90 LEU B C 1
ATOM 3728 O O . LEU B 1 90 ? 13.523 18.469 -5.75 1 66.12 90 LEU B O 1
ATOM 3732 N N . SER B 1 91 ? 12.641 16.656 -6.598 1 58.91 91 SER B N 1
ATOM 3733 C CA . SER B 1 91 ? 13.867 16.234 -7.27 1 58.91 91 SER B CA 1
ATOM 3734 C C . SER B 1 91 ? 14.211 17.172 -8.422 1 58.91 91 SER B C 1
ATOM 3736 O O . SER B 1 91 ? 15.383 17.484 -8.633 1 58.91 91 SER B O 1
ATOM 3738 N N . LEU B 1 92 ? 13.266 17.562 -9.141 1 52.25 92 LEU B N 1
ATOM 3739 C CA . LEU B 1 92 ? 13.555 18.453 -10.266 1 52.25 92 LEU B CA 1
ATOM 3740 C C . LEU B 1 92 ? 13.984 19.828 -9.766 1 52.25 92 LEU B C 1
ATOM 3742 O O . LEU B 1 92 ? 14.836 20.484 -10.383 1 52.25 92 LEU B O 1
ATOM 3746 N N . ALA B 1 93 ? 13.484 20.109 -8.664 1 49.09 93 ALA B N 1
ATOM 3747 C CA . ALA B 1 93 ? 13.766 21.438 -8.117 1 49.09 93 ALA B CA 1
ATOM 3748 C C . ALA B 1 93 ? 15.164 21.5 -7.516 1 49.09 93 ALA B C 1
ATOM 3750 O O . ALA B 1 93 ? 15.812 22.547 -7.547 1 49.09 93 ALA B O 1
ATOM 3751 N N . GLY B 1 94 ? 15.664 20.375 -7.012 1 46.09 94 GLY B N 1
ATOM 3752 C CA . GLY B 1 94 ? 16.984 20.328 -6.414 1 46.09 94 GLY B CA 1
ATOM 3753 C C . GLY B 1 94 ? 18.109 20.438 -7.438 1 46.09 94 GLY B C 1
ATOM 3754 O O . GLY B 1 94 ? 19.125 21.078 -7.195 1 46.09 94 GLY B O 1
ATOM 3755 N N . THR B 1 95 ? 17.969 19.656 -8.555 1 45.03 95 THR B N 1
ATOM 3756 C CA . THR B 1 95 ? 18.984 19.656 -9.594 1 45.03 95 THR B CA 1
ATOM 3757 C C . THR B 1 95 ? 19.016 20.984 -10.344 1 45.03 95 THR B C 1
ATOM 3759 O O . THR B 1 95 ? 20.047 21.359 -10.898 1 45.03 95 THR B O 1
ATOM 3762 N N . ARG B 1 96 ? 17.844 21.453 -10.531 1 41.03 96 ARG B N 1
ATOM 3763 C CA . ARG B 1 96 ? 17.844 22.703 -11.281 1 41.03 96 ARG B CA 1
ATOM 3764 C C . ARG B 1 96 ? 18.578 23.797 -10.508 1 41.03 96 ARG B C 1
ATOM 3766 O O . ARG B 1 96 ? 18.891 24.844 -11.062 1 41.03 96 ARG B O 1
ATOM 3773 N N . ALA B 1 97 ? 18.578 23.609 -9.242 1 42.81 97 ALA B N 1
ATOM 3774 C CA . ALA B 1 97 ? 19.328 24.625 -8.5 1 42.81 97 ALA B CA 1
ATOM 3775 C C . ALA B 1 97 ? 20.797 24.609 -8.898 1 42.81 97 ALA B C 1
ATOM 3777 O O . ALA B 1 97 ? 21.469 25.641 -8.844 1 42.81 97 ALA B O 1
ATOM 3778 N N . GLY B 1 98 ? 21.344 23.484 -9.188 1 38.09 98 GLY B N 1
ATOM 3779 C CA . GLY B 1 98 ? 22.719 23.562 -9.664 1 38.09 98 GLY B CA 1
ATOM 3780 C C . GLY B 1 98 ? 22.875 24.422 -10.906 1 38.09 98 GLY B C 1
ATOM 3781 O O . GLY B 1 98 ? 23.906 25.078 -11.086 1 38.09 98 GLY B O 1
ATOM 3782 N N . LEU B 1 99 ? 22.078 24.25 -11.883 1 35.16 99 LEU B N 1
ATOM 3783 C CA . LEU B 1 99 ? 22.391 25.062 -13.062 1 35.16 99 LEU B CA 1
ATOM 3784 C C . LEU B 1 99 ? 21.969 26.5 -12.852 1 35.16 99 LEU B C 1
ATOM 3786 O O . LEU B 1 99 ? 22.688 27.422 -13.25 1 35.16 99 LEU B O 1
ATOM 3790 N N . ALA B 1 100 ? 20.625 26.828 -12.656 1 39.88 100 ALA B N 1
ATOM 3791 C CA . ALA B 1 100 ? 20.328 28.25 -12.609 1 39.88 100 ALA B CA 1
ATOM 3792 C C . ALA B 1 100 ? 20.312 28.766 -11.18 1 39.88 100 ALA B C 1
ATOM 3794 O O . ALA B 1 100 ? 20.062 29.953 -10.938 1 39.88 100 ALA B O 1
ATOM 3795 N N . GLY B 1 101 ? 20.75 28.188 -10.125 1 39.34 101 GLY B N 1
ATOM 3796 C CA . GLY B 1 101 ? 21.016 28.656 -8.766 1 39.34 101 GLY B CA 1
ATOM 3797 C C . GLY B 1 101 ? 19.844 28.438 -7.824 1 39.34 101 GLY B C 1
ATOM 3798 O O . GLY B 1 101 ? 19.984 28.594 -6.609 1 39.34 101 GLY B O 1
ATOM 3799 N N . LYS B 1 102 ? 18.562 28.859 -8.078 1 41.72 102 LYS B N 1
ATOM 3800 C CA . LYS B 1 102 ? 17.562 29 -7.023 1 41.72 102 LYS B CA 1
ATOM 3801 C C . LYS B 1 102 ? 16.656 27.766 -6.945 1 41.72 102 LYS B C 1
ATOM 3803 O O . LYS B 1 102 ? 16.156 27.297 -7.965 1 41.72 102 LYS B O 1
ATOM 3808 N N . GLN B 1 103 ? 16.781 26.891 -6.094 1 47.81 103 GLN B N 1
ATOM 3809 C CA . GLN B 1 103 ? 15.859 25.812 -5.766 1 47.81 103 GLN B CA 1
ATOM 3810 C C . GLN B 1 103 ? 14.438 26.328 -5.59 1 47.81 103 GLN B C 1
ATOM 3812 O O . GLN B 1 103 ? 14.188 27.219 -4.777 1 47.81 103 GLN B O 1
ATOM 3817 N N . SER B 1 104 ? 13.336 26.281 -6.398 1 54.22 104 SER B N 1
ATOM 3818 C CA . SER B 1 104 ? 12.055 26.984 -6.418 1 54.22 104 SER B CA 1
ATOM 3819 C C . SER B 1 104 ? 10.977 26.172 -5.695 1 54.22 104 SER B C 1
ATOM 3821 O O . SER B 1 104 ? 9.875 26.688 -5.457 1 54.22 104 SER B O 1
ATOM 3823 N N . GLY B 1 105 ? 11.32 25.078 -4.797 1 80.56 105 GLY B N 1
ATOM 3824 C CA . GLY B 1 105 ? 10.227 24.391 -4.133 1 80.56 105 GLY B CA 1
ATOM 3825 C C . GLY B 1 105 ? 10.102 24.75 -2.664 1 80.56 105 GLY B C 1
ATOM 3826 O O . GLY B 1 105 ? 11.094 25.078 -2.014 1 80.56 105 GLY B O 1
ATOM 3827 N N . THR B 1 106 ? 8.844 25.031 -2.164 1 87.56 106 THR B N 1
ATOM 3828 C CA . THR B 1 106 ? 8.555 25.453 -0.799 1 87.56 106 THR B CA 1
ATOM 3829 C C . THR B 1 106 ? 9.312 24.594 0.208 1 87.56 106 THR B C 1
ATOM 3831 O O . THR B 1 106 ? 9.789 25.094 1.226 1 87.56 106 THR B O 1
ATOM 3834 N N . PHE B 1 107 ? 9.555 23.375 -0.105 1 92.56 107 PHE B N 1
ATOM 3835 C CA . PHE B 1 107 ? 10.32 22.484 0.76 1 92.56 107 PHE B CA 1
ATOM 3836 C C . PHE B 1 107 ? 11.75 23 0.937 1 92.56 107 PHE B C 1
ATOM 3838 O O . PHE B 1 107 ? 12.281 22.984 2.049 1 92.56 107 PHE B O 1
ATOM 3845 N N . TRP B 1 108 ? 12.359 23.438 -0.1 1 92.94 108 TRP B N 1
ATOM 3846 C CA . TRP B 1 108 ? 13.758 23.859 -0.059 1 92.94 108 TRP B CA 1
ATOM 3847 C C . TRP B 1 108 ? 13.922 25.141 0.749 1 92.94 108 TRP B C 1
ATOM 3849 O O . TRP B 1 108 ? 14.953 25.344 1.39 1 92.94 108 TRP B O 1
ATOM 3859 N N . HIS B 1 109 ? 12.914 25.969 0.714 1 93.75 109 HIS B N 1
ATOM 3860 C CA . HIS B 1 109 ? 12.953 27.141 1.574 1 93.75 109 HIS B CA 1
ATOM 3861 C C . HIS B 1 109 ? 12.883 26.75 3.047 1 93.75 109 HIS B C 1
ATOM 3863 O O . HIS B 1 109 ? 13.523 27.375 3.891 1 93.75 109 HIS B O 1
ATOM 3869 N N . PHE B 1 110 ? 12.086 25.75 3.342 1 95.88 110 PHE B N 1
ATOM 3870 C CA . PHE B 1 110 ? 12.055 25.203 4.695 1 95.88 110 PHE B CA 1
ATOM 3871 C C . PHE B 1 110 ? 13.438 24.703 5.109 1 95.88 110 PHE B C 1
ATOM 3873 O O . PHE B 1 110 ? 13.922 25.031 6.191 1 95.88 110 PHE B O 1
ATOM 3880 N N . VAL B 1 111 ? 14.109 23.953 4.246 1 96.56 111 VAL B N 1
ATOM 3881 C CA . VAL B 1 111 ? 15.445 23.422 4.5 1 96.56 111 VAL B CA 1
ATOM 3882 C C . VAL B 1 111 ? 16.438 24.562 4.688 1 96.56 111 VAL B C 1
ATOM 3884 O O . VAL B 1 111 ? 17.266 24.547 5.602 1 96.56 111 VAL B O 1
ATOM 3887 N N . ARG B 1 112 ? 16.312 25.578 3.834 1 96.5 112 ARG B N 1
ATOM 3888 C CA . ARG B 1 112 ? 17.172 26.75 3.93 1 96.5 112 ARG B CA 1
ATOM 3889 C C . ARG B 1 112 ? 17.047 27.422 5.297 1 96.5 112 ARG B C 1
ATOM 3891 O O . ARG B 1 112 ? 18.047 27.781 5.918 1 96.5 112 ARG B O 1
ATOM 3898 N N . ILE B 1 113 ? 15.859 27.594 5.711 1 97.69 113 ILE B N 1
ATOM 3899 C CA . ILE B 1 113 ? 15.602 28.25 6.988 1 97.69 113 ILE B CA 1
ATOM 3900 C C . ILE B 1 113 ? 16.234 27.438 8.117 1 97.69 113 ILE B C 1
ATOM 3902 O O . ILE B 1 113 ? 16.859 28 9.023 1 97.69 113 ILE B O 1
ATOM 3906 N N . LEU B 1 114 ? 16.062 26.094 8.117 1 98 114 LEU B N 1
ATOM 3907 C CA . LEU B 1 114 ? 16.703 25.234 9.109 1 98 114 LEU B CA 1
ATOM 3908 C C . LEU B 1 114 ? 18.219 25.438 9.109 1 98 114 LEU B C 1
ATOM 3910 O O . LEU B 1 114 ? 18.844 25.5 10.172 1 98 114 LEU B O 1
ATOM 3914 N N . GLU B 1 115 ? 18.766 25.531 7.93 1 98 115 GLU B N 1
ATOM 3915 C CA . GLU B 1 115 ? 20.188 25.75 7.789 1 98 115 GLU B CA 1
ATOM 3916 C C . GLU B 1 115 ? 20.609 27.078 8.398 1 98 115 GLU B C 1
ATOM 3918 O O . GLU B 1 115 ? 21.625 27.156 9.102 1 98 115 GLU B O 1
ATOM 3923 N N . GLU B 1 116 ? 19.844 28.109 8.148 1 97.81 116 GLU B N 1
ATOM 3924 C CA . GLU B 1 116 ? 20.125 29.453 8.641 1 97.81 116 GLU B CA 1
ATOM 3925 C C . GLU B 1 116 ? 20.094 29.5 10.164 1 97.81 116 GLU B C 1
ATOM 3927 O O . GLU B 1 116 ? 20.75 30.344 10.781 1 97.81 116 GLU B O 1
ATOM 3932 N N . LEU B 1 117 ? 19.359 28.578 10.734 1 97.19 117 LEU B N 1
ATOM 3933 C CA . LEU B 1 117 ? 19.266 28.547 12.195 1 97.19 117 LEU B CA 1
ATOM 3934 C C . LEU B 1 117 ? 20.547 28 12.805 1 97.19 117 LEU B C 1
ATOM 3936 O O . LEU B 1 117 ? 20.797 28.172 14 1 97.19 117 LEU B O 1
ATOM 3940 N N . GLY B 1 118 ? 21.375 27.25 12.062 1 95.5 118 GLY B N 1
ATOM 3941 C CA . GLY B 1 118 ? 22.672 26.766 12.508 1 95.5 118 GLY B CA 1
ATOM 3942 C C . GLY B 1 118 ? 22.594 25.891 13.742 1 95.5 118 GLY B C 1
ATOM 3943 O O . GLY B 1 118 ? 21.828 24.906 13.766 1 95.5 118 GLY B O 1
ATOM 3944 N N . LYS B 1 119 ? 23.266 26.297 14.758 1 93.31 119 LYS B N 1
ATOM 3945 C CA . LYS B 1 119 ? 23.312 25.516 16 1 93.31 119 LYS B CA 1
ATOM 3946 C C . LYS B 1 119 ? 21.984 25.625 16.75 1 93.31 119 LYS B C 1
ATOM 3948 O O . LYS B 1 119 ? 21.719 24.812 17.641 1 93.31 119 LYS B O 1
ATOM 3953 N N . GLY B 1 120 ? 21.234 26.609 16.391 1 95.25 120 GLY B N 1
ATOM 3954 C CA . GLY B 1 120 ? 19.953 26.828 17.062 1 95.25 120 GLY B CA 1
ATOM 3955 C C . GLY B 1 120 ? 18.812 26.078 16.406 1 95.25 120 GLY B C 1
ATOM 3956 O O . GLY B 1 120 ? 17.656 26.203 16.828 1 95.25 120 GLY B O 1
ATOM 3957 N N . LYS B 1 121 ? 19.125 25.297 15.344 1 97.69 121 LYS B N 1
ATOM 3958 C CA . LYS B 1 121 ? 18.047 24.547 14.695 1 97.69 121 LYS B CA 1
ATOM 3959 C C . LYS B 1 121 ? 17.453 23.516 15.648 1 97.69 121 LYS B C 1
ATOM 3961 O O . LYS B 1 121 ? 18.141 22.984 16.516 1 97.69 121 LYS B O 1
ATOM 3966 N N . PRO B 1 122 ? 16.141 23.266 15.531 1 98.25 122 PRO B N 1
ATOM 3967 C CA . PRO B 1 122 ? 15.508 22.281 16.422 1 98.25 122 PRO B CA 1
ATOM 3968 C C . PRO B 1 122 ? 16.141 20.906 16.312 1 98.25 122 PRO B C 1
ATOM 3970 O O . PRO B 1 122 ? 16.484 20.469 15.211 1 98.25 122 PRO B O 1
ATOM 3973 N N . PRO B 1 123 ? 16.281 20.219 17.375 1 98.19 123 PRO B N 1
ATOM 3974 C CA . PRO B 1 123 ? 16.859 18.875 17.328 1 98.19 123 PRO B CA 1
ATOM 3975 C C . PRO B 1 123 ? 15.961 17.859 16.641 1 98.19 123 PRO B C 1
ATOM 3977 O O . PRO B 1 123 ? 16.422 16.781 16.234 1 98.19 123 PRO B O 1
ATOM 3980 N N . VAL B 1 124 ? 14.672 18.156 16.547 1 98.69 124 VAL B N 1
ATOM 3981 C CA . VAL B 1 124 ? 13.711 17.281 15.883 1 98.69 124 VAL B CA 1
ATOM 3982 C C . VAL B 1 124 ? 12.961 18.047 14.805 1 98.69 124 VAL B C 1
ATOM 3984 O O . VAL B 1 124 ? 12.562 19.203 15.016 1 98.69 124 VAL B O 1
ATOM 3987 N N . VAL B 1 125 ? 12.797 17.422 13.641 1 98.75 125 VAL B N 1
ATOM 3988 C CA . VAL B 1 125 ? 12.031 18.016 12.547 1 98.75 125 VAL B CA 1
ATOM 3989 C C . VAL B 1 125 ? 11.055 17 11.984 1 98.75 125 VAL B C 1
ATOM 3991 O O . VAL B 1 125 ? 11.328 15.797 11.984 1 98.75 125 VAL B O 1
ATOM 3994 N N . VAL B 1 126 ? 9.883 17.422 11.617 1 98.81 126 VAL B N 1
ATOM 3995 C CA . VAL B 1 126 ? 8.883 16.578 10.977 1 98.81 126 VAL B CA 1
ATOM 3996 C C . VAL B 1 126 ? 8.484 17.172 9.633 1 98.81 126 VAL B C 1
ATOM 3998 O O . VAL B 1 126 ? 8.25 18.375 9.523 1 98.81 126 VAL B O 1
ATOM 4001 N N . LEU B 1 127 ? 8.461 16.359 8.633 1 97.88 127 LEU B N 1
ATOM 4002 C CA . LEU B 1 127 ? 7.867 16.688 7.344 1 97.88 127 LEU B CA 1
ATOM 4003 C C . LEU B 1 127 ? 6.707 15.758 7.016 1 97.88 127 LEU B C 1
ATOM 4005 O O . LEU B 1 127 ? 6.891 14.539 6.945 1 97.88 127 LEU B O 1
ATOM 4009 N N . GLU B 1 128 ? 5.512 16.281 6.926 1 97.44 128 GLU B N 1
ATOM 4010 C CA . GLU B 1 128 ? 4.328 15.539 6.492 1 97.44 128 GLU B CA 1
ATOM 4011 C C . GLU B 1 128 ? 4.086 15.719 4.996 1 97.44 128 GLU B C 1
ATOM 4013 O O . GLU B 1 128 ? 4.246 16.812 4.461 1 97.44 128 GLU B O 1
ATOM 4018 N N . ASN B 1 129 ? 3.764 14.648 4.285 1 95 129 ASN B N 1
ATOM 4019 C CA . ASN B 1 129 ? 3.48 14.695 2.855 1 95 129 ASN B CA 1
ATOM 4020 C C . ASN B 1 129 ? 2.594 13.531 2.42 1 95 129 ASN B C 1
ATOM 4022 O O . ASN B 1 129 ? 2.268 12.656 3.225 1 95 129 ASN B O 1
ATOM 4026 N N . VAL B 1 130 ? 2.1 13.586 1.181 1 93.56 130 VAL B N 1
ATOM 4027 C CA . VAL B 1 130 ? 1.295 12.5 0.623 1 93.56 130 VAL B CA 1
ATOM 4028 C C . VAL B 1 130 ? 2.174 11.281 0.375 1 93.56 130 VAL B C 1
ATOM 4030 O O . VAL B 1 130 ? 3.385 11.406 0.174 1 93.56 130 VAL B O 1
ATOM 4033 N N . VAL B 1 131 ? 1.581 10.109 0.339 1 93.44 131 VAL B N 1
ATOM 4034 C CA . VAL B 1 131 ? 2.311 8.852 0.187 1 93.44 131 VAL B CA 1
ATOM 4035 C C . VAL B 1 131 ? 2.938 8.781 -1.204 1 93.44 131 VAL B C 1
ATOM 4037 O O . VAL B 1 131 ? 3.934 8.086 -1.41 1 93.44 131 VAL B O 1
ATOM 4040 N N . GLY B 1 132 ? 2.41 9.539 -2.172 1 90.06 132 GLY B N 1
ATOM 4041 C CA . GLY B 1 132 ? 2.938 9.57 -3.525 1 90.06 132 GLY B CA 1
ATOM 4042 C C . GLY B 1 132 ? 4.387 10.008 -3.594 1 90.06 132 GLY B C 1
ATOM 4043 O O . GLY B 1 132 ? 5.098 9.688 -4.547 1 90.06 132 GLY B O 1
ATOM 4044 N N . LEU B 1 133 ? 4.859 10.711 -2.572 1 91.12 133 LEU B N 1
ATOM 4045 C CA . LEU B 1 133 ? 6.25 11.148 -2.516 1 91.12 133 LEU B CA 1
ATOM 4046 C C . LEU B 1 133 ? 7.195 9.953 -2.52 1 91.12 133 LEU B C 1
ATOM 4048 O O . LEU B 1 133 ? 8.305 10.039 -3.064 1 91.12 133 LEU B O 1
ATOM 4052 N N . ALA B 1 134 ? 6.766 8.859 -1.991 1 91.38 134 ALA B N 1
ATOM 4053 C CA . ALA B 1 134 ? 7.609 7.676 -1.838 1 91.38 134 ALA B CA 1
ATOM 4054 C C . ALA B 1 134 ? 7.949 7.062 -3.193 1 91.38 134 ALA B C 1
ATOM 4056 O O . ALA B 1 134 ? 8.953 6.355 -3.33 1 91.38 134 ALA B O 1
ATOM 4057 N N . THR B 1 135 ? 7.098 7.312 -4.207 1 84.5 135 THR B N 1
ATOM 4058 C CA . THR B 1 135 ? 7.305 6.695 -5.512 1 84.5 135 THR B CA 1
ATOM 4059 C C . THR B 1 135 ? 7.512 7.758 -6.59 1 84.5 135 THR B C 1
ATOM 4061 O O . THR B 1 135 ? 7.75 7.434 -7.754 1 84.5 135 THR B O 1
ATOM 4064 N N . SER B 1 136 ? 7.379 8.953 -6.145 1 82.12 136 SER B N 1
ATOM 4065 C CA . SER B 1 136 ? 7.574 10.055 -7.082 1 82.12 136 SER B CA 1
ATOM 4066 C C . SER B 1 136 ? 8.945 9.977 -7.742 1 82.12 136 SER B C 1
ATOM 4068 O O . SER B 1 136 ? 9.961 9.82 -7.062 1 82.12 136 SER B O 1
ATOM 4070 N N . HIS B 1 137 ? 8.969 10.039 -9.039 1 80.25 137 HIS B N 1
ATOM 4071 C CA . HIS B 1 137 ? 10.188 9.938 -9.828 1 80.25 137 HIS B CA 1
ATOM 4072 C C . HIS B 1 137 ? 11.039 8.75 -9.391 1 80.25 137 HIS B C 1
ATOM 4074 O O . HIS B 1 137 ? 12.234 8.891 -9.125 1 80.25 137 HIS B O 1
ATOM 4080 N N . GLY B 1 138 ? 10.375 7.637 -9.234 1 76.25 138 GLY B N 1
ATOM 4081 C CA . GLY B 1 138 ? 11.062 6.402 -8.875 1 76.25 138 GLY B CA 1
ATOM 4082 C C . GLY B 1 138 ? 11.602 6.41 -7.457 1 76.25 138 GLY B C 1
ATOM 4083 O O . GLY B 1 138 ? 12.539 5.68 -7.137 1 76.25 138 GLY B O 1
ATOM 4084 N N . GLY B 1 139 ? 11.133 7.34 -6.648 1 87.69 139 GLY B N 1
ATOM 4085 C CA . GLY B 1 139 ? 11.594 7.422 -5.273 1 87.69 139 GLY B CA 1
ATOM 4086 C C . GLY B 1 139 ? 12.648 8.492 -5.066 1 87.69 139 GLY B C 1
ATOM 4087 O O . GLY B 1 139 ? 13.039 8.773 -3.93 1 87.69 139 GLY B O 1
ATOM 4088 N N . ASP B 1 140 ? 13.102 9.156 -6.074 1 85.69 140 ASP B N 1
ATOM 4089 C CA . ASP B 1 140 ? 14.188 10.125 -6.008 1 85.69 140 ASP B CA 1
ATOM 4090 C C . ASP B 1 140 ? 13.781 11.344 -5.18 1 85.69 140 ASP B C 1
ATOM 4092 O O . ASP B 1 140 ? 14.609 11.922 -4.473 1 85.69 140 ASP B O 1
ATOM 4096 N N . ASP B 1 141 ? 12.523 11.719 -5.312 1 89 141 ASP B N 1
ATOM 4097 C CA . ASP B 1 141 ? 12.062 12.883 -4.559 1 89 141 ASP B CA 1
ATOM 4098 C C . ASP B 1 141 ? 12.156 12.641 -3.055 1 89 141 ASP B C 1
ATOM 4100 O O . ASP B 1 141 ? 12.648 13.484 -2.311 1 89 141 ASP B O 1
ATOM 4104 N N . LEU B 1 142 ? 11.68 11.477 -2.619 1 94.06 142 LEU B N 1
ATOM 4105 C CA . LEU B 1 142 ? 11.781 11.148 -1.201 1 94.06 142 LEU B CA 1
ATOM 4106 C C . LEU B 1 142 ? 13.242 11.055 -0.771 1 94.06 142 LEU B C 1
ATOM 4108 O O . LEU B 1 142 ? 13.617 11.562 0.287 1 94.06 142 LEU B O 1
ATOM 4112 N N . ALA B 1 143 ? 14.07 10.414 -1.549 1 93.38 143 ALA B N 1
ATOM 4113 C CA . ALA B 1 143 ? 15.492 10.297 -1.243 1 93.38 143 ALA B CA 1
ATOM 4114 C C . ALA B 1 143 ? 16.141 11.672 -1.109 1 93.38 143 ALA B C 1
ATOM 4116 O O . ALA B 1 143 ? 16.938 11.898 -0.201 1 93.38 143 ALA B O 1
ATOM 4117 N N . GLU B 1 144 ? 15.758 12.539 -1.992 1 91.19 144 GLU B N 1
ATOM 4118 C CA . GLU B 1 144 ? 16.312 13.883 -1.959 1 91.19 144 GLU B CA 1
ATOM 4119 C C . GLU B 1 144 ? 15.898 14.617 -0.686 1 91.19 144 GLU B C 1
ATOM 4121 O O . GLU B 1 144 ? 16.703 15.359 -0.106 1 91.19 144 GLU B O 1
ATOM 4126 N N . ALA B 1 145 ? 14.664 14.484 -0.339 1 94.38 145 ALA B N 1
ATOM 4127 C CA . ALA B 1 145 ? 14.211 15.102 0.903 1 94.38 145 ALA B CA 1
ATOM 4128 C C . ALA B 1 145 ? 15.008 14.586 2.098 1 94.38 145 ALA B C 1
ATOM 4130 O O . ALA B 1 145 ? 15.445 15.367 2.941 1 94.38 145 ALA B O 1
ATOM 4131 N N . ILE B 1 146 ? 15.188 13.281 2.145 1 97 146 ILE B N 1
ATOM 4132 C CA . ILE B 1 146 ? 15.93 12.664 3.238 1 97 146 ILE B CA 1
ATOM 4133 C C . ILE B 1 146 ? 17.375 13.164 3.221 1 97 146 ILE B C 1
ATOM 4135 O O . ILE B 1 146 ? 17.922 13.539 4.262 1 97 146 ILE B O 1
ATOM 4139 N N . CYS B 1 147 ? 18 13.266 2.066 1 95.12 147 CYS B N 1
ATOM 4140 C CA . CYS B 1 147 ? 19.375 13.734 1.922 1 95.12 147 CYS B CA 1
ATOM 4141 C C . CYS B 1 147 ? 19.5 15.18 2.4 1 95.12 147 CYS B C 1
ATOM 4143 O O . CYS B 1 147 ? 20.516 15.539 3.01 1 95.12 147 CYS B O 1
ATOM 4145 N N . ALA B 1 148 ? 18.516 15.992 2.025 1 94.88 148 ALA B N 1
ATOM 4146 C CA . ALA B 1 148 ? 18.531 17.375 2.469 1 94.88 148 ALA B CA 1
ATOM 4147 C C . ALA B 1 148 ? 18.625 17.469 3.99 1 94.88 148 ALA B C 1
ATOM 4149 O O . ALA B 1 148 ? 19.391 18.266 4.531 1 94.88 148 ALA B O 1
ATOM 4150 N N . PHE B 1 149 ? 17.828 16.672 4.691 1 98.12 149 PHE B N 1
ATOM 4151 C CA . PHE B 1 149 ? 17.859 16.641 6.148 1 98.12 149 PHE B CA 1
ATOM 4152 C C . PHE B 1 149 ? 19.188 16.062 6.641 1 98.12 149 PHE B C 1
ATOM 4154 O O . PHE B 1 149 ? 19.75 16.516 7.633 1 98.12 149 PHE B O 1
ATOM 4161 N N . ASN B 1 150 ? 19.688 14.992 5.926 1 98.5 150 ASN B N 1
ATOM 4162 C CA . ASN B 1 150 ? 20.969 14.391 6.277 1 98.5 150 ASN B CA 1
ATOM 4163 C C . ASN B 1 150 ? 22.094 15.406 6.238 1 98.5 150 ASN B C 1
ATOM 4165 O O . ASN B 1 150 ? 22.953 15.422 7.125 1 98.5 150 ASN B O 1
ATOM 4169 N N . ARG B 1 151 ? 22.094 16.266 5.246 1 97.31 151 ARG B N 1
ATOM 4170 C CA . ARG B 1 151 ? 23.125 17.297 5.094 1 97.31 151 ARG B CA 1
ATOM 4171 C C . ARG B 1 151 ? 23.125 18.25 6.273 1 97.31 151 ARG B C 1
ATOM 4173 O O . ARG B 1 151 ? 24.156 18.859 6.594 1 97.31 151 ARG B O 1
ATOM 4180 N N . LEU B 1 152 ? 22 18.422 6.895 1 98.38 152 LEU B N 1
ATOM 4181 C CA . LEU B 1 152 ? 21.891 19.297 8.055 1 98.38 152 LEU B CA 1
ATOM 4182 C C . LEU B 1 152 ? 22.203 18.547 9.344 1 98.38 152 LEU B C 1
ATOM 4184 O O . LEU B 1 152 ? 22.078 19.109 10.438 1 98.38 152 LEU B O 1
ATOM 4188 N N . GLY B 1 153 ? 22.469 17.297 9.258 1 98.38 153 GLY B N 1
ATOM 4189 C CA . GLY B 1 153 ? 22.891 16.516 10.414 1 98.38 153 GLY B CA 1
ATOM 4190 C C . GLY B 1 153 ? 21.797 15.625 10.977 1 98.38 153 GLY B C 1
ATOM 4191 O O . GLY B 1 153 ? 22.016 14.898 11.945 1 98.38 153 GLY B O 1
ATOM 4192 N N . TYR B 1 154 ? 20.609 15.617 10.367 1 98.75 154 TYR B N 1
ATOM 4193 C CA . TYR B 1 154 ? 19.5 14.828 10.883 1 98.75 154 TYR B CA 1
ATOM 4194 C C . TYR B 1 154 ? 19.547 13.406 10.344 1 98.75 154 TYR B C 1
ATOM 4196 O O . TYR B 1 154 ? 19.734 13.188 9.148 1 98.75 154 TYR B O 1
ATOM 4204 N N . SER B 1 155 ? 19.406 12.383 11.195 1 98.81 155 SER B N 1
ATOM 4205 C CA . SER B 1 155 ? 18.953 11.062 10.781 1 98.81 155 SER B CA 1
ATOM 4206 C C . SER B 1 155 ? 17.438 11.031 10.562 1 98.81 155 SER B C 1
ATOM 4208 O O . SER B 1 155 ? 16.688 11.648 11.312 1 98.81 155 SER B O 1
ATOM 4210 N N . VAL B 1 156 ? 16.984 10.289 9.555 1 98.75 156 VAL B N 1
ATOM 4211 C CA . VAL B 1 156 ? 15.57 10.43 9.203 1 98.75 156 VAL B CA 1
ATOM 4212 C C . VAL B 1 156 ? 14.875 9.07 9.312 1 98.75 156 VAL B C 1
ATOM 4214 O O . VAL B 1 156 ? 15.367 8.07 8.805 1 98.75 156 VAL B O 1
ATOM 4217 N N . ASP B 1 157 ? 13.82 9.023 10.047 1 98.62 157 ASP B N 1
ATOM 4218 C CA . ASP B 1 157 ? 12.836 7.945 10.008 1 98.62 157 ASP B CA 1
ATOM 4219 C C . ASP B 1 157 ? 11.68 8.289 9.062 1 98.62 157 ASP B C 1
ATOM 4221 O O . ASP B 1 157 ? 11.359 9.461 8.875 1 98.62 157 ASP B O 1
ATOM 4225 N N . VAL B 1 158 ? 11.117 7.273 8.398 1 98.19 158 VAL B N 1
ATOM 4226 C CA . VAL B 1 158 ? 9.984 7.492 7.5 1 98.19 158 VAL B CA 1
ATOM 4227 C C . VAL B 1 158 ? 8.828 6.578 7.898 1 98.19 158 VAL B C 1
ATOM 4229 O O . VAL B 1 158 ? 9 5.359 7.984 1 98.19 158 VAL B O 1
ATOM 4232 N N . LEU B 1 159 ? 7.699 7.219 8.203 1 98.19 159 LEU B N 1
ATOM 4233 C CA . LEU B 1 159 ? 6.488 6.5 8.578 1 98.19 159 LEU B CA 1
ATOM 4234 C C . LEU B 1 159 ? 5.359 6.785 7.594 1 98.19 159 LEU B C 1
ATOM 4236 O O . LEU B 1 159 ? 5.309 7.863 7 1 98.19 159 LEU B O 1
ATOM 4240 N N . SER B 1 160 ? 4.508 5.781 7.352 1 97.19 160 SER B N 1
ATOM 4241 C CA . SER B 1 160 ? 3.215 5.965 6.699 1 97.19 160 SER B CA 1
ATOM 4242 C C . SER B 1 160 ? 2.066 5.695 7.664 1 97.19 160 SER B C 1
ATOM 4244 O O . SER B 1 160 ? 1.933 4.582 8.18 1 97.19 160 SER B O 1
ATOM 4246 N N . ILE B 1 161 ? 1.245 6.691 7.922 1 98.06 161 ILE B N 1
ATOM 4247 C CA . ILE B 1 161 ? 0.129 6.535 8.844 1 98.06 161 ILE B CA 1
ATOM 4248 C C . ILE B 1 161 ? -1.176 6.914 8.148 1 98.06 161 ILE B C 1
ATOM 4250 O O . ILE B 1 161 ? -1.312 8.023 7.629 1 98.06 161 ILE B O 1
ATOM 4254 N N . ASP B 1 162 ? -2.094 5.957 8.109 1 97.44 162 ASP B N 1
ATOM 4255 C CA . ASP B 1 162 ? -3.443 6.234 7.633 1 97.44 162 ASP B CA 1
ATOM 4256 C C . ASP B 1 162 ? -4.328 6.762 8.758 1 97.44 162 ASP B C 1
ATOM 4258 O O . ASP B 1 162 ? -4.469 6.117 9.805 1 97.44 162 ASP B O 1
ATOM 4262 N N . ALA B 1 163 ? -4.949 7.91 8.555 1 98.25 163 ALA B N 1
ATOM 4263 C CA . ALA B 1 163 ? -5.816 8.508 9.562 1 98.25 163 ALA B CA 1
ATOM 4264 C C . ALA B 1 163 ? -6.949 7.559 9.945 1 98.25 163 ALA B C 1
ATOM 4266 O O . ALA B 1 163 ? -7.566 7.715 11 1 98.25 163 ALA B O 1
ATOM 4267 N N . ARG B 1 164 ? -7.18 6.57 9.133 1 97.12 164 ARG B N 1
ATOM 4268 C CA . ARG B 1 164 ? -8.258 5.613 9.359 1 97.12 164 ARG B CA 1
ATOM 4269 C C . ARG B 1 164 ? -8.078 4.883 10.68 1 97.12 164 ARG B C 1
ATOM 4271 O O . ARG B 1 164 ? -9.031 4.312 11.219 1 97.12 164 ARG B O 1
ATOM 4278 N N . ARG B 1 165 ? -6.887 4.836 11.141 1 97.06 165 ARG B N 1
ATOM 4279 C CA . ARG B 1 165 ? -6.621 4.199 12.43 1 97.06 165 ARG B CA 1
ATOM 4280 C C . ARG B 1 165 ? -7.238 4.996 13.57 1 97.06 165 ARG B C 1
ATOM 4282 O O . ARG B 1 165 ? -7.402 4.477 14.68 1 97.06 165 ARG B O 1
ATOM 4289 N N . PHE B 1 166 ? -7.656 6.289 13.328 1 98.38 166 PHE B N 1
ATOM 4290 C CA . PHE B 1 166 ? -8.07 7.18 14.406 1 98.38 166 PHE B CA 1
ATOM 4291 C C . PHE B 1 166 ? -9.438 7.789 14.109 1 98.38 166 PHE B C 1
ATOM 4293 O O . PHE B 1 166 ? -10.227 8.039 15.023 1 98.38 166 PHE B O 1
ATOM 4300 N N . THR B 1 167 ? -9.688 8.133 12.906 1 98.5 167 THR B N 1
ATOM 4301 C CA . THR B 1 167 ? -10.953 8.688 12.438 1 98.5 167 THR B CA 1
ATOM 4302 C C . THR B 1 167 ? -11.484 7.891 11.25 1 98.5 167 THR B C 1
ATOM 4304 O O . THR B 1 167 ? -10.719 7.215 10.555 1 98.5 167 THR B O 1
ATOM 4307 N N . PRO B 1 168 ? -12.781 7.891 11.023 1 98.25 168 PRO B N 1
ATOM 4308 C CA . PRO B 1 168 ? -13.328 7.086 9.938 1 98.25 168 PRO B CA 1
ATOM 4309 C C . PRO B 1 168 ? -13.117 7.727 8.562 1 98.25 168 PRO B C 1
ATOM 4311 O O . PRO B 1 168 ? -14.086 7.957 7.828 1 98.25 168 PRO B O 1
ATOM 4314 N N . GLN B 1 169 ? -11.891 7.973 8.203 1 97.56 169 GLN B N 1
ATOM 4315 C CA . GLN B 1 169 ? -11.406 8.531 6.945 1 97.56 169 GLN B CA 1
ATOM 4316 C C . GLN B 1 169 ? -10.141 7.828 6.473 1 97.56 169 GLN B C 1
ATOM 4318 O O . GLN B 1 169 ? -9.211 7.621 7.258 1 97.56 169 GLN B O 1
ATOM 4323 N N . SER B 1 170 ? -10.148 7.352 5.266 1 96 170 SER B N 1
ATOM 4324 C CA . SER B 1 170 ? -8.883 6.891 4.695 1 96 170 SER B CA 1
ATOM 4325 C C . SER B 1 170 ? -8.031 8.062 4.215 1 96 170 SER B C 1
ATOM 4327 O O . SER B 1 170 ? -8.383 8.727 3.24 1 96 170 SER B O 1
ATOM 4329 N N . ARG B 1 171 ? -7.02 8.32 4.859 1 96.19 171 ARG B N 1
ATOM 4330 C CA . ARG B 1 171 ? -6.094 9.414 4.57 1 96.19 171 ARG B CA 1
ATOM 4331 C C . ARG B 1 171 ? -4.664 9.031 4.945 1 96.19 171 ARG B C 1
ATOM 4333 O O . ARG B 1 171 ? -4.176 9.414 6.012 1 96.19 171 ARG B O 1
ATOM 4340 N N . PRO B 1 172 ? -3.988 8.203 4.066 1 96.44 172 PRO B N 1
ATOM 4341 C CA . PRO B 1 172 ? -2.588 7.863 4.328 1 96.44 172 PRO B CA 1
ATOM 4342 C C . PRO B 1 172 ? -1.634 9.023 4.051 1 96.44 172 PRO B C 1
ATOM 4344 O O . PRO B 1 172 ? -1.775 9.719 3.043 1 96.44 172 PRO B O 1
ATOM 4347 N N . ARG B 1 173 ? -0.713 9.25 4.934 1 97 173 ARG B N 1
ATOM 4348 C CA . ARG B 1 173 ? 0.316 10.266 4.781 1 97 173 ARG B CA 1
ATOM 4349 C C . ARG B 1 173 ? 1.687 9.734 5.18 1 97 173 ARG B C 1
ATOM 4351 O O . ARG B 1 173 ? 1.783 8.781 5.961 1 97 173 ARG B O 1
ATOM 4358 N N . LEU B 1 174 ? 2.695 10.359 4.582 1 97.44 174 LEU B N 1
ATOM 4359 C CA . LEU B 1 174 ? 4.078 10.125 4.973 1 97.44 174 LEU B CA 1
ATOM 4360 C C . LEU B 1 174 ? 4.512 11.117 6.047 1 97.44 174 LEU B C 1
ATOM 4362 O O . LEU B 1 174 ? 4.164 12.297 5.984 1 97.44 174 LEU B O 1
ATOM 4366 N N . PHE B 1 175 ? 5.246 10.609 6.957 1 98.5 175 PHE B N 1
ATOM 4367 C CA . PHE B 1 175 ? 5.891 11.445 7.961 1 98.5 175 PHE B CA 1
ATOM 4368 C C . PHE B 1 175 ? 7.387 11.164 8.016 1 98.5 175 PHE B C 1
ATOM 4370 O O . PHE B 1 175 ? 7.805 10.055 8.344 1 98.5 175 PHE B O 1
ATOM 4377 N N . LEU B 1 176 ? 8.203 12.125 7.594 1 98.56 176 LEU B N 1
ATOM 4378 C CA . LEU B 1 176 ? 9.648 12.078 7.816 1 98.56 176 LEU B CA 1
ATOM 4379 C C . LEU B 1 176 ? 10.008 12.703 9.156 1 98.56 176 LEU B C 1
ATOM 4381 O O . LEU B 1 176 ? 9.711 13.867 9.406 1 98.56 176 LEU B O 1
ATOM 4385 N N . ILE B 1 177 ? 10.602 11.906 10.031 1 98.81 177 ILE B N 1
ATOM 4386 C CA . ILE B 1 177 ? 11.031 12.367 11.352 1 98.81 177 ILE B CA 1
ATOM 4387 C C . ILE B 1 177 ? 12.555 12.477 11.391 1 98.81 177 ILE B C 1
ATOM 4389 O O . ILE B 1 177 ? 13.25 11.469 11.445 1 98.81 177 ILE B O 1
ATOM 4393 N N . GLY B 1 178 ? 13.031 13.727 11.344 1 98.81 178 GLY B N 1
ATOM 4394 C CA . GLY B 1 178 ? 14.453 13.984 11.461 1 98.81 178 GLY B CA 1
ATOM 4395 C C . GLY B 1 178 ? 14.906 14.195 12.898 1 98.81 178 GLY B C 1
ATOM 4396 O O . GLY B 1 178 ? 14.25 14.906 13.664 1 98.81 178 GLY B O 1
ATOM 4397 N N . ALA B 1 179 ? 16.031 13.586 13.289 1 98.69 179 ALA B N 1
ATOM 4398 C CA . ALA B 1 179 ? 16.578 13.719 14.633 1 98.69 179 ALA B CA 1
ATOM 4399 C C . ALA B 1 179 ? 18.094 13.953 14.586 1 98.69 179 ALA B C 1
ATOM 4401 O O . ALA B 1 179 ? 18.828 13.211 13.922 1 98.69 179 ALA B O 1
ATOM 4402 N N . LEU B 1 180 ? 18.531 14.992 15.266 1 98.06 180 LEU B N 1
ATOM 4403 C CA . LEU B 1 180 ? 19.969 15.219 15.406 1 98.06 180 LEU B CA 1
ATOM 4404 C C . LEU B 1 180 ? 20.609 14.156 16.297 1 98.06 180 LEU B C 1
ATOM 4406 O O . LEU B 1 180 ? 21.766 13.789 16.094 1 98.06 180 LEU B O 1
ATOM 4410 N N . ASN B 1 181 ? 19.828 13.695 17.25 1 96.88 181 ASN B N 1
ATOM 4411 C CA . ASN B 1 181 ? 20.188 12.578 18.109 1 96.88 181 ASN B CA 1
ATOM 4412 C C . ASN B 1 181 ? 19.203 11.422 17.969 1 96.88 181 ASN B C 1
ATOM 4414 O O . ASN B 1 181 ? 18.328 11.242 18.812 1 96.88 181 ASN B O 1
ATOM 4418 N N . PRO B 1 182 ? 19.375 10.578 16.953 1 97.19 182 PRO B N 1
ATOM 4419 C CA . PRO B 1 182 ? 18.391 9.523 16.672 1 97.19 182 PRO B CA 1
ATOM 4420 C C . PRO B 1 182 ? 18.391 8.43 17.75 1 97.19 182 PRO B C 1
ATOM 4422 O O . PRO B 1 182 ? 19.422 8.18 18.375 1 97.19 182 PRO B O 1
ATOM 4425 N N . PRO B 1 183 ? 17.266 7.844 17.953 1 95.69 183 PRO B N 1
ATOM 4426 C CA . PRO B 1 183 ? 17.219 6.66 18.812 1 95.69 183 PRO B CA 1
ATOM 4427 C C . PRO B 1 183 ? 17.906 5.445 18.188 1 95.69 183 PRO B C 1
ATOM 4429 O O . PRO B 1 183 ? 18.359 5.516 17.047 1 95.69 183 PRO B O 1
ATOM 4432 N N . ALA B 1 184 ? 17.953 4.371 18.922 1 93.62 184 ALA B N 1
ATOM 4433 C CA . ALA B 1 184 ? 18.484 3.119 18.406 1 93.62 184 ALA B CA 1
ATOM 4434 C C . ALA B 1 184 ? 17.656 2.602 17.234 1 93.62 184 ALA B C 1
ATOM 4436 O O . ALA B 1 184 ? 16.422 2.67 17.266 1 93.62 184 ALA B O 1
ATOM 4437 N N . ASP B 1 185 ? 18.328 2.119 16.25 1 93.81 185 ASP B N 1
ATOM 4438 C CA . ASP B 1 185 ? 17.656 1.557 15.086 1 93.81 185 ASP B CA 1
ATOM 4439 C C . ASP B 1 185 ? 17.125 0.159 15.375 1 93.81 185 ASP B C 1
ATOM 4441 O O . ASP B 1 185 ? 17.844 -0.692 15.906 1 93.81 185 ASP B O 1
ATOM 4445 N N . VAL B 1 186 ? 15.914 -0.025 15.031 1 90.81 186 VAL B N 1
ATOM 4446 C CA . VAL B 1 186 ? 15.32 -1.343 15.242 1 90.81 186 VAL B CA 1
ATOM 4447 C C . VAL B 1 186 ? 15.062 -2.018 13.898 1 90.81 186 VAL B C 1
ATOM 4449 O O . VAL B 1 186 ? 14.562 -1.387 12.961 1 90.81 186 VAL B O 1
ATOM 4452 N N . ALA B 1 187 ? 15.336 -3.357 13.781 1 80.75 187 ALA B N 1
ATOM 4453 C CA . ALA B 1 187 ? 15.242 -4.113 12.531 1 80.75 187 ALA B CA 1
ATOM 4454 C C . ALA B 1 187 ? 13.789 -4.422 12.188 1 80.75 187 ALA B C 1
ATOM 4456 O O . ALA B 1 187 ? 13.406 -4.414 11.016 1 80.75 187 ALA B O 1
ATOM 4457 N N . GLU B 1 188 ? 12.984 -4.633 13.219 1 80.69 188 GLU B N 1
ATOM 4458 C CA . GLU B 1 188 ? 11.57 -4.926 12.969 1 80.69 188 GLU B CA 1
ATOM 4459 C C . GLU B 1 188 ? 10.836 -3.691 12.469 1 80.69 188 GLU B C 1
ATOM 4461 O O . GLU B 1 188 ? 10.766 -2.676 13.164 1 80.69 188 GLU B O 1
ATOM 4466 N N . PRO B 1 189 ? 10.312 -3.752 11.383 1 75.75 189 PRO B N 1
ATOM 4467 C CA . PRO B 1 189 ? 9.805 -2.549 10.719 1 75.75 189 PRO B CA 1
ATOM 4468 C C . PRO B 1 189 ? 8.531 -2.012 11.367 1 75.75 189 PRO B C 1
ATOM 4470 O O . PRO B 1 189 ? 8.188 -0.84 11.188 1 75.75 189 PRO B O 1
ATOM 4473 N N . ASN B 1 190 ? 7.867 -2.713 12.312 1 87.62 190 ASN B N 1
ATOM 4474 C CA . ASN B 1 190 ? 6.508 -2.262 12.602 1 87.62 190 ASN B CA 1
ATOM 4475 C C . ASN B 1 190 ? 5.723 -1.983 11.32 1 87.62 190 ASN B C 1
ATOM 4477 O O . ASN B 1 190 ? 5.375 -0.836 11.039 1 87.62 190 ASN B O 1
ATOM 4481 N N . SER B 1 191 ? 5.305 -2.945 10.641 1 88.44 191 SER B N 1
ATOM 4482 C CA . SER B 1 191 ? 4.809 -2.863 9.273 1 88.44 191 SER B CA 1
ATOM 4483 C C . SER B 1 191 ? 3.564 -1.986 9.188 1 88.44 191 SER B C 1
ATOM 4485 O O . SER B 1 191 ? 3.221 -1.491 8.109 1 88.44 191 SER B O 1
ATOM 4487 N N . GLU B 1 192 ? 2.938 -1.768 10.367 1 92.31 192 GLU B N 1
ATOM 4488 C CA . GLU B 1 192 ? 1.791 -0.865 10.391 1 92.31 192 GLU B CA 1
ATOM 4489 C C . GLU B 1 192 ? 2.213 0.572 10.102 1 92.31 192 GLU B C 1
ATOM 4491 O O . GLU B 1 192 ? 1.421 1.362 9.578 1 92.31 192 GLU B O 1
ATOM 4496 N N . LEU B 1 193 ? 3.5 0.834 10.406 1 96.31 193 LEU B N 1
ATOM 4497 C CA . LEU B 1 193 ? 4.004 2.197 10.273 1 96.31 193 LEU B CA 1
ATOM 4498 C C . LEU B 1 193 ? 4.992 2.303 9.117 1 96.31 193 LEU B C 1
ATOM 4500 O O . LEU B 1 193 ? 5.18 3.381 8.555 1 96.31 193 LEU B O 1
ATOM 4504 N N . ARG B 1 194 ? 5.617 1.255 8.828 1 96.06 194 ARG B N 1
ATOM 4505 C CA . ARG B 1 194 ? 6.602 1.165 7.758 1 96.06 194 ARG B CA 1
ATOM 4506 C C . ARG B 1 194 ? 6.316 -0.025 6.848 1 96.06 194 ARG B C 1
ATOM 4508 O O . ARG B 1 194 ? 7.055 -1.01 6.852 1 96.06 194 ARG B O 1
ATOM 4515 N N . PRO B 1 195 ? 5.238 0.14 6.016 1 93.88 195 PRO B N 1
ATOM 4516 C CA . PRO B 1 195 ? 4.844 -0.969 5.145 1 93.88 195 PRO B CA 1
ATOM 4517 C C . PRO B 1 195 ? 5.934 -1.355 4.148 1 93.88 195 PRO B C 1
ATOM 4519 O O . PRO B 1 195 ? 6.926 -0.636 4.004 1 93.88 195 PRO B O 1
ATOM 4522 N N . ASP B 1 196 ? 5.754 -2.453 3.455 1 90.88 196 ASP B N 1
ATOM 4523 C CA . ASP B 1 196 ? 6.773 -3.037 2.588 1 90.88 196 ASP B CA 1
ATOM 4524 C C . ASP B 1 196 ? 7.184 -2.061 1.488 1 90.88 196 ASP B C 1
ATOM 4526 O O . ASP B 1 196 ? 8.367 -1.939 1.167 1 90.88 196 ASP B O 1
ATOM 4530 N N . TRP B 1 197 ? 6.219 -1.371 0.944 1 89.94 197 TRP B N 1
ATOM 4531 C CA . TRP B 1 197 ? 6.488 -0.488 -0.185 1 89.94 197 TRP B CA 1
ATOM 4532 C C . TRP B 1 197 ? 7.375 0.679 0.237 1 89.94 197 TRP B C 1
ATOM 4534 O O . TRP B 1 197 ? 7.941 1.376 -0.61 1 89.94 197 TRP B O 1
ATOM 4544 N N . LEU B 1 198 ? 7.52 0.878 1.485 1 94.44 198 LEU B N 1
ATOM 4545 C CA . LEU B 1 198 ? 8.305 1.988 2.01 1 94.44 198 LEU B CA 1
ATOM 4546 C C . LEU B 1 198 ? 9.695 1.519 2.434 1 94.44 198 LEU B C 1
ATOM 4548 O O . LEU B 1 198 ? 10.586 2.336 2.688 1 94.44 198 LEU B O 1
ATOM 4552 N N . GLN B 1 199 ? 10 0.242 2.443 1 93.44 199 GLN B N 1
ATOM 4553 C CA . GLN B 1 199 ? 11.188 -0.342 3.062 1 93.44 199 GLN B CA 1
ATOM 4554 C C . GLN B 1 199 ? 12.445 -0.003 2.268 1 93.44 199 GLN B C 1
ATOM 4556 O O . GLN B 1 199 ? 13.555 -0.045 2.803 1 93.44 199 GLN B O 1
ATOM 4561 N N . TRP B 1 200 ? 12.289 0.363 1.006 1 91.81 200 TRP B N 1
ATOM 4562 C CA . TRP B 1 200 ? 13.453 0.664 0.174 1 91.81 200 TRP B CA 1
ATOM 4563 C C . TRP B 1 200 ? 14.266 1.811 0.766 1 91.81 200 TRP B C 1
ATOM 4565 O O . TRP B 1 200 ? 15.484 1.866 0.6 1 91.81 200 TRP B O 1
ATOM 4575 N N . VAL B 1 201 ? 13.617 2.715 1.495 1 95.31 201 VAL B N 1
ATOM 4576 C CA . VAL B 1 201 ? 14.25 3.877 2.109 1 95.31 201 VAL B CA 1
ATOM 4577 C C . VAL B 1 201 ? 15.367 3.422 3.051 1 95.31 201 VAL B C 1
ATOM 4579 O O . VAL B 1 201 ? 16.453 4 3.059 1 95.31 201 VAL B O 1
ATOM 4582 N N . PHE B 1 202 ? 15.133 2.398 3.736 1 95.06 202 PHE B N 1
ATOM 4583 C CA . PHE B 1 202 ? 16.047 1.938 4.785 1 95.06 202 PHE B CA 1
ATOM 4584 C C . PHE B 1 202 ? 17.125 1.027 4.211 1 95.06 202 PHE B C 1
ATOM 4586 O O . PHE B 1 202 ? 18.078 0.683 4.898 1 95.06 202 PHE B O 1
ATOM 4593 N N . GLY B 1 203 ? 16.984 0.617 2.977 1 91.69 203 GLY B N 1
ATOM 4594 C CA . GLY B 1 203 ? 17.984 -0.207 2.305 1 91.69 203 GLY B CA 1
ATOM 4595 C C . GLY B 1 203 ? 18.891 0.584 1.383 1 91.69 203 GLY B C 1
ATOM 4596 O O . GLY B 1 203 ? 19.781 0.021 0.757 1 91.69 203 GLY B O 1
ATOM 4597 N N . ASP B 1 204 ? 18.672 1.841 1.245 1 92.31 204 ASP B N 1
ATOM 4598 C CA . ASP B 1 204 ? 19.516 2.729 0.436 1 92.31 204 ASP B CA 1
ATOM 4599 C C . ASP B 1 204 ? 20.734 3.203 1.218 1 92.31 204 ASP B C 1
ATOM 4601 O O . ASP B 1 204 ? 20.609 4.043 2.115 1 92.31 204 ASP B O 1
ATOM 4605 N N . ASP B 1 205 ? 21.875 2.812 0.884 1 88.94 205 ASP B N 1
ATOM 4606 C CA . ASP B 1 205 ? 23.094 3.033 1.64 1 88.94 205 ASP B CA 1
ATOM 4607 C C . ASP B 1 205 ? 23.516 4.504 1.598 1 88.94 205 ASP B C 1
ATOM 4609 O O . ASP B 1 205 ? 24.375 4.934 2.369 1 88.94 205 ASP B O 1
ATOM 4613 N N . ARG B 1 206 ? 22.938 5.301 0.725 1 89.62 206 ARG B N 1
ATOM 4614 C CA . ARG B 1 206 ? 23.281 6.711 0.599 1 89.62 206 ARG B CA 1
ATOM 4615 C C . ARG B 1 206 ? 22.578 7.551 1.652 1 89.62 206 ARG B C 1
ATOM 4617 O O . ARG B 1 206 ? 22.953 8.703 1.894 1 89.62 206 ARG B O 1
ATOM 4624 N N . LEU B 1 207 ? 21.547 6.969 2.203 1 96.19 207 LEU B N 1
ATOM 4625 C CA . LEU B 1 207 ? 20.703 7.711 3.135 1 96.19 207 LEU B CA 1
ATOM 4626 C C . LEU B 1 207 ? 21.062 7.383 4.578 1 96.19 207 LEU B C 1
ATOM 4628 O O . LEU B 1 207 ? 21.375 6.234 4.898 1 96.19 207 LEU B O 1
ATOM 4632 N N . ILE B 1 208 ? 21.062 8.43 5.41 1 98.12 208 ILE B N 1
ATOM 4633 C CA . ILE B 1 208 ? 21.188 8.234 6.848 1 98.12 208 ILE B CA 1
ATOM 4634 C C . ILE B 1 208 ? 19.797 8.164 7.488 1 98.12 208 ILE B C 1
ATOM 4636 O O . ILE B 1 208 ? 19.078 9.172 7.547 1 98.12 208 ILE B O 1
ATOM 4640 N N . THR B 1 209 ? 19.438 6.957 7.871 1 98.06 209 THR B N 1
ATOM 4641 C CA . THR B 1 209 ? 18.094 6.711 8.383 1 98.06 209 THR B CA 1
ATOM 4642 C C . THR B 1 209 ? 18.156 6 9.727 1 98.06 209 THR B C 1
ATOM 4644 O O . THR B 1 209 ? 19.234 5.594 10.18 1 98.06 209 THR B O 1
ATOM 4647 N N . HIS B 1 210 ? 17.078 6.02 10.453 1 97.75 210 HIS B N 1
ATOM 4648 C CA . HIS B 1 210 ? 16.859 5.195 11.633 1 97.75 210 HIS B CA 1
ATOM 4649 C C . HIS B 1 210 ? 15.406 4.715 11.703 1 97.75 210 HIS B C 1
ATOM 4651 O O . HIS B 1 210 ? 14.531 5.273 11.039 1 97.75 210 HIS B O 1
ATOM 4657 N N . ARG B 1 211 ? 15.188 3.64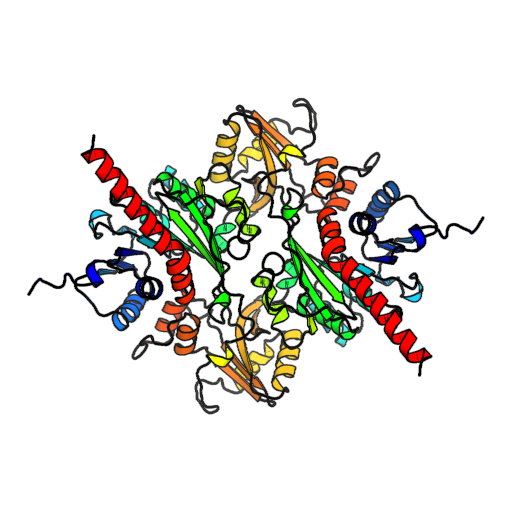5 12.375 1 96.62 211 ARG B N 1
ATOM 4658 C CA . ARG B 1 211 ? 13.852 3.131 12.672 1 96.62 211 ARG B CA 1
ATOM 4659 C C . ARG B 1 211 ? 13.609 3.076 14.18 1 96.62 211 ARG B C 1
ATOM 4661 O O . ARG B 1 211 ? 14.086 2.162 14.852 1 96.62 211 ARG B O 1
ATOM 4668 N N . ALA B 1 212 ? 12.781 4.051 14.633 1 97 212 ALA B N 1
ATOM 4669 C CA . ALA B 1 212 ? 12.484 4.102 16.062 1 97 212 ALA B CA 1
ATOM 4670 C C . ALA B 1 212 ? 11.562 2.957 16.469 1 97 212 ALA B C 1
ATOM 4672 O O . ALA B 1 212 ? 10.672 2.566 15.719 1 97 212 ALA B O 1
ATOM 4673 N N . GLU B 1 213 ? 11.797 2.443 17.703 1 95.38 213 GLU B N 1
ATOM 4674 C CA . GLU B 1 213 ? 10.836 1.513 18.281 1 95.38 213 GLU B CA 1
ATOM 4675 C C . GLU B 1 213 ? 9.562 2.234 18.719 1 95.38 213 GLU B C 1
ATOM 4677 O O . GLU B 1 213 ? 9.609 3.123 19.578 1 95.38 213 GLU B O 1
ATOM 4682 N N . LEU B 1 214 ? 8.492 1.918 18.125 1 96.5 214 LEU B N 1
ATOM 4683 C CA . LEU B 1 214 ? 7.207 2.543 18.422 1 96.5 214 LEU B CA 1
ATOM 4684 C C . LEU B 1 214 ? 6.156 1.492 18.781 1 96.5 214 LEU B C 1
ATOM 4686 O O . LEU B 1 214 ? 6.234 0.354 18.312 1 96.5 214 LEU B O 1
ATOM 4690 N N . PRO B 1 215 ? 5.195 1.89 19.656 1 95.5 215 PRO B N 1
ATOM 4691 C CA . PRO B 1 215 ? 4.094 0.955 19.891 1 95.5 215 PRO B CA 1
ATOM 4692 C C . PRO B 1 215 ? 3.229 0.739 18.656 1 95.5 215 PRO B C 1
ATOM 4694 O O . PRO B 1 215 ? 3.227 1.573 17.75 1 95.5 215 PRO B O 1
ATOM 4697 N N . THR B 1 216 ? 2.514 -0.412 18.594 1 92.19 216 THR B N 1
ATOM 4698 C CA . THR B 1 216 ? 1.547 -0.651 17.531 1 92.19 216 THR B CA 1
ATOM 4699 C C . THR B 1 216 ? 0.426 0.383 17.578 1 92.19 216 THR B C 1
ATOM 4701 O O . THR B 1 216 ? -0.176 0.61 18.625 1 92.19 216 THR B O 1
ATOM 4704 N N . PRO B 1 217 ? 0.222 1.073 16.484 1 94.69 217 PRO B N 1
ATOM 4705 C CA . PRO B 1 217 ? -0.917 1.994 16.469 1 94.69 217 PRO B CA 1
ATOM 4706 C C . PRO B 1 217 ? -2.262 1.272 16.516 1 94.69 217 PRO B C 1
ATOM 4708 O O . PRO B 1 217 ? -2.316 0.051 16.359 1 94.69 217 PRO B O 1
ATOM 4711 N N . PRO B 1 218 ? -3.334 2.006 16.812 1 94.5 218 PRO B N 1
ATOM 4712 C CA . PRO B 1 218 ? -4.645 1.354 16.797 1 94.5 218 PRO B CA 1
ATOM 4713 C C . PRO B 1 218 ? -4.961 0.683 15.461 1 94.5 218 PRO B C 1
ATOM 4715 O O . PRO B 1 218 ? -4.438 1.093 14.422 1 94.5 218 PRO B O 1
ATOM 4718 N N . ALA B 1 219 ? -5.785 -0.371 15.531 1 93.06 219 ALA B N 1
ATOM 4719 C CA . ALA B 1 219 ? -6.238 -1.006 14.297 1 93.06 219 ALA B CA 1
ATOM 4720 C C . ALA B 1 219 ? -7.055 -0.035 13.445 1 93.06 219 ALA B C 1
ATOM 4722 O O . ALA B 1 219 ? -7.738 0.842 13.977 1 93.06 219 ALA B O 1
ATOM 4723 N N . PRO B 1 220 ? -6.98 -0.174 12.133 1 94.25 220 PRO B N 1
ATOM 4724 C CA . PRO B 1 220 ? -7.82 0.685 11.297 1 94.25 220 PRO B CA 1
ATOM 4725 C C . PRO B 1 220 ? -9.312 0.47 11.539 1 94.25 220 PRO B C 1
ATOM 4727 O O . PRO B 1 220 ? -9.75 -0.661 11.766 1 94.25 220 PRO B O 1
ATOM 4730 N N . LEU B 1 221 ? -10 1.531 11.484 1 95.75 221 LEU B N 1
ATOM 4731 C CA . LEU B 1 221 ? -11.453 1.455 11.625 1 95.75 221 LEU B CA 1
ATOM 4732 C C . LEU B 1 221 ? -12.086 0.816 10.398 1 95.75 221 LEU B C 1
ATOM 4734 O O . LEU B 1 221 ? -11.664 1.074 9.273 1 95.75 221 LEU B O 1
ATOM 4738 N N . LEU B 1 222 ? -13.133 0.022 10.625 1 94.62 222 LEU B N 1
ATOM 4739 C CA . LEU B 1 222 ? -13.867 -0.583 9.523 1 94.62 222 LEU B CA 1
ATOM 4740 C C . LEU B 1 222 ? -15.164 0.173 9.258 1 94.62 222 LEU B C 1
ATOM 4742 O O . LEU B 1 222 ? -15.805 -0.028 8.227 1 94.62 222 LEU B O 1
ATOM 4746 N N . GLU B 1 223 ? -15.586 0.984 10.211 1 96.25 223 GLU B N 1
ATOM 4747 C CA . GLU B 1 223 ? -16.797 1.789 10.148 1 96.25 223 GLU B CA 1
ATOM 4748 C C . GLU B 1 223 ? -16.703 2.998 11.078 1 96.25 223 GLU B C 1
ATOM 4750 O O . GLU B 1 223 ? -15.742 3.139 11.828 1 96.25 223 GLU B O 1
ATOM 4755 N N . GLY B 1 224 ? -17.609 4.004 10.906 1 98 224 GLY B N 1
ATOM 4756 C CA . GLY B 1 224 ? -17.656 5.09 11.875 1 98 224 GLY B CA 1
ATOM 4757 C C . GLY B 1 224 ? -18.156 6.395 11.289 1 98 224 GLY B C 1
ATOM 4758 O O . GLY B 1 224 ? -18.562 7.301 12.023 1 98 224 GLY B O 1
ATOM 4759 N N . PHE B 1 225 ? -18.203 6.512 9.969 1 98.31 225 PHE B N 1
ATOM 4760 C CA . PHE B 1 225 ? -18.625 7.762 9.352 1 98.31 225 PHE B CA 1
ATOM 4761 C C . PHE B 1 225 ? -20.078 8.07 9.727 1 98.31 225 PHE B C 1
ATOM 4763 O O . PHE B 1 225 ? -20.406 9.203 10.086 1 98.31 225 PHE B O 1
ATOM 4770 N N . GLY B 1 226 ? -20.953 7.098 9.648 1 97.81 226 GLY B N 1
ATOM 4771 C CA . GLY B 1 226 ? -22.344 7.289 10 1 97.81 226 GLY B CA 1
ATOM 4772 C C . GLY B 1 226 ? -22.547 7.852 11.398 1 97.81 226 GLY B C 1
ATOM 4773 O O . GLY B 1 226 ? -23.469 8.625 11.633 1 97.81 226 GLY B O 1
ATOM 4774 N N . LYS B 1 227 ? -21.656 7.543 12.281 1 97.38 227 LYS B N 1
ATOM 4775 C CA . LYS B 1 227 ? -21.766 7.953 13.68 1 97.38 227 LYS B CA 1
ATOM 4776 C C . LYS B 1 227 ? -21.391 9.422 13.852 1 97.38 227 LYS B C 1
ATOM 4778 O O . LYS B 1 227 ? -21.812 10.062 14.812 1 97.38 227 LYS B O 1
ATOM 4783 N N . ILE B 1 228 ? -20.609 9.945 12.898 1 97.94 228 ILE B N 1
ATOM 4784 C CA . ILE B 1 228 ? -20.141 11.312 13.109 1 97.94 228 ILE B CA 1
ATOM 4785 C C . ILE B 1 228 ? -20.859 12.258 12.156 1 97.94 228 ILE B C 1
ATOM 4787 O O . ILE B 1 228 ? -20.609 13.469 12.156 1 97.94 228 ILE B O 1
ATOM 4791 N N . THR B 1 229 ? -21.734 11.703 11.336 1 97.88 229 THR B N 1
ATOM 4792 C CA . THR B 1 229 ? -22.484 12.531 10.391 1 97.88 229 THR B CA 1
ATOM 4793 C C . THR B 1 229 ? -23.312 13.57 11.133 1 97.88 229 THR B C 1
ATOM 4795 O O . THR B 1 229 ? -23.828 13.305 12.219 1 97.88 229 THR B O 1
ATOM 4798 N N . GLU B 1 230 ? -23.391 14.766 10.508 1 97.75 230 GLU B N 1
ATOM 4799 C CA . GLU B 1 230 ? -24.297 15.781 11.047 1 97.75 230 GLU B CA 1
ATOM 4800 C C . GLU B 1 230 ? -25.75 15.352 10.922 1 97.75 230 GLU B C 1
ATOM 4802 O O . GLU B 1 230 ? -26.188 14.906 9.852 1 97.75 230 GLU B O 1
ATOM 4807 N N . GLN B 1 231 ? -26.469 15.445 12.023 1 95.44 231 GLN B N 1
ATOM 4808 C CA . GLN B 1 231 ? -27.891 15.125 11.969 1 95.44 231 GLN B CA 1
ATOM 4809 C C . GLN B 1 231 ? -28.688 16.25 11.312 1 95.44 231 GLN B C 1
ATOM 4811 O O . GLN B 1 231 ? -28.812 17.344 11.875 1 95.44 231 GLN B O 1
ATOM 4816 N N . ILE B 1 232 ? -29.156 15.914 10.156 1 95.94 232 ILE B N 1
ATOM 4817 C CA . ILE B 1 232 ? -29.906 16.859 9.344 1 95.94 232 ILE B CA 1
ATOM 4818 C C . ILE B 1 232 ? -31.312 16.328 9.062 1 95.94 232 ILE B C 1
ATOM 4820 O O . ILE B 1 232 ? -31.469 15.156 8.703 1 95.94 232 ILE B O 1
ATOM 4824 N N . GLU B 1 233 ? -32.312 17.172 9.258 1 95.81 233 GLU B N 1
ATOM 4825 C CA . GLU B 1 233 ? -33.688 16.766 9 1 95.81 233 GLU B CA 1
ATOM 4826 C C . GLU B 1 233 ? -33.906 16.375 7.535 1 95.81 233 GLU B C 1
ATOM 4828 O O . GLU B 1 233 ? -33.312 16.984 6.645 1 95.81 233 GLU B O 1
ATOM 4833 N N . LYS B 1 234 ? -34.781 15.461 7.285 1 93.56 234 LYS B N 1
ATOM 4834 C CA . LYS B 1 234 ? -35.031 14.953 5.945 1 93.56 234 LYS B CA 1
ATOM 4835 C C . LYS B 1 234 ? -35.531 16.062 5.02 1 93.56 234 LYS B C 1
ATOM 4837 O O . LYS B 1 234 ? -35.375 15.977 3.801 1 93.56 234 LYS B O 1
ATOM 4842 N N . THR B 1 235 ? -36.125 17.094 5.598 1 95.12 235 THR B N 1
ATOM 4843 C CA . THR B 1 235 ? -36.75 18.141 4.801 1 95.12 235 THR B CA 1
ATOM 4844 C C . THR B 1 235 ? -35.75 19.297 4.578 1 95.12 235 THR B C 1
ATOM 4846 O O . THR B 1 235 ? -36.094 20.297 3.953 1 95.12 235 THR B O 1
ATOM 4849 N N . ASP B 1 236 ? -34.594 19.094 5.121 1 97.19 236 ASP B N 1
ATOM 4850 C CA . ASP B 1 236 ? -33.594 20.141 5.012 1 97.19 236 ASP B CA 1
ATOM 4851 C C . ASP B 1 236 ? -33.25 20.438 3.547 1 97.19 236 ASP B C 1
ATOM 4853 O O . ASP B 1 236 ? -33.125 19.5 2.742 1 97.19 236 ASP B O 1
ATOM 4857 N N . GLU B 1 237 ? -33.031 21.703 3.209 1 96.69 237 GLU B N 1
ATOM 4858 C CA . GLU B 1 237 ? -32.812 22.156 1.835 1 96.69 237 GLU B CA 1
ATOM 4859 C C . GLU B 1 237 ? -31.453 21.703 1.318 1 96.69 237 GLU B C 1
ATOM 4861 O O . GLU B 1 237 ? -31.188 21.781 0.118 1 96.69 237 GLU B O 1
ATOM 4866 N N . ARG B 1 238 ? -30.625 21.234 2.168 1 96.69 238 ARG B N 1
ATOM 4867 C CA . ARG B 1 238 ? -29.281 20.797 1.759 1 96.69 238 ARG B CA 1
ATOM 4868 C C . ARG B 1 238 ? -29.344 19.469 1.015 1 96.69 238 ARG B C 1
ATOM 4870 O O . ARG B 1 238 ? -28.422 19.109 0.3 1 96.69 238 ARG B O 1
ATOM 4877 N N . TRP B 1 239 ? -30.375 18.75 1.221 1 98.19 239 TRP B N 1
ATOM 4878 C CA . TRP B 1 239 ? -30.562 17.531 0.432 1 98.19 239 TRP B CA 1
ATOM 4879 C C . TRP B 1 239 ? -30.859 17.875 -1.028 1 98.19 239 TRP B C 1
ATOM 4881 O O . TRP B 1 239 ? -31.609 18.797 -1.32 1 98.19 239 TRP B O 1
ATOM 4891 N N . TRP B 1 240 ? -30.219 17.109 -1.865 1 98.19 240 TRP B N 1
ATOM 4892 C CA . TRP B 1 240 ? -30.422 17.344 -3.293 1 98.19 240 TRP B CA 1
ATOM 4893 C C . TRP B 1 240 ? -31.875 17.062 -3.688 1 98.19 240 TRP B C 1
ATOM 4895 O O . TRP B 1 240 ? -32.531 16.203 -3.1 1 98.19 240 TRP B O 1
ATOM 4905 N N . ASN B 1 241 ? -32.375 17.812 -4.715 1 97.56 241 ASN B N 1
ATOM 4906 C CA . ASN B 1 241 ? -33.75 17.578 -5.184 1 97.56 241 ASN B CA 1
ATOM 4907 C C . ASN B 1 241 ? -33.844 16.297 -6.008 1 97.56 241 ASN B C 1
ATOM 4909 O O . ASN B 1 241 ? -32.812 15.625 -6.246 1 97.56 241 ASN B O 1
ATOM 4913 N N . THR B 1 242 ? -35 15.992 -6.402 1 96.69 242 THR B N 1
ATOM 4914 C CA . THR B 1 242 ? -35.312 14.734 -7.074 1 96.69 242 THR B CA 1
ATOM 4915 C C . THR B 1 242 ? -34.531 14.625 -8.383 1 96.69 242 THR B C 1
ATOM 4917 O O . THR B 1 242 ? -33.969 13.57 -8.703 1 96.69 242 THR B O 1
ATOM 4920 N N . GLU B 1 243 ? -34.438 15.703 -9.109 1 97.69 243 GLU B N 1
ATOM 4921 C CA . GLU B 1 243 ? -33.75 15.695 -10.398 1 97.69 243 GLU B CA 1
ATOM 4922 C C . GLU B 1 243 ? -32.281 15.438 -10.242 1 97.69 243 GLU B C 1
ATOM 4924 O O . GLU B 1 243 ? -31.703 14.609 -10.961 1 97.69 243 GLU B O 1
ATOM 4929 N N . ARG B 1 244 ? -31.719 16.172 -9.305 1 97.31 244 ARG B N 1
ATOM 4930 C CA . ARG B 1 244 ? -30.281 16.016 -9.062 1 97.31 244 ARG B CA 1
ATOM 4931 C C . ARG B 1 244 ? -29.969 14.625 -8.523 1 97.31 244 ARG B C 1
ATOM 4933 O O . ARG B 1 244 ? -28.969 14.016 -8.914 1 97.31 244 ARG B O 1
ATOM 4940 N N . THR B 1 245 ? -30.734 14.117 -7.664 1 97.94 245 THR B N 1
ATOM 4941 C CA . THR B 1 245 ? -30.562 12.781 -7.113 1 97.94 245 THR B CA 1
ATOM 4942 C C . THR B 1 245 ? -30.672 11.727 -8.211 1 97.94 245 THR B C 1
ATOM 4944 O O . THR B 1 245 ? -29.906 10.758 -8.234 1 97.94 245 THR B O 1
ATOM 4947 N N . LYS B 1 246 ? -31.609 11.93 -9.133 1 97.06 246 LYS B N 1
ATOM 4948 C CA . LYS B 1 246 ? -31.766 11 -10.25 1 97.06 246 LYS B CA 1
ATOM 4949 C C . LYS B 1 246 ? -30.516 10.977 -11.133 1 97.06 246 LYS B C 1
ATOM 4951 O O . LYS B 1 246 ? -30.078 9.914 -11.562 1 97.06 246 LYS B O 1
ATOM 4956 N N . LYS B 1 247 ? -30.031 12.18 -11.406 1 96.38 247 LYS B N 1
ATOM 4957 C CA . LYS B 1 247 ? -28.797 12.266 -12.195 1 96.38 247 LYS B CA 1
ATOM 4958 C C . LYS B 1 247 ? -27.656 11.547 -11.5 1 96.38 247 LYS B C 1
ATOM 4960 O O . LYS B 1 247 ? -26.828 10.898 -12.148 1 96.38 247 LYS B O 1
ATOM 4965 N N . PHE B 1 248 ? -27.562 11.664 -10.18 1 96.62 248 PHE B N 1
ATOM 4966 C CA . PHE B 1 248 ? -26.562 10.969 -9.359 1 96.62 248 PHE B CA 1
ATOM 4967 C C . PHE B 1 248 ? -26.703 9.461 -9.516 1 96.62 248 PHE B C 1
ATOM 4969 O O . PHE B 1 248 ? -25.734 8.773 -9.836 1 96.62 248 PHE B O 1
ATOM 4976 N N . ILE B 1 249 ? -27.859 8.945 -9.398 1 96.94 249 ILE B N 1
ATOM 4977 C CA . ILE B 1 249 ? -28.141 7.512 -9.477 1 96.94 249 ILE B CA 1
ATOM 4978 C C . ILE B 1 249 ? -27.828 6.996 -10.883 1 96.94 249 ILE B C 1
ATOM 4980 O O . ILE B 1 249 ? -27.203 5.941 -11.039 1 96.94 249 ILE B O 1
ATOM 4984 N N . ASP B 1 250 ? -28.172 7.793 -11.875 1 95.38 250 ASP B N 1
ATOM 4985 C CA . ASP B 1 250 ? -28 7.398 -13.273 1 95.38 250 ASP B CA 1
ATOM 4986 C C . ASP B 1 250 ? -26.516 7.324 -13.641 1 95.38 250 ASP B C 1
ATOM 4988 O O . ASP B 1 250 ? -26.156 6.684 -14.633 1 95.38 250 ASP B O 1
ATOM 4992 N N . SER B 1 251 ? -25.719 8.062 -12.891 1 94 251 SER B N 1
ATOM 4993 C CA . SER B 1 251 ? -24.297 8.125 -13.227 1 94 251 SER B CA 1
ATOM 4994 C C . SER B 1 251 ? -23.547 6.906 -12.688 1 94 251 SER B C 1
ATOM 4996 O O . SER B 1 251 ? -22.422 6.648 -13.078 1 94 251 SER B O 1
ATOM 4998 N N . LEU B 1 252 ? -24.141 6.133 -11.781 1 92.81 252 LEU B N 1
ATOM 4999 C CA . LEU B 1 252 ? -23.484 4.996 -11.141 1 92.81 252 LEU B CA 1
ATOM 5000 C C . LEU B 1 252 ? -23.297 3.852 -12.125 1 92.81 252 LEU B C 1
ATOM 5002 O O . LEU B 1 252 ? -24.125 3.646 -13.016 1 92.81 252 LEU B O 1
ATOM 5006 N N . SER B 1 253 ? -22.172 3.203 -12.016 1 86.12 253 SER B N 1
ATOM 5007 C CA . SER B 1 253 ? -22 1.974 -12.781 1 86.12 253 SER B CA 1
ATOM 5008 C C . SER B 1 253 ? -23.047 0.936 -12.406 1 86.12 253 SER B C 1
ATOM 5010 O O . SER B 1 253 ? -23.703 1.056 -11.367 1 86.12 253 SER B O 1
ATOM 5012 N N . SER B 1 254 ? -23.203 -0.096 -13.211 1 86.5 254 SER B N 1
ATOM 5013 C CA . SER B 1 254 ? -24.188 -1.137 -12.961 1 86.5 254 SER B CA 1
ATOM 5014 C C . SER B 1 254 ? -23.938 -1.828 -11.625 1 86.5 254 SER B C 1
ATOM 5016 O O . SER B 1 254 ? -24.875 -2.086 -10.867 1 86.5 254 SER B O 1
ATOM 5018 N N . THR B 1 255 ? -22.719 -2.041 -11.359 1 83.62 255 THR B N 1
ATOM 5019 C CA . THR B 1 255 ? -22.344 -2.715 -10.125 1 83.62 255 THR B CA 1
ATOM 5020 C C . THR B 1 255 ? -22.672 -1.842 -8.914 1 83.62 255 THR B C 1
ATOM 5022 O O . THR B 1 255 ? -23.203 -2.33 -7.914 1 83.62 255 THR B O 1
ATOM 5025 N N . GLN B 1 256 ? -22.391 -0.621 -8.992 1 89.12 256 GLN B N 1
ATOM 5026 C CA . GLN B 1 256 ? -22.656 0.302 -7.895 1 89.12 256 GLN B CA 1
ATOM 5027 C C . GLN B 1 256 ? -24.156 0.506 -7.695 1 89.12 256 GLN B C 1
ATOM 5029 O O . GLN B 1 256 ? -24.625 0.617 -6.562 1 89.12 256 GLN B O 1
ATOM 5034 N N . LEU B 1 257 ? -24.797 0.577 -8.836 1 93.31 257 LEU B N 1
ATOM 5035 C CA . LEU B 1 257 ? -26.25 0.729 -8.758 1 93.31 257 LEU B CA 1
ATOM 5036 C C . LEU B 1 257 ? -26.875 -0.45 -8.023 1 93.31 257 LEU B C 1
ATOM 5038 O O . LEU B 1 257 ? -27.766 -0.263 -7.18 1 93.31 257 LEU B O 1
ATOM 5042 N N . GLU B 1 258 ? -26.391 -1.597 -8.344 1 90.62 258 GLU B N 1
ATOM 5043 C CA . GLU B 1 258 ? -26.891 -2.789 -7.676 1 90.62 258 GLU B CA 1
ATOM 5044 C C . GLU B 1 258 ? -26.641 -2.725 -6.172 1 90.62 258 GLU B C 1
ATOM 5046 O O . GLU B 1 258 ? -27.531 -3 -5.371 1 90.62 258 GLU B O 1
ATOM 5051 N N . ARG B 1 259 ? -25.484 -2.34 -5.824 1 90.75 259 ARG B N 1
ATOM 5052 C CA . ARG B 1 259 ? -25.109 -2.248 -4.418 1 90.75 259 ARG B CA 1
ATOM 5053 C C . ARG B 1 259 ? -25.922 -1.184 -3.697 1 90.75 259 ARG B C 1
ATOM 5055 O O . ARG B 1 259 ? -26.453 -1.429 -2.611 1 90.75 259 ARG B O 1
ATOM 5062 N N . VAL B 1 260 ? -26.031 -0.066 -4.262 1 94.88 260 VAL B N 1
ATOM 5063 C CA . VAL B 1 260 ? -26.75 1.059 -3.68 1 94.88 260 VAL B CA 1
ATOM 5064 C C . VAL B 1 260 ? -28.234 0.702 -3.535 1 94.88 260 VAL B C 1
ATOM 5066 O O . VAL B 1 260 ? -28.859 1.029 -2.525 1 94.88 260 VAL B O 1
ATOM 5069 N N . THR B 1 261 ? -28.766 0.012 -4.535 1 95.75 261 THR B N 1
ATOM 5070 C CA . THR B 1 261 ? -30.172 -0.4 -4.496 1 95.75 261 THR B CA 1
ATOM 5071 C C . THR B 1 261 ? -30.406 -1.394 -3.363 1 95.75 261 THR B C 1
ATOM 5073 O O . THR B 1 261 ? -31.406 -1.29 -2.643 1 95.75 261 THR B O 1
ATOM 5076 N N . GLU B 1 262 ? -29.5 -2.289 -3.264 1 93.5 262 GLU B N 1
ATOM 5077 C CA . GLU B 1 262 ? -29.609 -3.258 -2.176 1 93.5 262 GLU B CA 1
ATOM 5078 C C . GLU B 1 262 ? -29.562 -2.568 -0.816 1 93.5 262 GLU B C 1
ATOM 5080 O O . GLU B 1 262 ? -30.344 -2.895 0.08 1 93.5 262 GLU B O 1
ATOM 5085 N N . MET B 1 263 ? -28.672 -1.649 -0.644 1 94.19 263 MET B N 1
ATOM 5086 C CA . MET B 1 263 ? -28.531 -0.916 0.611 1 94.19 263 MET B CA 1
ATOM 5087 C C . MET B 1 263 ? -29.781 -0.076 0.887 1 94.19 263 MET B C 1
ATOM 5089 O O . MET B 1 263 ? -30.234 0.018 2.031 1 94.19 263 MET B O 1
ATOM 5093 N N . LYS B 1 264 ? -30.266 0.479 -0.14 1 96.38 264 LYS B N 1
ATOM 5094 C CA . LYS B 1 264 ? -31.484 1.275 -0.029 1 96.38 264 LYS B CA 1
ATOM 5095 C C . LYS B 1 264 ? -32.625 0.442 0.52 1 96.38 264 LYS B C 1
ATOM 5097 O O . LYS B 1 264 ? -33.406 0.919 1.349 1 96.38 264 LYS B O 1
ATOM 5102 N N . ARG B 1 265 ? -32.719 -0.786 0.101 1 95.94 265 ARG B N 1
ATOM 5103 C CA . ARG B 1 265 ? -33.812 -1.664 0.459 1 95.94 265 ARG B CA 1
ATOM 5104 C C . ARG B 1 265 ? -33.625 -2.246 1.855 1 95.94 265 ARG B C 1
ATOM 5106 O O . ARG B 1 265 ? -34.594 -2.715 2.477 1 95.94 265 ARG B O 1
ATOM 5113 N N . SER B 1 266 ? -32.438 -2.268 2.316 1 94.31 266 SER B N 1
ATOM 5114 C CA . SER B 1 266 ? -32.156 -2.877 3.607 1 94.31 266 SER B CA 1
ATOM 5115 C C . SER B 1 266 ? -32.781 -2.088 4.75 1 94.31 266 SER B C 1
ATOM 5117 O O . SER B 1 266 ? -33.156 -0.93 4.578 1 94.31 266 SER B O 1
ATOM 5119 N N . SER B 1 267 ? -32.969 -2.758 5.906 1 94.81 267 SER B N 1
ATOM 5120 C CA . SER B 1 267 ? -33.5 -2.113 7.094 1 94.81 267 SER B CA 1
ATOM 5121 C C . SER B 1 267 ? -32.469 -1.246 7.785 1 94.81 267 SER B C 1
ATOM 5123 O O . SER B 1 267 ? -31.281 -1.591 7.805 1 94.81 267 SER B O 1
ATOM 5125 N N . GLY B 1 268 ? -32.969 -0.134 8.289 1 95 268 GLY B N 1
ATOM 5126 C CA . GLY B 1 268 ? -32.062 0.757 9 1 95 268 GLY B CA 1
ATOM 5127 C C . GLY B 1 268 ? -31.406 1.79 8.094 1 95 268 GLY B C 1
ATOM 5128 O O . GLY B 1 268 ? -31.234 1.555 6.898 1 95 268 GLY B O 1
ATOM 5129 N N . ILE B 1 269 ? -31.047 2.91 8.656 1 95.44 269 ILE B N 1
ATOM 5130 C CA . ILE B 1 269 ? -30.453 3.994 7.891 1 95.44 269 ILE B CA 1
ATOM 5131 C C . ILE B 1 269 ? -28.922 3.85 7.914 1 95.44 269 ILE B C 1
ATOM 5133 O O . ILE B 1 269 ? -28.328 3.619 8.969 1 95.44 269 ILE B O 1
ATOM 5137 N N . LYS B 1 270 ? -28.312 3.943 6.762 1 95.94 270 LYS B N 1
ATOM 5138 C CA . LYS B 1 270 ? -26.859 3.91 6.598 1 95.94 270 LYS B CA 1
ATOM 5139 C C . LYS B 1 270 ? -26.359 5.164 5.887 1 95.94 270 LYS B C 1
ATOM 5141 O O . LYS B 1 270 ? -27.109 5.809 5.152 1 95.94 270 LYS B O 1
ATOM 5146 N N . TYR B 1 271 ? -25.203 5.531 6.188 1 97.69 271 TYR B N 1
ATOM 5147 C CA . TYR B 1 271 ? -24.531 6.633 5.508 1 97.69 271 TYR B CA 1
ATOM 5148 C C . TYR B 1 271 ? -23.281 6.148 4.781 1 97.69 271 TYR B C 1
ATOM 5150 O O . TYR B 1 271 ? -22.531 5.312 5.305 1 97.69 271 TYR B O 1
ATOM 5158 N N . ARG B 1 272 ? -23.062 6.535 3.557 1 97.12 272 ARG B N 1
ATOM 5159 C CA . ARG B 1 272 ? -21.875 6.297 2.754 1 97.12 272 ARG B CA 1
ATOM 5160 C C . ARG B 1 272 ? -21.391 7.586 2.102 1 97.12 272 ARG B C 1
ATOM 5162 O O . ARG B 1 272 ? -22.141 8.555 1.988 1 97.12 272 ARG B O 1
ATOM 5169 N N . THR B 1 273 ? -20.141 7.625 1.773 1 96.69 273 THR B N 1
ATOM 5170 C CA . THR B 1 273 ? -19.609 8.773 1.042 1 96.69 273 THR B CA 1
ATOM 5171 C C . THR B 1 273 ? -19.469 8.445 -0.443 1 96.69 273 THR B C 1
ATOM 5173 O O . THR B 1 273 ? -19.406 7.277 -0.825 1 96.69 273 THR B O 1
ATOM 5176 N N . ALA B 1 274 ? -19.562 9.438 -1.235 1 95.19 274 ALA B N 1
ATOM 5177 C CA . ALA B 1 274 ? -19.438 9.312 -2.686 1 95.19 274 ALA B CA 1
ATOM 5178 C C . ALA B 1 274 ? -18.484 10.367 -3.244 1 95.19 274 ALA B C 1
ATOM 5180 O O . ALA B 1 274 ? -18.438 11.5 -2.752 1 95.19 274 ALA B O 1
ATOM 5181 N N . TYR B 1 275 ? -17.672 9.992 -4.203 1 90.94 275 TYR B N 1
ATOM 5182 C CA . TYR B 1 275 ? -16.766 10.922 -4.863 1 90.94 275 TYR B CA 1
ATOM 5183 C C . TYR B 1 275 ? -16.922 10.852 -6.379 1 90.94 275 TYR B C 1
ATOM 5185 O O . TYR B 1 275 ? -17.391 9.844 -6.914 1 90.94 275 TYR B O 1
ATOM 5193 N N . ARG B 1 276 ? -16.5 11.922 -7.047 1 87.69 276 ARG B N 1
ATOM 5194 C CA . ARG B 1 276 ? -16.594 12.016 -8.5 1 87.69 276 ARG B CA 1
ATOM 5195 C C . ARG B 1 276 ? -15.297 11.57 -9.164 1 87.69 276 ARG B C 1
ATOM 5197 O O . ARG B 1 276 ? -14.211 11.883 -8.68 1 87.69 276 ARG B O 1
ATOM 5204 N N . ARG B 1 277 ? -15.43 10.781 -10.211 1 82.31 277 ARG B N 1
ATOM 5205 C CA . ARG B 1 277 ? -14.312 10.367 -11.047 1 82.31 277 ARG B CA 1
ATOM 5206 C C . ARG B 1 277 ? -14.633 10.539 -12.523 1 82.31 277 ARG B C 1
ATOM 5208 O O . ARG B 1 277 ? -15.797 10.711 -12.891 1 82.31 277 ARG B O 1
ATOM 5215 N N . THR B 1 278 ? -13.586 10.766 -13.273 1 77.75 278 THR B N 1
ATOM 5216 C CA . THR B 1 278 ? -13.773 10.773 -14.719 1 77.75 278 THR B CA 1
ATOM 5217 C C . THR B 1 278 ? -13.453 9.406 -15.312 1 77.75 278 THR B C 1
ATOM 5219 O O . THR B 1 278 ? -12.344 8.898 -15.141 1 77.75 278 THR B O 1
ATOM 5222 N N . ARG B 1 279 ? -14.406 8.719 -15.766 1 69.19 279 ARG B N 1
ATOM 5223 C CA . ARG B 1 279 ? -14.234 7.434 -16.438 1 69.19 279 ARG B CA 1
ATOM 5224 C C . ARG B 1 279 ? -14.594 7.543 -17.922 1 69.19 279 ARG B C 1
ATOM 5226 O O . ARG B 1 279 ? -15.711 7.934 -18.266 1 69.19 279 ARG B O 1
ATOM 5233 N N . ASN B 1 280 ? -13.664 7.215 -18.766 1 73.88 280 ASN B N 1
ATOM 5234 C CA . ASN B 1 280 ? -13.867 7.312 -20.203 1 73.88 280 ASN B CA 1
ATOM 5235 C C . ASN B 1 280 ? -14.367 8.695 -20.609 1 73.88 280 ASN B C 1
ATOM 5237 O O . ASN B 1 280 ? -15.328 8.82 -21.375 1 73.88 280 ASN B O 1
ATOM 5241 N N . GLY B 1 281 ? -13.867 9.688 -19.953 1 78 281 GLY B N 1
ATOM 5242 C CA . GLY B 1 281 ? -14.172 11.07 -20.312 1 78 281 GLY B CA 1
ATOM 5243 C C . GLY B 1 281 ? -15.484 11.547 -19.719 1 78 281 GLY B C 1
ATOM 5244 O O . GLY B 1 281 ? -15.883 12.703 -19.938 1 78 281 GLY B O 1
ATOM 5245 N N . LYS B 1 282 ? -16.156 10.68 -19.031 1 83.25 282 LYS B N 1
ATOM 5246 C CA . LYS B 1 282 ? -17.453 11.055 -18.453 1 83.25 282 LYS B CA 1
ATOM 5247 C C . LYS B 1 282 ? -17.375 11.094 -16.938 1 83.25 282 LYS B C 1
ATOM 5249 O O . LYS B 1 282 ? -16.891 10.156 -16.297 1 83.25 282 LYS B O 1
ATOM 5254 N N . PRO B 1 283 ? -17.859 12.195 -16.391 1 83.31 283 PRO B N 1
ATOM 5255 C CA . PRO B 1 283 ? -17.922 12.242 -14.93 1 83.31 283 PRO B CA 1
ATOM 5256 C C . PRO B 1 283 ? -18.891 11.234 -14.344 1 83.31 283 PRO B C 1
ATOM 5258 O O . PRO B 1 283 ? -20.031 11.109 -14.82 1 83.31 283 PRO B O 1
ATOM 5261 N N . THR B 1 284 ? -18.469 10.438 -13.453 1 89.62 284 THR B N 1
ATOM 5262 C CA . THR B 1 284 ? -19.297 9.438 -12.789 1 89.62 284 THR B CA 1
ATOM 5263 C C . THR B 1 284 ? -19.094 9.484 -11.273 1 89.62 284 THR B C 1
ATOM 5265 O O . THR B 1 284 ? -18.047 9.922 -10.797 1 89.62 284 THR B O 1
ATOM 5268 N N . TRP B 1 285 ? -20.188 9.203 -10.523 1 93.06 285 TRP B N 1
ATOM 5269 C CA . TRP B 1 285 ? -20.094 9.102 -9.07 1 93.06 285 TRP B CA 1
ATOM 5270 C C . TRP B 1 285 ? -19.734 7.68 -8.648 1 93.06 285 TRP B C 1
ATOM 5272 O O . TRP B 1 285 ? -20.156 6.711 -9.281 1 93.06 285 TRP B O 1
ATOM 5282 N N . GLU B 1 286 ? -18.922 7.57 -7.66 1 91.81 286 GLU B N 1
ATOM 5283 C CA . GLU B 1 286 ? -18.609 6.301 -7.004 1 91.81 286 GLU B CA 1
ATOM 5284 C C . GLU B 1 286 ? -18.969 6.344 -5.523 1 91.81 286 GLU B C 1
ATOM 5286 O O . GLU B 1 286 ? -18.516 7.215 -4.789 1 91.81 286 GLU B O 1
ATOM 5291 N N . VAL B 1 287 ? -19.797 5.391 -5.121 1 94.19 287 VAL B N 1
ATOM 5292 C CA . VAL B 1 287 ? -20.234 5.309 -3.729 1 94.19 287 VAL B CA 1
ATOM 5293 C C . VAL B 1 287 ? -19.406 4.266 -2.986 1 94.19 287 VAL B C 1
ATOM 5295 O O . VAL B 1 287 ? -19.297 3.119 -3.43 1 94.19 287 VAL B O 1
ATOM 5298 N N . ARG B 1 288 ? -18.828 4.684 -1.906 1 93.69 288 ARG B N 1
ATOM 5299 C CA . ARG B 1 288 ? -18.031 3.744 -1.12 1 93.69 288 ARG B CA 1
ATOM 5300 C C . ARG B 1 288 ? -18.922 2.641 -0.54 1 93.69 288 ARG B C 1
ATOM 5302 O O . ARG B 1 288 ? -20.047 2.896 -0.112 1 93.69 288 ARG B O 1
ATOM 5309 N N . ALA B 1 289 ? -18.312 1.478 -0.49 1 91.69 289 ALA B N 1
ATOM 5310 C CA . ALA B 1 289 ? -19.047 0.321 0.022 1 91.69 289 ALA B CA 1
ATOM 5311 C C . ALA B 1 289 ? -19.016 0.286 1.548 1 91.69 289 ALA B C 1
ATOM 5313 O O . ALA B 1 289 ? -19.969 -0.189 2.18 1 91.69 289 ALA B O 1
ATOM 5314 N N . ASP B 1 290 ? -17.922 0.745 2.166 1 93.44 290 ASP B N 1
ATOM 5315 C CA . ASP B 1 290 ? -17.781 0.699 3.617 1 93.44 290 ASP B CA 1
ATOM 5316 C C . ASP B 1 290 ? -18.156 2.035 4.254 1 93.44 290 ASP B C 1
ATOM 5318 O O . ASP B 1 290 ? -18.484 2.99 3.547 1 93.44 290 ASP B O 1
ATOM 5322 N N . ASP B 1 291 ? -18.25 2.07 5.574 1 97.12 291 ASP B N 1
ATOM 5323 C CA . ASP B 1 291 ? -18.672 3.225 6.367 1 97.12 291 ASP B CA 1
ATOM 5324 C C . ASP B 1 291 ? -17.469 4.082 6.766 1 97.12 291 ASP B C 1
ATOM 5326 O O . ASP B 1 291 ? -17.344 4.473 7.93 1 97.12 291 ASP B O 1
ATOM 5330 N N . ILE B 1 292 ? -16.531 4.273 5.809 1 97.5 292 ILE B N 1
ATOM 5331 C CA . ILE B 1 292 ? -15.328 5.074 5.949 1 97.5 292 ILE B CA 1
ATOM 5332 C C . ILE B 1 292 ? -15.289 6.145 4.863 1 97.5 292 ILE B C 1
ATOM 5334 O O . ILE B 1 292 ? -15.586 5.867 3.699 1 97.5 292 ILE B O 1
ATOM 5338 N N . ALA B 1 293 ? -15.016 7.375 5.188 1 96.94 293 ALA B N 1
ATOM 5339 C CA . ALA B 1 293 ? -14.922 8.445 4.203 1 96.94 293 ALA B CA 1
ATOM 5340 C C . ALA B 1 293 ? -13.609 8.359 3.42 1 96.94 293 ALA B C 1
ATOM 5342 O O . ALA B 1 293 ? -12.617 7.828 3.92 1 96.94 293 ALA B O 1
ATOM 5343 N N . GLY B 1 294 ? -13.633 8.852 2.191 1 93.75 294 GLY B N 1
ATOM 5344 C CA . GLY B 1 294 ? -12.391 9.031 1.454 1 93.75 294 GLY B CA 1
ATOM 5345 C C . GLY B 1 294 ? -11.578 10.211 1.934 1 93.75 294 GLY B C 1
ATOM 5346 O O . GLY B 1 294 ? -12.023 10.977 2.791 1 93.75 294 GLY B O 1
ATOM 5347 N N . CYS B 1 295 ? -10.438 10.281 1.375 1 93.19 295 CYS B N 1
ATOM 5348 C CA . CYS B 1 295 ? -9.562 11.398 1.718 1 93.19 295 CYS B CA 1
ATOM 5349 C C . CYS B 1 295 ? -10.195 12.727 1.309 1 93.19 295 CYS B C 1
ATOM 5351 O O . CYS B 1 295 ? -10.609 12.891 0.159 1 93.19 295 CYS B O 1
ATOM 5353 N N . LEU B 1 296 ? -10.289 13.594 2.24 1 93.06 296 LEU B N 1
ATOM 5354 C CA . LEU B 1 296 ? -10.781 14.938 1.922 1 93.06 296 LEU B CA 1
ATOM 5355 C C . LEU B 1 296 ? -9.773 15.695 1.068 1 93.06 296 LEU B C 1
ATOM 5357 O O . LEU B 1 296 ? -8.578 15.719 1.383 1 93.06 296 LEU B O 1
ATOM 5361 N N . ARG B 1 297 ? -10.266 16.062 -0.13 1 80.69 297 ARG B N 1
ATOM 5362 C CA . ARG B 1 297 ? -9.383 16.797 -1.028 1 80.69 297 ARG B CA 1
ATOM 5363 C C . ARG B 1 297 ? -9.875 18.234 -1.239 1 80.69 297 ARG B C 1
ATOM 5365 O O . ARG B 1 297 ? -11.07 18.5 -1.108 1 80.69 297 ARG B O 1
ATOM 5372 N N . THR B 1 298 ? -9.047 19.266 -1.159 1 64.75 298 THR B N 1
ATOM 5373 C CA . THR B 1 298 ? -9.492 20.656 -1.253 1 64.75 298 THR B CA 1
ATOM 5374 C C . THR B 1 298 ? -9.125 21.25 -2.609 1 64.75 298 THR B C 1
ATOM 5376 O O . THR B 1 298 ? -7.957 21.547 -2.863 1 64.75 298 THR B O 1
ATOM 5379 N N . ALA B 1 299 ? -9.781 20.797 -3.754 1 56.5 299 ALA B N 1
ATOM 5380 C CA . ALA B 1 299 ? -9.461 21.625 -4.922 1 56.5 299 ALA B CA 1
ATOM 5381 C C . ALA B 1 299 ? -10.062 23.016 -4.801 1 56.5 299 ALA B C 1
ATOM 5383 O O . ALA B 1 299 ? -11.102 23.203 -4.152 1 56.5 299 ALA B O 1
ATOM 5384 N N . ARG B 1 300 ? -9.328 24.078 -5.039 1 51.78 300 ARG B N 1
ATOM 5385 C CA . ARG B 1 300 ? -9.805 25.453 -5.07 1 51.78 300 ARG B CA 1
ATOM 5386 C C . ARG B 1 300 ? -11.18 25.547 -5.73 1 51.78 300 ARG B C 1
ATOM 5388 O O . ARG B 1 300 ? -12.047 26.281 -5.266 1 51.78 300 ARG B O 1
ATOM 5395 N N . GLY B 1 301 ? -11.391 24.719 -6.816 1 51.28 301 GLY B N 1
ATOM 5396 C CA . GLY B 1 301 ? -12.594 24.906 -7.621 1 51.28 301 GLY B CA 1
ATOM 5397 C C . GLY B 1 301 ? -13.742 24.031 -7.18 1 51.28 301 GLY B C 1
ATOM 5398 O O . GLY B 1 301 ? -14.828 24.062 -7.77 1 51.28 301 GLY B O 1
ATOM 5399 N N . GLY B 1 302 ? -13.633 23.406 -6.02 1 56.72 302 GLY B N 1
ATOM 5400 C CA . GLY B 1 302 ? -14.758 22.656 -5.48 1 56.72 302 GLY B CA 1
ATOM 5401 C C . GLY B 1 302 ? -14.945 21.297 -6.145 1 56.72 302 GLY B C 1
ATOM 5402 O O . GLY B 1 302 ? -15.883 20.578 -5.828 1 56.72 302 GLY B O 1
ATOM 5403 N N . SER B 1 303 ? -14.164 20.891 -7.094 1 59.41 303 SER B N 1
ATOM 5404 C CA . SER B 1 303 ? -14.398 19.703 -7.895 1 59.41 303 SER B CA 1
ATOM 5405 C C . SER B 1 303 ? -14.031 18.438 -7.121 1 59.41 303 SER B C 1
ATOM 5407 O O . SER B 1 303 ? -14.461 17.344 -7.477 1 59.41 303 SER B O 1
ATOM 5409 N N . SER B 1 304 ? -13.539 18.547 -5.848 1 80.56 304 SER B N 1
ATOM 5410 C CA . SER B 1 304 ? -13.07 17.312 -5.199 1 80.56 304 SER B CA 1
ATOM 5411 C C . SER B 1 304 ? -13.781 17.094 -3.871 1 80.56 304 SER B C 1
ATOM 5413 O O . SER B 1 304 ? -13.273 16.375 -3.006 1 80.56 304 SER B O 1
ATOM 5415 N N . LYS B 1 305 ? -15.055 17.672 -3.883 1 88.25 305 LYS B N 1
ATOM 5416 C CA . LYS B 1 305 ? -15.867 17.484 -2.688 1 88.25 305 LYS B CA 1
ATOM 5417 C C . LYS B 1 305 ? -16.516 16.094 -2.686 1 88.25 305 LYS B C 1
ATOM 5419 O O . LYS B 1 305 ? -16.828 15.555 -3.744 1 88.25 305 LYS B O 1
ATOM 5424 N N . GLN B 1 306 ? -16.688 15.609 -1.474 1 93.25 306 GLN B N 1
ATOM 5425 C CA . GLN B 1 306 ? -17.391 14.336 -1.336 1 93.25 306 GLN B CA 1
ATOM 5426 C C . GLN B 1 306 ? -18.875 14.562 -1.015 1 93.25 306 GLN B C 1
ATOM 5428 O O . GLN B 1 306 ? -19.234 15.555 -0.386 1 93.25 306 GLN B O 1
ATOM 5433 N N . ALA B 1 307 ? -19.688 13.703 -1.503 1 96 307 ALA B N 1
ATOM 5434 C CA . ALA B 1 307 ? -21.109 13.695 -1.142 1 96 307 ALA B CA 1
ATOM 5435 C C . ALA B 1 307 ? -21.391 12.656 -0.06 1 96 307 ALA B C 1
ATOM 5437 O O . ALA B 1 307 ? -20.562 11.766 0.186 1 96 307 ALA B O 1
ATOM 5438 N N . VAL B 1 308 ? -22.438 12.883 0.639 1 97.94 308 VAL B N 1
ATOM 5439 C CA . VAL B 1 308 ? -22.969 11.945 1.625 1 97.94 308 VAL B CA 1
ATOM 5440 C C . VAL B 1 308 ? -24.281 11.344 1.124 1 97.94 308 VAL B C 1
ATOM 5442 O O . VAL B 1 308 ? -25.188 12.07 0.713 1 97.94 308 VAL B O 1
ATOM 5445 N N . VAL B 1 309 ? -24.312 10.039 1.094 1 98.25 309 VAL B N 1
ATOM 5446 C CA . VAL B 1 309 ? -25.5 9.305 0.696 1 98.25 309 VAL B CA 1
ATOM 5447 C C . VAL B 1 309 ? -26.172 8.703 1.93 1 98.25 309 VAL B C 1
ATOM 5449 O O . VAL B 1 309 ? -25.562 7.93 2.664 1 98.25 309 VAL B O 1
ATOM 5452 N N . ARG B 1 310 ? -27.375 9.094 2.219 1 98.06 310 ARG B N 1
ATOM 5453 C CA . ARG B 1 310 ? -28.234 8.5 3.238 1 98.06 310 ARG B CA 1
ATOM 5454 C C . ARG B 1 310 ? -29.188 7.48 2.625 1 98.06 310 ARG B C 1
ATOM 5456 O O . ARG B 1 310 ? -29.953 7.812 1.727 1 98.06 310 ARG B O 1
ATOM 5463 N N . LEU B 1 311 ? -29.062 6.266 3.092 1 96.94 311 LEU B N 1
ATOM 5464 C CA . LEU B 1 311 ? -29.906 5.273 2.441 1 96.94 311 LEU B CA 1
ATOM 5465 C C . LEU B 1 311 ? -30.344 4.199 3.434 1 96.94 311 LEU B C 1
ATOM 5467 O O . LEU B 1 311 ? -29.703 4.008 4.469 1 96.94 311 LEU B O 1
ATOM 5471 N N . GLY B 1 312 ? -31.469 3.49 3.09 1 96.62 312 GLY B N 1
ATOM 5472 C CA . GLY B 1 312 ? -32.125 2.49 3.912 1 96.62 312 GLY B CA 1
ATOM 5473 C C . GLY B 1 312 ? -33.625 2.689 4.004 1 96.62 312 GLY B C 1
ATOM 5474 O O . GLY B 1 312 ? -34.125 3.773 3.707 1 96.62 312 GLY B O 1
ATOM 5475 N N . ASN B 1 313 ? -34.344 1.586 4.371 1 96.88 313 ASN B N 1
ATOM 5476 C CA . ASN B 1 313 ? -35.812 1.626 4.48 1 96.88 313 ASN B CA 1
ATOM 5477 C C . ASN B 1 313 ? -36.438 2.168 3.209 1 96.88 313 ASN B C 1
ATOM 5479 O O . ASN B 1 313 ? -37.344 3.01 3.271 1 96.88 313 ASN B O 1
ATOM 5483 N N . ASN B 1 314 ? -35.812 1.849 2.127 1 96.69 314 ASN B N 1
ATOM 5484 C CA . ASN B 1 314 ? -36.312 2.154 0.781 1 96.69 314 ASN B CA 1
ATOM 5485 C C . ASN B 1 314 ? -36.188 3.646 0.477 1 96.69 314 ASN B C 1
ATOM 5487 O O . ASN B 1 314 ? -37 4.188 -0.28 1 96.69 314 ASN B O 1
ATOM 5491 N N . GLN B 1 315 ? -35.375 4.305 1.118 1 96.31 315 GLN B N 1
ATOM 5492 C CA . GLN B 1 315 ? -35.125 5.723 0.89 1 96.31 315 GLN B CA 1
ATOM 5493 C C . GLN B 1 315 ? -33.656 5.98 0.508 1 96.31 315 GLN B C 1
ATOM 5495 O O . GLN B 1 315 ? -32.781 5.238 0.917 1 96.31 315 GLN B O 1
ATOM 5500 N N . LEU B 1 316 ? -33.469 7 -0.33 1 97.94 316 LEU B N 1
ATOM 5501 C CA . LEU B 1 316 ? -32.125 7.449 -0.737 1 97.94 316 LEU B CA 1
ATOM 5502 C C . LEU B 1 316 ? -32.094 8.969 -0.905 1 97.94 316 LEU B C 1
ATOM 5504 O O . LEU B 1 316 ? -32.906 9.531 -1.632 1 97.94 316 LEU B O 1
ATOM 5508 N N . GLN B 1 317 ? -31.281 9.641 -0.148 1 98.25 317 GLN B N 1
ATOM 5509 C CA . GLN B 1 317 ? -31.016 11.07 -0.259 1 98.25 317 GLN B CA 1
ATOM 5510 C C . GLN B 1 317 ? -29.531 11.352 -0.377 1 98.25 317 GLN B C 1
ATOM 5512 O O . GLN B 1 317 ? -28.703 10.57 0.109 1 98.25 317 GLN B O 1
ATOM 5517 N N . VAL B 1 318 ? -29.219 12.391 -1.094 1 98.44 318 VAL B N 1
ATOM 5518 C CA . VAL B 1 318 ? -27.828 12.758 -1.307 1 98.44 318 VAL B CA 1
ATOM 5519 C C . VAL B 1 318 ? -27.625 14.234 -0.994 1 98.44 318 VAL B C 1
ATOM 5521 O O . VAL B 1 318 ? -28.5 15.062 -1.275 1 98.44 318 VAL B O 1
ATOM 5524 N N . ARG B 1 319 ? -26.547 14.609 -0.417 1 97.69 319 ARG B N 1
ATOM 5525 C CA . ARG B 1 319 ? -26.141 15.984 -0.175 1 97.69 319 ARG B CA 1
ATOM 5526 C C . ARG B 1 319 ? -24.625 16.109 -0.204 1 97.69 319 ARG B C 1
ATOM 5528 O O . ARG B 1 319 ? -23.906 15.109 -0.224 1 97.69 319 ARG B O 1
ATOM 5535 N N . TRP B 1 320 ? -24.188 17.359 -0.205 1 95.94 320 TRP B N 1
ATOM 5536 C CA . TRP B 1 320 ? -22.766 17.578 0.008 1 95.94 320 TRP B CA 1
ATOM 5537 C C . TRP B 1 320 ? -22.391 17.328 1.462 1 95.94 320 TRP B C 1
ATOM 5539 O O . TRP B 1 320 ? -23.188 17.562 2.371 1 95.94 320 TRP B O 1
ATOM 5549 N N . MET B 1 321 ? -21.141 16.844 1.651 1 96.56 321 MET B N 1
ATOM 5550 C CA . MET B 1 321 ? -20.594 16.766 3 1 96.56 321 MET B CA 1
ATOM 5551 C C . MET B 1 321 ? -20.469 18.156 3.617 1 96.56 321 MET B C 1
ATOM 5553 O O . MET B 1 321 ? -20.062 19.109 2.943 1 96.56 321 MET B O 1
ATOM 5557 N N . THR B 1 322 ? -20.797 18.328 4.922 1 96.56 322 THR B N 1
ATOM 5558 C CA . THR B 1 322 ? -20.859 19.641 5.555 1 96.56 322 THR B CA 1
ATOM 5559 C C . THR B 1 322 ? -19.516 20.016 6.168 1 96.56 322 THR B C 1
ATOM 5561 O O . THR B 1 322 ? -18.672 19.156 6.41 1 96.56 322 THR B O 1
ATOM 5564 N N . PRO B 1 323 ? -19.344 21.328 6.453 1 96.62 323 PRO B N 1
ATOM 5565 C CA . PRO B 1 323 ? -18.141 21.781 7.152 1 96.62 323 PRO B CA 1
ATOM 5566 C C . PRO B 1 323 ? -17.938 21.078 8.492 1 96.62 323 PRO B C 1
ATOM 5568 O O . PRO B 1 323 ? -16.797 20.719 8.844 1 96.62 323 PRO B O 1
ATOM 5571 N N . LEU B 1 324 ? -18.984 20.828 9.219 1 98.06 324 LEU B N 1
ATOM 5572 C CA . LEU B 1 324 ? -18.891 20.156 10.508 1 98.06 324 LEU B CA 1
ATOM 5573 C C . LEU B 1 324 ? -18.375 18.719 10.328 1 98.06 324 LEU B C 1
ATOM 5575 O O . LEU B 1 324 ? -17.547 18.266 11.109 1 98.06 324 LEU B O 1
ATOM 5579 N N . GLU B 1 325 ? -18.875 18.047 9.32 1 98 325 GLU B N 1
ATOM 5580 C CA . GLU B 1 325 ? -18.422 16.672 9.047 1 98 325 GLU B CA 1
ATOM 5581 C C . GLU B 1 325 ? -16.953 16.641 8.641 1 98 325 GLU B C 1
ATOM 5583 O O . GLU B 1 325 ? -16.203 15.766 9.07 1 98 325 GLU B O 1
ATOM 5588 N N . TYR B 1 326 ? -16.5 17.656 7.848 1 97.25 326 TYR B N 1
ATOM 5589 C CA . TYR B 1 326 ? -15.078 17.797 7.555 1 97.25 326 TYR B CA 1
ATOM 5590 C C . TYR B 1 326 ? -14.273 17.938 8.844 1 97.25 326 TYR B C 1
ATOM 5592 O O . TYR B 1 326 ? -13.273 17.234 9.031 1 97.25 326 TYR B O 1
ATOM 5600 N N . ALA B 1 327 ? -14.75 18.797 9.703 1 98.5 327 ALA B N 1
ATOM 5601 C CA . ALA B 1 327 ? -14.047 19.078 10.953 1 98.5 327 ALA B CA 1
ATOM 5602 C C . ALA B 1 327 ? -13.953 17.828 11.82 1 98.5 327 ALA B C 1
ATOM 5604 O O . ALA B 1 327 ? -12.891 17.516 12.359 1 98.5 327 ALA B O 1
ATOM 5605 N N . ARG B 1 328 ? -15.031 17.094 11.898 1 98.81 328 ARG B N 1
ATOM 5606 C CA . ARG B 1 328 ? -15.078 15.883 12.727 1 98.81 328 ARG B CA 1
ATOM 5607 C C . ARG B 1 328 ? -14.156 14.805 12.172 1 98.81 328 ARG B C 1
ATOM 5609 O O . ARG B 1 328 ? -13.453 14.141 12.93 1 98.81 328 ARG B O 1
ATOM 5616 N N . LEU B 1 329 ? -14.102 14.664 10.859 1 98.56 329 LEU B N 1
ATOM 5617 C CA . LEU B 1 329 ? -13.227 13.688 10.219 1 98.56 329 LEU B CA 1
ATOM 5618 C C . LEU B 1 329 ? -11.758 14.039 10.461 1 98.56 329 LEU B C 1
ATOM 5620 O O . LEU B 1 329 ? -10.906 13.148 10.5 1 98.56 329 LEU B O 1
ATOM 5624 N N . MET B 1 330 ? -11.453 15.289 10.703 1 98.5 330 MET B N 1
ATOM 5625 C CA . MET B 1 330 ? -10.07 15.742 10.875 1 98.5 330 MET B CA 1
ATOM 5626 C C . MET B 1 330 ? -9.719 15.852 12.352 1 98.5 330 MET B C 1
ATOM 5628 O O . MET B 1 330 ? -8.625 16.312 12.695 1 98.5 330 MET B O 1
ATOM 5632 N N . GLY B 1 331 ? -10.609 15.453 13.227 1 98.56 331 GLY B N 1
ATOM 5633 C CA . GLY B 1 331 ? -10.359 15.492 14.664 1 98.56 331 GLY B CA 1
ATOM 5634 C C . GLY B 1 331 ? -10.523 16.875 15.258 1 98.56 331 GLY B C 1
ATOM 5635 O O . GLY B 1 331 ? -9.922 17.188 16.297 1 98.56 331 GLY B O 1
ATOM 5636 N N . ALA B 1 332 ? -11.312 17.719 14.602 1 98.56 332 ALA B N 1
ATOM 5637 C CA . ALA B 1 332 ? -11.508 19.109 15.031 1 98.56 332 ALA B CA 1
ATOM 5638 C C . ALA B 1 332 ? -12.992 19.469 15.047 1 98.56 332 ALA B C 1
ATOM 5640 O O . ALA B 1 332 ? -13.383 20.547 14.594 1 98.56 332 ALA B O 1
ATOM 5641 N N . GLY B 1 333 ? -13.75 18.578 15.562 1 98.25 333 GLY B N 1
ATOM 5642 C CA . GLY B 1 333 ? -15.188 18.781 15.602 1 98.25 333 GLY B CA 1
ATOM 5643 C C . GLY B 1 333 ? -15.594 19.984 16.438 1 98.25 333 GLY B C 1
ATOM 5644 O O . GLY B 1 333 ? -16.719 20.484 16.312 1 98.25 333 GLY B O 1
ATOM 5645 N N . ASP B 1 334 ? -14.711 20.484 17.297 1 98.19 334 ASP B N 1
ATOM 5646 C CA . ASP B 1 334 ? -15.016 21.578 18.203 1 98.19 334 ASP B CA 1
ATOM 5647 C C . ASP B 1 334 ? -14.516 22.922 17.641 1 98.19 334 ASP B C 1
ATOM 5649 O O . ASP B 1 334 ? -14.641 23.953 18.297 1 98.19 334 ASP B O 1
ATOM 5653 N N . TYR B 1 335 ? -13.984 22.938 16.438 1 98.31 335 TYR B N 1
ATOM 5654 C CA . TYR B 1 335 ? -13.539 24.172 15.82 1 98.31 335 TYR B CA 1
ATOM 5655 C C . TYR B 1 335 ? -14.695 25.156 15.664 1 98.31 335 TYR B C 1
ATOM 5657 O O . TYR B 1 335 ? -15.812 24.766 15.312 1 98.31 335 TYR B O 1
ATOM 5665 N N . ASP B 1 336 ? -14.445 26.422 15.945 1 98.38 336 ASP B N 1
ATOM 5666 C CA . ASP B 1 336 ? -15.406 27.469 15.641 1 98.38 336 ASP B CA 1
ATOM 5667 C C . ASP B 1 336 ? -15.398 27.812 14.148 1 98.38 336 ASP B C 1
ATOM 5669 O O . ASP B 1 336 ? -14.422 28.359 13.641 1 98.38 336 ASP B O 1
ATOM 5673 N N . LEU B 1 337 ? -16.484 27.484 13.523 1 97.81 337 LEU B N 1
ATOM 5674 C CA . LEU B 1 337 ? -16.578 27.672 12.086 1 97.81 337 LEU B CA 1
ATOM 5675 C C . LEU B 1 337 ? -17.625 28.75 11.75 1 97.81 337 LEU B C 1
ATOM 5677 O O . LEU B 1 337 ? -17.969 28.938 10.578 1 97.81 337 LEU B O 1
ATOM 5681 N N . SER B 1 338 ? -18.078 29.422 12.742 1 97.56 338 SER B N 1
ATOM 5682 C CA . SER B 1 338 ? -19.156 30.375 12.562 1 97.56 338 SER B CA 1
ATOM 5683 C C . SER B 1 338 ? -18.719 31.562 11.711 1 97.56 338 SER B C 1
ATOM 5685 O O . SER B 1 338 ? -17.594 32.031 11.836 1 97.56 338 SER B O 1
ATOM 5687 N N . GLY B 1 339 ? -19.562 32 10.805 1 96.69 339 GLY B N 1
ATOM 5688 C CA . GLY B 1 339 ? -19.328 33.219 10.031 1 96.69 339 GLY B CA 1
ATOM 5689 C C . GLY B 1 339 ? -18.391 32.969 8.852 1 96.69 339 GLY B C 1
ATOM 5690 O O . GLY B 1 339 ? -18.109 33.906 8.102 1 96.69 339 GLY B O 1
ATOM 5691 N N . LEU B 1 340 ? -17.891 31.828 8.648 1 96.5 340 LEU B N 1
ATOM 5692 C CA . LEU B 1 340 ? -16.984 31.516 7.543 1 96.5 340 LEU B CA 1
ATOM 5693 C C . LEU B 1 340 ? -17.75 30.859 6.387 1 96.5 340 LEU B C 1
ATOM 5695 O O . LEU B 1 340 ? -18.766 30.203 6.602 1 96.5 340 LEU B O 1
ATOM 5699 N N . LYS B 1 341 ? -17.234 31.047 5.227 1 94.31 341 LYS B N 1
ATOM 5700 C CA . LYS B 1 341 ? -17.844 30.453 4.047 1 94.31 341 LYS B CA 1
ATOM 5701 C C . LYS B 1 341 ? -17.531 28.953 3.969 1 94.31 341 LYS B C 1
ATOM 5703 O O . LYS B 1 341 ? -16.422 28.531 4.285 1 94.31 341 LYS B O 1
ATOM 5708 N N . ASP B 1 342 ? -18.484 28.156 3.428 1 93 342 ASP B N 1
ATOM 5709 C CA . ASP B 1 342 ? -18.328 26.703 3.352 1 93 342 ASP B CA 1
ATOM 5710 C C . ASP B 1 342 ? -17.078 26.328 2.562 1 93 342 ASP B C 1
ATOM 5712 O O . ASP B 1 342 ? -16.266 25.531 3.023 1 93 342 ASP B O 1
ATOM 5716 N N . ASN B 1 343 ? -16.922 26.906 1.443 1 91.12 343 ASN B N 1
ATOM 5717 C CA . ASN B 1 343 ? -15.805 26.547 0.585 1 91.12 343 ASN B CA 1
ATOM 5718 C C . ASN B 1 343 ? -14.461 26.844 1.251 1 91.12 343 ASN B C 1
ATOM 5720 O O . ASN B 1 343 ? -13.492 26.109 1.068 1 91.12 343 ASN B O 1
ATOM 5724 N N . GLN B 1 344 ? -14.414 27.984 1.976 1 93.06 344 GLN B N 1
ATOM 5725 C CA . GLN B 1 344 ? -13.219 28.328 2.74 1 93.06 344 GLN B CA 1
ATOM 5726 C C . GLN B 1 344 ? -12.898 27.266 3.785 1 93.06 344 GLN B C 1
ATOM 5728 O O . GLN B 1 344 ? -11.742 26.875 3.936 1 93.06 344 GLN B O 1
ATOM 5733 N N . ILE B 1 345 ? -13.938 26.781 4.449 1 95.44 345 ILE B N 1
ATOM 5734 C CA . ILE B 1 345 ? -13.789 25.781 5.504 1 95.44 345 ILE B CA 1
ATOM 5735 C C . ILE B 1 345 ? -13.328 24.453 4.898 1 95.44 345 ILE B C 1
ATOM 5737 O O . ILE B 1 345 ? -12.367 23.844 5.371 1 95.44 345 ILE B O 1
ATOM 5741 N N . LEU B 1 346 ? -13.984 24.031 3.797 1 94.75 346 LEU B N 1
ATOM 5742 C CA . LEU B 1 346 ? -13.664 22.766 3.16 1 94.75 346 LEU B CA 1
ATOM 5743 C C . LEU B 1 346 ? -12.242 22.766 2.611 1 94.75 346 LEU B C 1
ATOM 5745 O O . LEU B 1 346 ? -11.523 21.781 2.73 1 94.75 346 LEU B O 1
ATOM 5749 N N . PHE B 1 347 ? -11.852 23.891 2.084 1 92.31 347 PHE B N 1
ATOM 5750 C CA . PHE B 1 347 ? -10.492 24.062 1.583 1 92.31 347 PHE B CA 1
ATOM 5751 C C . PHE B 1 347 ? -9.477 23.938 2.715 1 92.31 347 PHE B C 1
ATOM 5753 O O . PHE B 1 347 ? -8.484 23.219 2.596 1 92.31 347 PHE B O 1
ATOM 5760 N N . GLY B 1 348 ? -9.703 24.625 3.803 1 94.56 348 GLY B N 1
ATOM 5761 C CA . GLY B 1 348 ? -8.82 24.578 4.957 1 94.56 348 GLY B CA 1
ATOM 5762 C C . GLY B 1 348 ? -8.625 23.172 5.508 1 94.56 348 GLY B C 1
ATOM 5763 O O . GLY B 1 348 ? -7.492 22.734 5.73 1 94.56 348 GLY B O 1
ATOM 5764 N N . PHE B 1 349 ? -9.734 22.438 5.621 1 96.06 349 PHE B N 1
ATOM 5765 C CA . PHE B 1 349 ? -9.672 21.094 6.188 1 96.06 349 PHE B CA 1
ATOM 5766 C C . PHE B 1 349 ? -9.102 20.109 5.18 1 96.06 349 PHE B C 1
ATOM 5768 O O . PHE B 1 349 ? -8.359 19.203 5.547 1 96.06 349 PHE B O 1
ATOM 5775 N N . GLY B 1 350 ? -9.398 20.266 3.916 1 93.44 350 GLY B N 1
ATOM 5776 C CA . GLY B 1 350 ? -8.898 19.375 2.877 1 93.44 350 GLY B CA 1
ATOM 5777 C C . GLY B 1 350 ? -7.383 19.375 2.777 1 93.44 350 GLY B C 1
ATOM 5778 O O . GLY B 1 350 ? -6.785 18.344 2.428 1 93.44 350 GLY B O 1
ATOM 5779 N N . ASP B 1 351 ? -6.75 20.422 3.186 1 91.94 351 ASP B N 1
ATOM 5780 C CA . ASP B 1 351 ? -5.305 20.594 3.061 1 91.94 351 ASP B CA 1
ATOM 5781 C C . ASP B 1 351 ? -4.605 20.328 4.395 1 91.94 351 ASP B C 1
ATOM 5783 O O . ASP B 1 351 ? -3.385 20.453 4.496 1 91.94 351 ASP B O 1
ATOM 5787 N N . ALA B 1 352 ? -5.309 19.922 5.352 1 95.56 352 ALA B N 1
ATOM 5788 C CA . ALA B 1 352 ? -4.773 19.891 6.711 1 95.56 352 ALA B CA 1
ATOM 5789 C C . ALA B 1 352 ? -4.297 18.484 7.078 1 95.56 352 ALA B C 1
ATOM 5791 O O . ALA B 1 352 ? -4.273 17.594 6.23 1 95.56 352 ALA B O 1
ATOM 5792 N N . VAL B 1 353 ? -3.723 18.344 8.258 1 97.44 353 VAL B N 1
ATOM 5793 C CA . VAL B 1 353 ? -3.33 17.062 8.844 1 97.44 353 VAL B CA 1
ATOM 5794 C C . VAL B 1 353 ? -4.34 16.656 9.922 1 97.44 353 VAL B C 1
ATOM 5796 O O . VAL B 1 353 ? -4.93 17.516 10.578 1 97.44 353 VAL B O 1
ATOM 5799 N N . VAL B 1 354 ? -4.531 15.383 10.07 1 98.62 354 VAL B N 1
ATOM 5800 C CA . VAL B 1 354 ? -5.527 14.883 11.016 1 98.62 354 VAL B CA 1
ATOM 5801 C C . VAL B 1 354 ? -4.988 14.977 12.438 1 98.62 354 VAL B C 1
ATOM 5803 O O . VAL B 1 354 ? -3.949 14.398 12.758 1 98.62 354 VAL B O 1
ATOM 5806 N N . VAL B 1 355 ? -5.742 15.609 13.352 1 98.88 355 VAL B N 1
ATOM 5807 C CA . VAL B 1 355 ? -5.301 15.961 14.695 1 98.88 355 VAL B CA 1
ATOM 5808 C C . VAL B 1 355 ? -4.938 14.703 15.477 1 98.88 355 VAL B C 1
ATOM 5810 O O . VAL B 1 355 ? -3.854 14.609 16.047 1 98.88 355 VAL B O 1
ATOM 5813 N N . PRO B 1 356 ? -5.777 13.656 15.445 1 98.88 356 PRO B N 1
ATOM 5814 C CA . PRO B 1 356 ? -5.441 12.461 16.219 1 98.88 356 PRO B CA 1
ATOM 5815 C C . PRO B 1 356 ? -4.156 11.789 15.75 1 98.88 356 PRO B C 1
ATOM 5817 O O . PRO B 1 356 ? -3.453 11.164 16.547 1 98.88 356 PRO B O 1
ATOM 5820 N N . VAL B 1 357 ? -3.82 11.867 14.484 1 98.81 357 VAL B N 1
ATOM 5821 C CA . VAL B 1 357 ? -2.557 11.328 13.992 1 98.81 357 VAL B CA 1
ATOM 5822 C C . VAL B 1 357 ? -1.39 12.086 14.617 1 98.81 357 VAL B C 1
ATOM 5824 O O . VAL B 1 357 ? -0.429 11.477 15.094 1 98.81 357 VAL B O 1
ATOM 5827 N N . VAL B 1 358 ? -1.486 13.406 14.617 1 98.88 358 VAL B N 1
ATOM 5828 C CA . VAL B 1 358 ? -0.451 14.258 15.195 1 98.88 358 VAL B CA 1
ATOM 5829 C C . VAL B 1 358 ? -0.304 13.953 16.688 1 98.88 358 VAL B C 1
ATOM 5831 O O . VAL B 1 358 ? 0.813 13.844 17.188 1 98.88 358 VAL B O 1
ATOM 5834 N N . GLU B 1 359 ? -1.425 13.805 17.391 1 98.81 359 GLU B N 1
ATOM 5835 C CA . GLU B 1 359 ? -1.409 13.484 18.828 1 98.81 359 GLU B CA 1
ATOM 5836 C C . GLU B 1 359 ? -0.667 12.18 19.078 1 98.81 359 GLU B C 1
ATOM 5838 O O . GLU B 1 359 ? 0.179 12.109 19.984 1 98.81 359 GLU B O 1
ATOM 5843 N N . TRP B 1 360 ? -1.007 11.164 18.297 1 98.75 360 TRP B N 1
ATOM 5844 C CA . TRP B 1 360 ? -0.372 9.867 18.484 1 98.75 360 TRP B CA 1
ATOM 5845 C C . TRP B 1 360 ? 1.128 9.945 18.219 1 98.75 360 TRP B C 1
ATOM 5847 O O . TRP B 1 360 ? 1.929 9.422 19 1 98.75 360 TRP B O 1
ATOM 5857 N N . LEU B 1 361 ? 1.529 10.609 17.109 1 98.56 361 LEU B N 1
ATOM 5858 C CA . LEU B 1 361 ? 2.936 10.773 16.766 1 98.56 361 LEU B CA 1
ATOM 5859 C C . LEU B 1 361 ? 3.68 11.547 17.844 1 98.56 361 LEU B C 1
ATOM 5861 O O . LEU B 1 361 ? 4.785 11.164 18.234 1 98.56 361 LEU B O 1
ATOM 5865 N N . ALA B 1 362 ? 3.053 12.641 18.328 1 98.62 362 ALA B N 1
ATOM 5866 C CA . ALA B 1 362 ? 3.676 13.477 19.344 1 98.62 362 ALA B CA 1
ATOM 5867 C C . ALA B 1 362 ? 3.883 12.688 20.641 1 98.62 362 ALA B C 1
ATOM 5869 O O . ALA B 1 362 ? 4.984 12.672 21.203 1 98.62 362 ALA B O 1
ATOM 5870 N N . GLU B 1 363 ? 2.883 11.992 21.078 1 98.19 363 GLU B N 1
ATOM 5871 C CA . GLU B 1 363 ? 2.91 11.266 22.344 1 98.19 363 GLU B CA 1
ATOM 5872 C C . GLU B 1 363 ? 3.914 10.117 22.297 1 98.19 363 GLU B C 1
ATOM 5874 O O . GLU B 1 363 ? 4.656 9.891 23.25 1 98.19 363 GLU B O 1
ATOM 5879 N N . ASN B 1 364 ? 3.988 9.43 21.203 1 97.94 364 ASN B N 1
ATOM 5880 C CA . ASN B 1 364 ? 4.707 8.156 21.188 1 97.94 364 ASN B CA 1
ATOM 5881 C C . ASN B 1 364 ? 6.098 8.312 20.562 1 97.94 364 ASN B C 1
ATOM 5883 O O . ASN B 1 364 ? 6.953 7.441 20.734 1 97.94 364 ASN B O 1
ATOM 5887 N N . TYR B 1 365 ? 6.375 9.414 19.891 1 98.12 365 TYR B N 1
ATOM 5888 C CA . TYR B 1 365 ? 7.633 9.516 19.156 1 98.12 365 TYR B CA 1
ATOM 5889 C C . TYR B 1 365 ? 8.312 10.852 19.422 1 98.12 365 TYR B C 1
ATOM 5891 O O . TYR B 1 365 ? 9.422 10.891 19.969 1 98.12 365 TYR B O 1
ATOM 5899 N N . LEU B 1 366 ? 7.629 11.969 19.234 1 98.5 366 LEU B N 1
ATOM 5900 C CA . LEU B 1 366 ? 8.266 13.281 19.219 1 98.5 366 LEU B CA 1
ATOM 5901 C C . LEU B 1 366 ? 8.641 13.719 20.641 1 98.5 366 LEU B C 1
ATOM 5903 O O . LEU B 1 366 ? 9.75 14.203 20.875 1 98.5 366 LEU B O 1
ATOM 5907 N N . VAL B 1 367 ? 7.699 13.555 21.578 1 97.25 367 VAL B N 1
ATOM 5908 C CA . VAL B 1 367 ? 7.969 13.953 22.953 1 97.25 367 VAL B CA 1
ATOM 5909 C C . VAL B 1 367 ? 9.141 13.141 23.516 1 97.25 367 VAL B C 1
ATOM 5911 O O . VAL B 1 367 ? 10.109 13.711 24.016 1 97.25 367 VAL B O 1
ATOM 5914 N N . PRO B 1 368 ? 9.117 11.828 23.328 1 95.5 368 PRO B N 1
ATOM 5915 C CA . PRO B 1 368 ? 10.273 11.047 23.781 1 95.5 368 PRO B CA 1
ATOM 5916 C C . PRO B 1 368 ? 11.578 11.477 23.109 1 95.5 368 PRO B C 1
ATOM 5918 O O . PRO B 1 368 ? 12.625 11.516 23.766 1 95.5 368 PRO B O 1
ATOM 5921 N N . LEU B 1 369 ? 11.555 11.758 21.891 1 96.06 369 LEU B N 1
ATOM 5922 C CA . LEU B 1 369 ? 12.734 12.156 21.141 1 96.06 369 LEU B CA 1
ATOM 5923 C C . LEU B 1 369 ? 13.289 13.484 21.656 1 96.06 369 LEU B C 1
ATOM 5925 O O . LEU B 1 369 ? 14.5 13.625 21.812 1 96.06 369 LEU B O 1
ATOM 5929 N N . VAL B 1 370 ? 12.43 14.453 21.906 1 96.19 370 VAL B N 1
ATOM 5930 C CA . VAL B 1 370 ? 12.812 15.773 22.391 1 96.19 370 VAL B CA 1
ATOM 5931 C C . VAL B 1 370 ? 13.383 15.656 23.812 1 96.19 370 VAL B C 1
ATOM 5933 O O . VAL B 1 370 ? 14.359 16.312 24.156 1 96.19 370 VAL B O 1
ATOM 5936 N N . ASN B 1 371 ? 12.773 14.797 24.609 1 92.44 371 ASN B N 1
ATOM 5937 C CA . ASN B 1 371 ? 13.242 14.586 25.969 1 92.44 371 ASN B CA 1
ATOM 5938 C C . ASN B 1 371 ? 14.633 13.953 25.984 1 92.44 371 ASN B C 1
ATOM 5940 O O . ASN B 1 371 ? 15.453 14.281 26.844 1 92.44 371 ASN B O 1
ATOM 5944 N N . GLN B 1 372 ? 14.859 13.07 25.094 1 88.94 372 GLN B N 1
ATOM 5945 C CA . GLN B 1 372 ? 16.172 12.445 24.984 1 88.94 372 GLN B CA 1
ATOM 5946 C C . GLN B 1 372 ? 17.234 13.469 24.562 1 88.94 372 GLN B C 1
ATOM 5948 O O . GLN B 1 372 ? 18.359 13.422 25.047 1 88.94 372 GLN B O 1
ATOM 5953 N N . SER B 1 373 ? 16.906 14.328 23.734 1 84.31 373 SER B N 1
ATOM 5954 C CA . SER B 1 373 ? 17.828 15.352 23.25 1 84.31 373 SER B CA 1
ATOM 5955 C C . SER B 1 373 ? 18.188 16.359 24.344 1 84.31 373 SER B C 1
ATOM 5957 O O . SER B 1 373 ? 19.312 16.859 24.391 1 84.31 373 SER B O 1
ATOM 5959 N N . SER B 1 374 ? 17.266 16.703 25.156 1 79.56 374 SER B N 1
ATOM 5960 C CA . SER B 1 374 ? 17.5 17.625 26.25 1 79.56 374 SER B CA 1
ATOM 5961 C C . SER B 1 374 ? 18.422 17.031 27.297 1 79.56 374 SER B C 1
ATOM 5963 O O . SER B 1 374 ? 19.266 17.734 27.875 1 79.56 374 SER B O 1
ATOM 5965 N N . GLN B 1 375 ? 18.281 15.727 27.469 1 70.75 375 GLN B N 1
ATOM 5966 C CA . GLN B 1 375 ? 19.156 15.039 28.422 1 70.75 375 GLN B CA 1
ATOM 5967 C C . GLN B 1 375 ? 20.594 14.953 27.891 1 70.75 375 GLN B C 1
ATOM 5969 O O . GLN B 1 375 ? 21.547 15.094 28.641 1 70.75 375 GLN B O 1
ATOM 5974 N N . ALA B 1 376 ? 20.656 14.781 26.656 1 65.69 376 ALA B N 1
ATOM 5975 C CA . ALA B 1 376 ? 21.984 14.688 26.047 1 65.69 376 ALA B CA 1
ATOM 5976 C C . ALA B 1 376 ? 22.719 16.016 26.109 1 65.69 376 ALA B C 1
ATOM 5978 O O . ALA B 1 376 ? 23.922 16.062 26.359 1 65.69 376 ALA B O 1
ATOM 5979 N N . LYS B 1 377 ? 22.078 17.109 26.016 1 63.62 377 LYS B N 1
ATOM 5980 C CA . LYS B 1 377 ? 22.656 18.453 26.078 1 63.62 377 LYS B CA 1
ATOM 5981 C C . LYS B 1 377 ? 23.109 18.781 27.5 1 63.62 377 LYS B C 1
ATOM 5983 O O . LYS B 1 377 ? 24.125 19.453 27.703 1 63.62 377 LYS B O 1
ATOM 5988 N N . SER B 1 378 ? 22.266 18.25 28.328 1 60.28 378 SER B N 1
ATOM 5989 C CA . SER B 1 378 ? 22.625 18.5 29.719 1 60.28 378 SER B CA 1
ATOM 5990 C C . SER B 1 378 ? 23.875 17.75 30.125 1 60.28 378 SER B C 1
ATOM 5992 O O . SER B 1 378 ? 24.719 18.266 30.875 1 60.28 378 SER B O 1
ATOM 5994 N N . MET B 1 379 ? 24.031 16.547 29.516 1 51.59 379 MET B N 1
ATOM 5995 C CA . MET B 1 379 ? 25.203 15.742 29.828 1 51.59 379 MET B CA 1
ATOM 5996 C C . MET B 1 379 ? 26.453 16.344 29.203 1 51.59 379 MET B C 1
ATOM 5998 O O . MET B 1 379 ? 27.531 16.312 29.812 1 51.59 379 MET B O 1
ATOM 6002 N N . ASP B 1 380 ? 26.359 16.875 28.078 1 53.53 380 ASP B N 1
ATOM 6003 C CA . ASP B 1 380 ? 27.5 17.516 27.422 1 53.53 380 ASP B CA 1
ATOM 6004 C C . ASP B 1 380 ? 27.922 18.781 28.141 1 53.53 380 ASP B C 1
ATOM 6006 O O . ASP B 1 380 ? 29.109 19.078 28.25 1 53.53 380 ASP B O 1
ATOM 6010 N N . PHE B 1 381 ? 26.969 19.562 28.672 1 48.97 381 PHE B N 1
ATOM 6011 C CA . PHE B 1 381 ? 27.281 20.781 29.422 1 48.97 381 PHE B CA 1
ATOM 6012 C C . PHE B 1 381 ? 27.969 20.453 30.734 1 48.97 381 PHE B C 1
ATOM 6014 O O . PHE B 1 381 ? 28.812 21.203 31.203 1 48.97 381 PHE B O 1
ATOM 6021 N N . ARG B 1 382 ? 27.719 19.312 31.281 1 48.25 382 ARG B N 1
ATOM 6022 C CA . ARG B 1 382 ? 28.359 18.891 32.531 1 48.25 382 ARG B CA 1
ATOM 6023 C C . ARG B 1 382 ? 29.781 18.422 32.281 1 48.25 382 ARG B C 1
ATOM 6025 O O . ARG B 1 382 ? 30.672 18.672 33.094 1 48.25 382 ARG B O 1
ATOM 6032 N N . LYS B 1 383 ? 29.922 17.875 31.25 1 54.94 383 LYS B N 1
ATOM 6033 C CA . LYS B 1 383 ? 31.281 17.422 30.969 1 54.94 383 LYS B CA 1
ATOM 6034 C C . LYS B 1 383 ? 32.219 18.594 30.703 1 54.94 383 LYS B C 1
ATOM 6036 O O . LYS B 1 383 ? 33.406 18.547 31.047 1 54.94 383 LYS B O 1
ATOM 6041 N N . VAL B 1 384 ? 31.734 19.531 30.156 1 50.47 384 VAL B N 1
ATOM 6042 C CA . VAL B 1 384 ? 32.531 20.719 29.875 1 50.47 384 VAL B CA 1
ATOM 6043 C C . VAL B 1 384 ? 32.812 21.484 31.172 1 50.47 384 VAL B C 1
ATOM 6045 O O . VAL B 1 384 ? 33.844 22.109 31.344 1 50.47 384 VAL B O 1
ATOM 6048 N N . LYS B 1 385 ? 31.984 21.406 32.031 1 51.31 385 LYS B N 1
ATOM 6049 C CA . LYS B 1 385 ? 32.219 22.094 33.281 1 51.31 385 LYS B CA 1
ATOM 6050 C C . LYS B 1 385 ? 33.188 21.312 34.156 1 51.31 385 LYS B C 1
ATOM 6052 O O . LYS B 1 385 ? 33.875 21.891 35 1 51.31 385 LYS B O 1
ATOM 6057 N N . ASN B 1 386 ? 33.062 20.062 34.094 1 52.75 386 ASN B N 1
ATOM 6058 C CA . ASN B 1 386 ? 33.938 19.281 34.969 1 52.75 386 ASN B CA 1
ATOM 6059 C C . ASN B 1 386 ? 35.312 19.062 34.312 1 52.75 386 ASN B C 1
ATOM 6061 O O . ASN B 1 386 ? 36.156 18.359 34.875 1 52.75 386 ASN B O 1
ATOM 6065 N N . GLY B 1 387 ? 35.5 19.312 33.062 1 38.94 387 GLY B N 1
ATOM 6066 C CA . GLY B 1 387 ? 36.875 19.344 32.562 1 38.94 387 GLY B CA 1
ATOM 6067 C C . GLY B 1 387 ? 37.5 20.734 32.594 1 38.94 387 GLY B C 1
ATOM 6068 O O . GLY B 1 387 ? 36.781 21.734 32.625 1 38.94 387 GLY B O 1
#

pLDDT: mean 89.31, std 15.75, range [25.78, 98.88]

Secondary structure (DSSP, 8-state):
------GGGGSPEEEEES-TTSHHHHHHHTTT-EEEEEEE--HHHHHHHHHHS---TT-EEEES-GGG--GGGSPS--SEEEE------HHHHHHHHHHHS---SHHHHHHHHHHHTGGGS-SEEEEEEEGGGGTGGGGHHHHHHHHHHHHTT-EEEEEEEEGGGTSSB--EEEEEEEESS-----SS--TTTS-GGGTHHHH-TTS-B-----PPPPPPPS--HHHHS----TT-TTS--HHHHHHHHHHS-HHHHHHHHHHHHSSS-EEEEEEEEEETTEEEEEE-SSS-BPPP---TTSTTPPEEEEEETTEEEEEEPPHHHHHHHTT-TT---TT--HHHHHHHHHTS--HHHHHHHIIIIIHHHHHHHHHHHHHHHHHHHH-/------GGGGSPEEEEES-TTSHHHHHHHTTT-EEEEEEE--HHHHHHHHHHS---TT-EEEES-GGG--GGGSPS--SEEEE------HHHHHHHHHHHS---SHHHHHHHHHHHHGGGS-SEEEEEEEGGGGTGGGGHHHHHHHHHHHHTT-EEEEEEEEGGGTSSB--EEEEEEEESS-----SS--TTTS-GGGTHHHH-TTS-B-----PPPPPPPS--HHHHS----TT-TTS--HHHHHHHHHHS-HHHHHHHHHHHHSSS-EEEEEEEEEETTEEEEEE-SSS-BPPP---TTSTTPPEEEEEETTEEEEEEPPHHHHHHHTT-TT---TT--HHHHHHHHHTS--HHHHHHHIIIIIHHHHHHHHHHHHHHHHHHHH-

Sequence (774 aa):
MQPVTSIDSARPKALEFFAGIGLARRGLESTGFRVTWANDYETKKLEIYEKNYVPTLDHQFVLGDISNVSGKDLPQGASLAWASSPCTDLSLAGTRAGLAGKQSGTFWHFVRILEELGKGKPPVVVLENVVGLATSHGGDDLAEAICAFNRLGYSVDVLSIDARRFTPQSRPRLFLIGALNPPADVAEPNSELRPDWLQWVFGDDRLITHRAELPTPPAPLLEGFGKITEQIEKTDERWWNTERTKKFIDSLSSTQLERVTEMKRSSGIKYRTAYRRTRNGKPTWEVRADDIAGCLRTARGGSSKQAVVRLGNNQLQVRWMTPLEYARLMGAGDYDLSGLKDNQILFGFGDAVVVPVVEWLAENYLVPLVNQSSQAKSMDFRKVKNGMQPVTSIDSARPKALEFFAGIGLARRGLESTGFRVTWANDYETKKLEIYEKNYVPTLDHQFVLGDISNVSGKDLPQGASLAWASSPCTDLSLAGTRAGLAGKQSGTFWHFVRILEELGKGKPPVVVLENVVGLATSHGGDDLAEAICAFNRLGYSVDVLSIDARRFTPQSRPRLFLIGALNPPADVAEPNSELRPDWLQWVFGDDRLITHRAELPTPPAPLLEGFGKITEQIEKTDERWWNTERTKKFIDSLSSTQLERVTEMKRSSGIKYRTAYRRTRNGKPTWEVRADDIAGCLRTARGGSSKQAVVRLGNNQLQVRWMTPLEYARLMGAGDYDLSGLKDNQILFGFGDAVVVPVVEWLAENYLVPLVNQSSQAKSMDFRKVKNG

Radius of gyration: 29.02 Å; Cα contacts (8 Å, |Δi|>4): 1479; chains: 2; bounding box: 74×96×74 Å